Protein 4EGX (pdb70)

Organism: Homo sapiens (NCBI:txid9606)

Nearest PDB structures (foldseek):
  4ejq-assembly2_D  TM=9.400E-01  e=1.365E-22  Homo sapiens
  4egx-assembly1_B  TM=7.355E-01  e=1.578E-25  Homo sapiens
  4ejq-assembly1_B  TM=9.540E-01  e=8.676E-22  Homo sapiens
  2g1l-assembly1_A  TM=9.525E-01  e=7.953E-14  Homo sapiens
  2eh0-assembly1_A  TM=8.898E-01  e=1.811E-14  Homo sapiens

B-factor: mean 51.29, std 12.03, range [25.2, 107.54]

CATH classification: 2.60.200.20

InterPro domains:
  IPR000253 Forkhead-associated (FHA) domain [PF00498] (516-587)
  IPR000253 Forkhead-associated (FHA) domain [PS50006] (516-572)
  IPR000253 Forkhead-associated (FHA) domain [SM00240] (515-572)
  IPR001752 Kinesin motor domain [PF00225] (11-354)
  IPR001752 Kinesin motor domain [PR00380] (88-109)
  IPR001752 Kinesin motor domain [PR00380] (208-225)
  IPR001752 Kinesin motor domain [PR00380] (243-261)
  IPR001752 Kinesin motor domain [PR00380] (304-325)
  IPR001752 Kinesin motor domain [PS50067] (5-354)
  IPR001752 Kinesin motor domain [SM00129] (3-362)
  IPR001849 Pleckstrin homology domain [PF00169] (1577-1670)
  IPR001849 Pleckstrin homology domain [PS50003] (1575-1673)
  IPR001849 Pleckstrin homology domain [SM00233] (1576-1675)
  IPR008984 SMAD/FHA domain superfamily [SSF49879] (491-596)
  IPR011993 PH-like domain superfamily [G3DSA:2.30.29.30] (1573-1685)
  IPR019821 Kinesin motor domain, conserved site [PS00411] (242-253)
  IPR022140 Kinesin-like KIF1-type [PF12423] (805-852)
  IPR022164 Kinesin-like [PF12473] (1149-1296)
  IPR027417 P-loop containing nucleoside triphosphate hydrolase [SSF52540] (5-364)
  IPR032405 Kinesin-associated [PF16183] (358-515)

Structure (mmCIF, N/CA/C/O backbone):
data_4EGX
#
_entry.id   4EGX
#
_cell.length_a   83.943
_cell.length_b   87.855
_cell.length_c   101.694
_cell.angle_alpha   90.00
_cell.angle_beta   90.00
_cell.angle_gamma   90.00
#
_symmetry.space_group_name_H-M   'P 21 21 21'
#
loop_
_entity.id
_entity.type
_entity.pdbx_description
1 polymer 'Kinesin-like protein KIF1A'
2 non-polymer DI(HYDROXYETHYL)ETHER
3 non-polymer GLYCEROL
4 water water
#
loop_
_atom_site.group_PDB
_atom_site.id
_atom_site.type_symbol
_atom_site.label_atom_id
_atom_site.label_alt_id
_atom_site.label_comp_id
_atom_site.label_asym_id
_atom_site.label_entity_id
_atom_site.label_seq_id
_atom_site.pdbx_PDB_ins_code
_atom_site.Cartn_x
_atom_site.Cartn_y
_atom_site.Cartn_z
_ato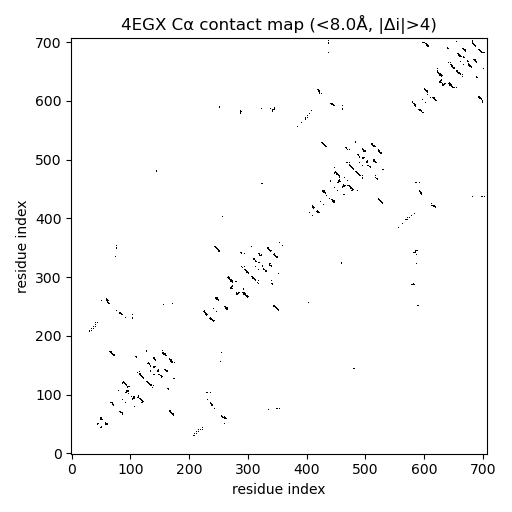m_site.occupancy
_atom_site.B_iso_or_equiv
_atom_site.auth_seq_id
_atom_site.auth_comp_id
_atom_site.auth_asym_id
_atom_site.auth_atom_id
_atom_site.pdbx_PDB_model_num
ATOM 1 N N . GLY A 1 1 ? -11.027 -24.288 -81.248 1.00 73.78 424 GLY A N 1
ATOM 2 C CA . GLY A 1 1 ? -11.430 -23.156 -82.156 1.00 73.27 424 GLY A CA 1
ATOM 3 C C . GLY A 1 1 ? -11.069 -21.823 -81.500 1.00 70.01 424 GLY A C 1
ATOM 4 O O . GLY A 1 1 ? -10.203 -21.784 -80.609 1.00 68.47 424 GLY A O 1
ATOM 5 N N . PRO A 1 2 ? -11.696 -20.716 -81.966 1.00 69.51 425 PRO A N 1
ATOM 6 C CA . PRO A 1 2 ? -11.663 -19.423 -81.276 1.00 66.65 425 PRO A CA 1
ATOM 7 C C . PRO A 1 2 ? -12.389 -19.499 -79.938 1.00 64.92 425 PRO A C 1
ATOM 8 O O . PRO A 1 2 ? -11.808 -19.143 -78.905 1.00 62.87 425 PRO A O 1
ATOM 12 N N . GLY A 1 3 ? -13.638 -19.970 -79.959 1.00 65.96 426 GLY A N 1
ATOM 13 C CA . GLY A 1 3 ? -14.433 -20.158 -78.735 1.00 64.46 426 GLY A CA 1
ATOM 14 C C . GLY A 1 3 ? -13.678 -20.884 -77.629 1.00 62.72 426 GLY A C 1
ATOM 15 O O . GLY A 1 3 ? -13.707 -20.464 -76.464 1.00 60.74 426 GLY A O 1
ATOM 16 N N . SER A 1 4 ? -12.991 -21.967 -77.998 1.00 63.60 427 SER A N 1
ATOM 17 C CA . SER A 1 4 ? -12.190 -22.732 -77.056 1.00 62.67 427 SER A CA 1
ATOM 18 C C . SER A 1 4 ? -10.917 -21.988 -76.659 1.00 60.49 427 SER A C 1
ATOM 19 O O . SER A 1 4 ? -10.444 -22.136 -75.527 1.00 59.59 427 SER A O 1
ATOM 22 N N . GLU A 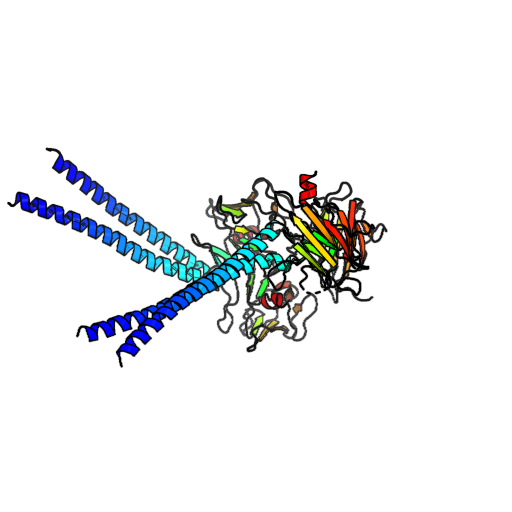1 5 ? -10.363 -21.193 -77.579 1.00 60.07 428 GLU A N 1
ATOM 23 C CA . GLU A 1 5 ? -9.196 -20.356 -77.254 1.00 58.24 428 GLU A CA 1
ATOM 24 C C . GLU A 1 5 ? -9.548 -19.259 -76.244 1.00 55.54 428 GLU A C 1
ATOM 25 O O . GLU A 1 5 ? -8.768 -18.991 -75.324 1.00 54.21 428 GLU A O 1
ATOM 27 N N . PHE A 1 6 ? -10.716 -18.632 -76.416 1.00 54.77 429 PHE A N 1
ATOM 28 C CA . PHE A 1 6 ? -11.171 -17.592 -75.493 1.00 52.51 429 PHE A CA 1
ATOM 29 C C . PHE A 1 6 ? -11.312 -18.141 -74.070 1.00 51.48 429 PHE A C 1
ATOM 30 O O . PHE A 1 6 ? -10.934 -17.480 -73.095 1.00 49.95 429 PHE A O 1
ATOM 38 N N . SER A 1 7 ? -11.842 -19.356 -73.956 1.00 52.43 430 SER A N 1
ATOM 39 C CA . SER A 1 7 ? -11.962 -20.012 -72.666 1.00 51.81 430 SER A CA 1
ATOM 40 C C . SER A 1 7 ? -10.587 -20.236 -72.038 1.00 51.18 430 SER A C 1
ATOM 41 O O . SER A 1 7 ? -10.413 -20.062 -70.834 1.00 49.95 430 SER A O 1
ATOM 44 N N . GLU A 1 8 ? -9.614 -20.615 -72.862 1.00 52.43 431 GLU A N 1
ATOM 45 C CA . GLU A 1 8 ? -8.252 -20.839 -72.385 1.00 52.61 431 GLU A CA 1
ATOM 46 C C . GLU A 1 8 ? -7.654 -19.509 -71.966 1.00 50.69 431 GLU A C 1
ATOM 47 O O . GLU A 1 8 ? -6.987 -19.402 -70.934 1.00 50.44 431 GLU A O 1
ATOM 53 N N . GLU A 1 9 ? -7.916 -18.497 -72.781 1.00 50.15 432 GLU A N 1
ATOM 54 C CA . GLU A 1 9 ? -7.365 -17.175 -72.598 1.00 48.97 432 GLU A CA 1
ATOM 55 C C . GLU A 1 9 ? -7.867 -16.609 -71.268 1.00 47.18 432 GLU A C 1
ATOM 56 O O . GLU A 1 9 ? -7.060 -16.300 -70.393 1.00 47.20 432 GLU A O 1
ATOM 62 N N . ALA A 1 10 ? -9.188 -16.540 -71.096 1.00 46.22 433 ALA A N 1
ATOM 63 C CA . ALA A 1 10 ? -9.809 -16.027 -69.863 1.00 44.53 433 ALA A CA 1
ATOM 64 C C . ALA A 1 10 ? -9.378 -16.722 -68.562 1.00 43.59 433 ALA A C 1
ATOM 65 O O . ALA A 1 10 ? -9.245 -16.073 -67.520 1.00 42.65 433 ALA A O 1
ATOM 67 N N . ILE A 1 11 ? -9.186 -18.034 -68.622 1.00 43.96 434 ILE A N 1
ATOM 68 C CA . ILE A 1 11 ? -8.815 -18.806 -67.446 1.00 43.92 434 ILE A CA 1
ATOM 69 C C . ILE A 1 11 ? -7.383 -18.509 -66.982 1.00 44.05 434 ILE A C 1
ATOM 70 O O . ILE A 1 11 ? -7.129 -18.394 -65.773 1.00 43.63 434 ILE A O 1
ATOM 75 N N . GLU A 1 12 ? -6.459 -18.374 -67.933 1.00 45.10 435 GLU A N 1
ATOM 76 C CA . GLU A 1 12 ? -5.083 -18.000 -67.607 1.00 45.76 435 GLU A CA 1
ATOM 77 C C . GLU A 1 12 ? -5.063 -16.667 -66.906 1.00 44.18 435 GLU A C 1
ATOM 78 O O . GLU A 1 12 ? -4.263 -16.449 -65.997 1.00 45.08 435 GLU A O 1
ATOM 84 N N . ARG A 1 13 ? -5.958 -15.776 -67.318 1.00 42.91 436 ARG A N 1
ATOM 85 C CA . ARG A 1 13 ? -6.027 -14.450 -66.713 1.00 41.86 436 ARG A CA 1
ATOM 86 C C . ARG A 1 13 ? -6.387 -14.461 -65.223 1.00 40.57 436 ARG A C 1
ATOM 87 O O . ARG A 1 13 ? -5.900 -13.619 -64.445 1.00 40.14 436 ARG A O 1
ATOM 95 N N . LEU A 1 14 ? -7.220 -15.430 -64.842 1.00 40.02 437 LEU A N 1
ATOM 96 C CA . LEU A 1 14 ? -7.623 -15.633 -63.450 1.00 39.04 437 LEU A CA 1
ATOM 97 C C . LEU A 1 14 ? -6.472 -16.207 -62.635 1.00 39.64 437 LEU A C 1
ATOM 98 O O . LEU A 1 14 ? -6.253 -15.792 -61.505 1.00 39.37 437 LEU A O 1
ATOM 103 N N . LYS A 1 15 ? -5.735 -17.150 -63.210 1.00 41.16 438 LYS A N 1
ATOM 104 C CA . LYS A 1 15 ? -4.563 -17.709 -62.542 1.00 43.34 438 LYS A CA 1
ATOM 105 C C . LYS A 1 15 ? -3.496 -16.635 -62.339 1.00 43.51 438 LYS A C 1
ATOM 106 O O . LYS A 1 15 ? -2.807 -16.628 -61.320 1.00 44.26 438 LYS A O 1
ATOM 112 N N . GLU A 1 16 ? -3.371 -15.732 -63.310 1.00 43.39 439 GLU A N 1
ATOM 113 C CA . GLU A 1 16 ? -2.454 -14.598 -63.198 1.00 44.38 439 GLU A CA 1
ATOM 114 C C . GLU A 1 16 ? -2.931 -13.576 -62.161 1.00 43.31 439 GLU A C 1
ATOM 115 O O . GLU A 1 16 ? -2.128 -12.846 -61.606 1.00 44.82 439 GLU A O 1
ATOM 121 N N . THR A 1 17 ? -4.233 -13.525 -61.902 1.00 41.42 440 THR A N 1
ATOM 122 C CA . THR A 1 17 ? -4.783 -12.615 -60.900 1.00 40.52 440 THR A CA 1
ATOM 123 C C . THR A 1 17 ? -4.555 -13.177 -59.478 1.00 40.80 440 THR A C 1
ATOM 124 O O . THR A 1 17 ? -4.228 -12.444 -58.541 1.00 40.77 440 THR A O 1
ATOM 128 N N . GLU A 1 18 ? -4.750 -14.489 -59.344 1.00 40.86 441 GLU A N 1
ATOM 129 C CA . GLU A 1 18 ? -4.373 -15.254 -58.163 1.00 41.18 441 GLU A CA 1
ATOM 130 C C . GLU A 1 18 ? -2.917 -14.988 -57.767 1.00 42.16 441 GLU A C 1
ATOM 131 O O . GLU A 1 18 ? -2.624 -14.774 -56.595 1.00 42.93 441 GLU A O 1
ATOM 137 N N . LYS A 1 19 ? -2.013 -15.009 -58.745 1.00 49.88 442 LYS A N 1
ATOM 138 C CA . LYS A 1 19 ? -0.604 -14.682 -58.515 1.00 50.38 442 LYS A CA 1
ATOM 139 C C . LYS A 1 19 ? -0.437 -13.233 -58.098 1.00 49.04 442 LYS A C 1
ATOM 140 O O . LYS A 1 19 ? 0.236 -12.953 -57.115 1.00 49.29 442 LYS A O 1
ATOM 146 N N . ILE A 1 20 ? -1.069 -12.328 -58.844 1.00 47.89 443 ILE A N 1
ATOM 147 C CA . ILE A 1 20 ? -1.039 -10.891 -58.560 1.00 47.05 443 ILE A CA 1
ATOM 148 C C . ILE A 1 20 ? -1.550 -10.530 -57.152 1.00 45.88 443 ILE A C 1
ATOM 149 O O . ILE A 1 20 ? -1.034 -9.596 -56.519 1.00 46.32 443 ILE A O 1
ATOM 154 N N . ILE A 1 21 ? -2.542 -11.277 -56.670 1.00 44.91 444 ILE A N 1
ATOM 155 C CA . ILE A 1 21 ? -3.033 -11.136 -55.298 1.00 44.09 444 ILE A CA 1
ATOM 156 C C . ILE A 1 21 ? -2.023 -11.687 -54.283 1.00 45.01 444 ILE A C 1
ATOM 157 O O . ILE A 1 21 ? -1.769 -11.062 -53.257 1.00 45.21 444 ILE A O 1
ATOM 162 N N . ALA A 1 22 ? -1.437 -12.845 -54.573 1.00 46.16 445 ALA A N 1
ATOM 163 C CA . ALA A 1 22 ? -0.381 -13.377 -53.729 1.00 47.52 445 ALA A CA 1
ATOM 164 C C . ALA A 1 22 ? 0.782 -12.390 -53.694 1.00 48.48 445 ALA A C 1
ATOM 165 O O . ALA A 1 22 ? 1.321 -12.094 -52.621 1.00 48.80 445 ALA A O 1
ATOM 167 N N . GLU A 1 23 ? 1.143 -11.857 -54.863 1.00 49.01 446 GLU A N 1
ATOM 168 C CA . GLU A 1 23 ? 2.148 -10.800 -54.952 1.00 49.79 446 GLU A CA 1
ATOM 169 C C . GLU A 1 23 ? 1.742 -9.555 -54.192 1.00 49.11 446 GLU A C 1
ATOM 170 O O . GLU A 1 23 ? 2.587 -8.906 -53.571 1.00 49.44 446 GLU A O 1
ATOM 176 N N . LEU A 1 24 ? 0.454 -9.219 -54.260 1.00 48.13 447 LEU A N 1
ATOM 177 C CA . LEU A 1 24 ? -0.066 -8.049 -53.564 1.00 48.02 447 LEU A CA 1
ATOM 178 C C . LEU A 1 24 ? 0.090 -8.212 -52.052 1.00 48.25 447 LEU A C 1
ATOM 179 O O . LEU A 1 24 ? 0.709 -7.372 -51.394 1.00 48.36 447 LEU A O 1
ATOM 184 N N . ASN A 1 25 ? -0.473 -9.295 -51.518 1.00 48.38 448 ASN A N 1
ATOM 185 C CA . ASN A 1 25 ? -0.264 -9.661 -50.133 1.00 49.42 448 ASN A CA 1
ATOM 186 C C . ASN A 1 25 ? 1.217 -9.533 -49.794 1.00 50.50 448 ASN A C 1
ATOM 187 O O . ASN A 1 25 ? 1.583 -8.904 -48.798 1.00 50.98 448 ASN A O 1
ATOM 192 N N . GLU A 1 26 ? 2.054 -10.114 -50.656 1.00 51.28 449 GLU A N 1
ATOM 193 C CA . GLU A 1 26 ? 3.492 -10.217 -50.435 1.00 52.46 449 GLU A CA 1
ATOM 194 C C . GLU A 1 26 ? 4.237 -8.892 -50.290 1.00 52.65 449 GLU A C 1
ATOM 195 O O . GLU A 1 26 ? 4.998 -8.723 -49.327 1.00 53.46 449 GLU A O 1
ATOM 201 N N . THR A 1 27 ? 4.031 -7.957 -51.220 1.00 52.45 450 THR A N 1
ATOM 202 C CA . THR A 1 27 ? 4.799 -6.699 -51.183 1.00 52.94 450 THR A CA 1
ATOM 203 C C . THR A 1 27 ? 4.295 -5.750 -50.108 1.00 52.81 450 THR A C 1
ATOM 204 O O . THR A 1 27 ? 5.059 -4.939 -49.569 1.00 53.07 450 THR A O 1
ATOM 208 N N . TRP A 1 28 ? 3.008 -5.852 -49.802 1.00 52.58 451 TRP A N 1
ATOM 209 C CA . TRP A 1 28 ? 2.437 -5.057 -48.733 1.00 53.50 451 TRP A CA 1
ATOM 210 C C . TRP A 1 28 ? 2.999 -5.471 -47.376 1.00 54.43 451 TRP A C 1
ATOM 211 O O . TRP A 1 28 ? 3.353 -4.615 -46.562 1.00 55.37 451 TRP A O 1
ATOM 222 N N . GLU A 1 29 ? 3.079 -6.783 -47.145 1.00 54.81 452 GLU A N 1
ATOM 223 C CA . GLU A 1 29 ? 3.604 -7.332 -45.899 1.00 56.08 452 GLU A CA 1
ATOM 224 C C . GLU A 1 29 ? 5.081 -7.014 -45.742 1.00 56.26 452 GLU A C 1
ATOM 225 O O . GLU A 1 29 ? 5.591 -6.913 -44.620 1.00 57.59 452 GLU A O 1
ATOM 231 N N . GLU A 1 30 ? 5.748 -6.858 -46.883 1.00 55.49 453 GLU A N 1
ATOM 232 C CA . GLU A 1 30 ? 7.174 -6.571 -46.952 1.00 55.46 453 GLU A CA 1
ATOM 233 C C . GLU A 1 30 ? 7.410 -5.116 -46.597 1.00 55.05 453 GLU A C 1
ATOM 234 O O . GLU A 1 30 ? 8.327 -4.793 -45.841 1.00 55.38 453 GLU A O 1
ATOM 240 N N . LYS A 1 31 ? 6.569 -4.246 -47.147 1.00 54.55 454 LYS A N 1
ATOM 241 C CA . LYS A 1 31 ? 6.590 -2.831 -46.812 1.00 54.92 454 LYS A CA 1
ATOM 242 C C . LYS A 1 31 ? 6.204 -2.621 -45.348 1.00 55.44 454 LYS A C 1
ATOM 243 O O . LYS A 1 31 ? 6.824 -1.813 -44.655 1.00 56.07 454 LYS A O 1
ATOM 245 N N . LEU A 1 32 ? 5.196 -3.362 -44.883 1.00 55.53 455 LEU A N 1
ATOM 246 C CA . LEU A 1 32 ? 4.756 -3.302 -43.485 1.00 56.71 455 LEU A CA 1
ATOM 247 C C . LEU A 1 32 ? 5.863 -3.780 -42.539 1.00 57.44 455 LEU A C 1
ATOM 248 O O . LEU A 1 32 ? 6.123 -3.131 -41.522 1.00 58.29 455 LEU A O 1
ATOM 253 N N . ARG A 1 33 ? 6.519 -4.894 -42.888 1.00 57.21 456 ARG A N 1
ATOM 254 C CA . ARG A 1 33 ? 7.688 -5.393 -42.142 1.00 58.23 456 ARG A CA 1
ATOM 255 C C . ARG A 1 33 ? 8.779 -4.330 -41.993 1.00 58.11 456 ARG A C 1
ATOM 256 O O . ARG A 1 33 ? 9.215 -4.050 -40.871 1.00 59.22 456 ARG A O 1
ATOM 260 N N . ARG A 1 34 ? 9.199 -3.743 -43.124 1.00 56.95 457 ARG A N 1
ATOM 261 C CA . ARG A 1 34 ? 10.245 -2.700 -43.169 1.00 56.60 457 ARG A CA 1
ATOM 262 C C . ARG A 1 34 ? 9.916 -1.475 -42.334 1.00 56.69 457 ARG A C 1
ATOM 263 O O . ARG A 1 34 ? 10.794 -0.922 -41.675 1.00 57.44 457 ARG A O 1
ATOM 271 N N . THR A 1 35 ? 8.656 -1.054 -42.377 1.00 56.21 458 THR A N 1
ATOM 272 C CA . THR A 1 35 ? 8.211 0.178 -41.725 1.00 56.78 458 THR A CA 1
ATOM 273 C C . THR A 1 35 ? 8.007 0.018 -40.208 1.00 57.45 458 THR A C 1
ATOM 274 O O . THR A 1 35 ? 8.459 0.861 -39.430 1.00 58.39 458 THR A O 1
ATOM 278 N N . GLU A 1 36 ? 7.341 -1.065 -39.804 1.00 57.14 459 GLU A N 1
ATOM 279 C CA . GLU A 1 36 ? 7.160 -1.401 -38.387 1.00 58.30 459 GLU A CA 1
ATOM 280 C C . GLU A 1 36 ? 8.491 -1.527 -37.636 1.00 58.48 459 GLU A C 1
ATOM 281 O O . GLU A 1 36 ? 8.553 -1.281 -36.431 1.00 60.05 459 GLU A O 1
ATOM 284 N N . ALA A 1 37 ? 9.543 -1.921 -38.356 1.00 56.68 460 ALA A N 1
ATOM 285 C CA . ALA A 1 37 ? 10.875 -2.099 -37.776 1.00 56.97 460 ALA A CA 1
ATOM 286 C C . ALA A 1 37 ? 11.573 -0.776 -37.437 1.00 56.99 460 ALA A C 1
ATOM 287 O O . ALA A 1 37 ? 12.398 -0.738 -36.526 1.00 57.61 460 ALA A O 1
ATOM 289 N N . ILE A 1 38 ? 11.246 0.291 -38.171 1.00 56.29 461 ILE A N 1
ATOM 290 C CA . ILE A 1 38 ? 11.709 1.643 -37.850 1.00 56.85 461 ILE A CA 1
ATOM 291 C C . ILE A 1 38 ? 11.130 2.056 -36.499 1.00 59.22 461 ILE A C 1
ATOM 292 O O . ILE A 1 38 ? 11.846 2.563 -35.630 1.00 60.15 461 ILE A O 1
ATOM 297 N N . ARG A 1 39 ? 9.829 1.820 -36.339 1.00 60.74 462 ARG A N 1
ATOM 298 C CA . ARG A 1 39 ? 9.102 2.097 -35.100 1.00 63.85 462 ARG A CA 1
ATOM 299 C C . ARG A 1 39 ? 9.724 1.326 -33.952 1.00 65.25 462 ARG A C 1
ATOM 300 O O . ARG A 1 39 ? 9.972 1.886 -32.888 1.00 66.95 462 ARG A O 1
ATOM 308 N N . MET A 1 40 ? 9.976 0.038 -34.190 1.00 65.25 463 MET A N 1
ATOM 309 C CA . MET A 1 40 ? 10.575 -0.843 -33.191 1.00 67.57 463 MET A CA 1
ATOM 310 C C . MET A 1 40 ? 12.023 -0.471 -32.863 1.00 67.53 463 MET A C 1
ATOM 311 O O . MET A 1 40 ? 12.486 -0.733 -31.753 1.00 69.34 463 MET A O 1
ATOM 316 N N . GLU A 1 41 ? 12.713 0.159 -33.817 1.00 49.52 464 GLU A N 1
ATOM 317 C CA . GLU A 1 41 ? 14.060 0.695 -33.602 1.00 49.90 464 GLU A CA 1
ATOM 318 C C . GLU A 1 41 ? 14.045 1.980 -32.769 1.00 49.28 464 GLU A C 1
ATOM 319 O O . GLU A 1 41 ? 14.940 2.202 -31.957 1.00 49.58 464 GLU A O 1
ATOM 325 N N . ARG A 1 42 ? 13.043 2.832 -32.989 1.00 49.32 465 ARG A N 1
ATOM 326 C CA . ARG A 1 42 ? 12.821 4.002 -32.134 1.00 49.33 465 ARG A CA 1
ATOM 327 C C . ARG A 1 42 ? 12.369 3.566 -30.736 1.00 49.31 465 ARG A C 1
ATOM 328 O O . ARG A 1 42 ? 12.773 4.157 -29.729 1.00 49.55 465 ARG A O 1
ATOM 336 N N . GLU A 1 43 ? 11.528 2.535 -30.690 1.00 49.95 466 GLU A N 1
ATOM 337 C CA . GLU A 1 43 ? 11.109 1.903 -29.438 1.00 50.83 466 GLU A CA 1
ATOM 338 C C . GLU A 1 43 ? 12.284 1.238 -28.724 1.00 51.34 466 GLU A C 1
ATOM 339 O O . GLU A 1 43 ? 12.234 1.031 -27.512 1.00 51.97 466 GLU A O 1
ATOM 345 N N . ALA A 1 44 ? 13.319 0.886 -29.494 1.00 51.83 467 ALA A N 1
ATOM 346 C CA . ALA A 1 44 ? 14.542 0.312 -28.946 1.00 53.34 467 ALA A CA 1
ATOM 347 C C . ALA A 1 44 ? 15.436 1.439 -28.449 1.00 52.90 467 ALA A C 1
ATOM 348 O O . ALA A 1 44 ? 16.126 1.289 -27.436 1.00 54.39 467 ALA A O 1
ATOM 350 N N . LEU A 1 45 ? 15.419 2.570 -29.156 1.00 51.52 468 LEU A N 1
ATOM 351 C CA . LEU A 1 45 ? 16.160 3.747 -28.708 1.00 51.66 468 LEU A CA 1
ATOM 352 C C . LEU A 1 45 ? 15.544 4.223 -27.396 1.00 51.41 468 LEU A C 1
ATOM 353 O O . LEU A 1 45 ? 16.265 4.579 -26.460 1.00 52.53 468 LEU A O 1
ATOM 358 N N . LEU A 1 46 ? 14.211 4.184 -27.320 1.00 50.33 469 LEU A N 1
ATOM 359 C CA . LEU A 1 46 ? 13.495 4.651 -26.136 1.00 50.34 469 LEU A CA 1
ATOM 360 C C . LEU A 1 46 ? 13.669 3.786 -24.890 1.00 51.54 469 LEU A C 1
ATOM 361 O O . LEU A 1 46 ? 13.697 4.307 -23.767 1.00 51.68 469 LEU A O 1
ATOM 366 N N . ALA A 1 47 ? 13.803 2.474 -25.092 1.00 52.42 470 ALA A N 1
ATOM 367 C CA . ALA A 1 47 ? 14.155 1.569 -23.997 1.00 54.62 470 ALA A CA 1
ATOM 368 C C . ALA A 1 47 ? 15.549 1.901 -23.437 1.00 56.22 470 ALA A C 1
ATOM 369 O O . ALA A 1 47 ? 15.720 2.040 -22.219 1.00 57.37 470 ALA A O 1
ATOM 371 N N . GLU A 1 48 ? 16.529 2.048 -24.331 1.00 56.76 471 GLU A N 1
ATOM 372 C CA . GLU A 1 48 ? 17.878 2.492 -23.964 1.00 59.10 471 GLU A CA 1
ATOM 373 C C . GLU A 1 48 ? 17.853 3.841 -23.228 1.00 58.91 471 GLU A C 1
ATOM 374 O O . GLU A 1 48 ? 18.678 4.097 -22.344 1.00 61.29 471 GLU A O 1
ATOM 380 N N . MET A 1 49 ? 16.890 4.690 -23.574 1.00 56.99 472 MET A N 1
ATOM 381 C CA . MET A 1 49 ? 16.731 5.974 -22.887 1.00 57.47 472 MET A CA 1
ATOM 382 C C . MET A 1 49 ? 15.913 5.850 -21.580 1.00 57.10 472 MET A C 1
ATOM 383 O O . MET A 1 49 ? 15.796 6.812 -20.809 1.00 57.65 472 MET A O 1
ATOM 388 N N . GLY A 1 50 ? 15.376 4.651 -21.335 1.00 56.56 473 GLY A N 1
ATOM 389 C CA . GLY A 1 50 ? 14.692 4.332 -20.078 1.00 56.94 473 GLY A CA 1
ATOM 390 C C . GLY A 1 50 ? 13.170 4.433 -20.076 1.00 55.60 473 GLY A C 1
ATOM 391 O O . GLY A 1 50 ? 12.550 4.573 -19.017 1.00 56.32 473 GLY A O 1
ATOM 392 N N . VAL A 1 51 ? 12.562 4.374 -21.256 1.00 53.98 474 VAL A N 1
ATOM 393 C CA . VAL A 1 51 ? 11.114 4.357 -21.353 1.00 53.36 474 VAL A CA 1
ATOM 394 C C . VAL A 1 51 ? 10.661 2.911 -21.215 1.00 54.47 474 VAL A C 1
ATOM 395 O O . VAL A 1 51 ? 11.374 1.994 -21.646 1.00 54.86 474 VAL A O 1
ATOM 399 N N . ALA A 1 52 ? 9.494 2.715 -20.594 1.00 55.39 475 ALA A N 1
ATOM 400 C CA . ALA A 1 52 ? 8.870 1.394 -20.486 1.00 57.47 475 ALA A CA 1
ATOM 401 C C . ALA A 1 52 ? 7.800 1.202 -21.553 1.00 57.83 475 ALA A C 1
ATOM 402 O O . ALA A 1 52 ? 6.936 2.053 -21.738 1.00 57.50 475 ALA A O 1
ATOM 404 N N . MET A 1 53 ? 7.866 0.074 -22.251 1.00 59.47 476 MET A N 1
ATOM 405 C CA . MET A 1 53 ? 6.902 -0.236 -23.299 1.00 61.01 476 MET A CA 1
ATOM 406 C C . MET A 1 53 ? 6.492 -1.685 -23.263 1.00 64.62 476 MET A C 1
ATOM 407 O O . MET A 1 53 ? 7.330 -2.581 -23.107 1.00 65.82 476 MET A O 1
ATOM 412 N N . ARG A 1 54 ? 5.184 -1.892 -23.385 1.00 67.35 477 ARG A N 1
ATOM 413 C CA . ARG A 1 54 ? 4.623 -3.181 -23.740 1.00 71.64 477 ARG A CA 1
ATOM 414 C C . ARG A 1 54 ? 4.783 -3.344 -25.248 1.00 71.25 477 ARG A C 1
ATOM 415 O O . ARG A 1 54 ? 4.953 -2.353 -25.977 1.00 68.16 477 ARG A O 1
ATOM 423 N N . GLU A 1 55 ? 4.732 -4.596 -25.704 1.00 78.48 478 GLU A N 1
ATOM 424 C CA . GLU A 1 55 ? 4.840 -4.928 -27.120 1.00 81.38 478 GLU A CA 1
ATOM 425 C C . GLU A 1 55 ? 3.915 -4.034 -27.954 1.00 82.55 478 GLU A C 1
ATOM 426 O O . GLU A 1 55 ? 4.379 -3.065 -28.584 1.00 82.39 478 GLU A O 1
ATOM 432 N N . ASP A 1 56 ? 2.606 -4.341 -27.910 1.00 84.06 479 ASP A N 1
ATOM 433 C CA . ASP A 1 56 ? 1.603 -3.653 -28.733 1.00 85.89 479 ASP A CA 1
ATOM 434 C C . ASP A 1 56 ? 1.050 -2.384 -28.076 1.00 84.29 479 ASP A C 1
ATOM 435 O O . ASP A 1 56 ? 0.490 -2.431 -26.967 1.00 83.23 479 ASP A O 1
ATOM 437 N N . GLY A 1 57 ? 1.207 -1.256 -28.774 1.00 84.71 480 GLY A N 1
ATOM 438 C CA . GLY A 1 57 ? 0.713 0.033 -28.295 1.00 83.95 480 GLY A CA 1
ATOM 439 C C . GLY A 1 57 ? 1.737 0.818 -27.487 1.00 81.25 480 GLY A C 1
ATOM 440 O O . GLY A 1 57 ? 1.478 1.965 -27.097 1.00 81.02 480 GLY A O 1
ATOM 441 N N . GLY A 1 58 ? 2.879 0.187 -27.204 1.00 79.64 481 GLY A N 1
ATOM 442 C CA . GLY A 1 58 ? 4.050 0.864 -26.636 1.00 77.21 481 GLY A CA 1
ATOM 443 C C . GLY A 1 58 ? 3.964 1.573 -25.286 1.00 75.00 481 GLY A C 1
ATOM 444 O O . GLY A 1 58 ? 3.715 0.952 -24.248 1.00 74.13 481 GLY A O 1
ATOM 445 N N . THR A 1 59 ? 4.180 2.888 -25.325 1.00 74.67 482 THR A N 1
ATOM 446 C CA . THR A 1 59 ? 4.481 3.737 -24.155 1.00 72.65 482 THR A CA 1
ATOM 447 C C . THR A 1 59 ? 3.733 3.436 -22.852 1.00 72.02 482 THR A C 1
ATOM 448 O O . THR A 1 59 ? 2.509 3.294 -22.839 1.00 73.85 482 THR A O 1
ATOM 452 N N . LEU A 1 60 ? 4.489 3.362 -21.758 1.00 69.88 483 LEU A N 1
ATOM 453 C CA . LEU A 1 60 ? 3.931 3.142 -20.420 1.00 69.51 483 LEU A CA 1
ATOM 454 C C . LEU A 1 60 ? 4.474 4.142 -19.402 1.00 68.00 483 LEU A C 1
ATOM 455 O O . LEU A 1 60 ? 3.754 4.563 -18.493 1.00 69.06 483 LEU A O 1
ATOM 460 N N . GLY A 1 61 ? 5.744 4.510 -19.554 1.00 65.94 484 GLY A N 1
ATOM 461 C CA . GLY A 1 61 ? 6.387 5.444 -18.630 1.00 64.44 484 GLY A CA 1
ATOM 462 C C . GLY A 1 61 ? 7.899 5.311 -18.547 1.00 61.77 484 GLY A C 1
ATOM 463 O O . GLY A 1 61 ? 8.527 4.757 -19.455 1.00 61.61 484 GLY A O 1
ATOM 464 N N . VAL A 1 62 ? 8.480 5.829 -17.460 1.00 60.06 485 VAL A N 1
ATOM 465 C CA . VAL A 1 62 ? 9.940 5.919 -17.312 1.00 57.38 485 VAL A CA 1
ATOM 466 C C . VAL A 1 62 ? 10.454 5.205 -16.067 1.00 55.63 485 VAL A C 1
ATOM 467 O O . VAL A 1 62 ? 10.007 5.471 -14.962 1.00 55.77 485 VAL A O 1
ATOM 471 N N . PHE A 1 63 ? 11.404 4.301 -16.275 1.00 54.12 486 PHE A N 1
ATOM 472 C CA . PHE A 1 63 ? 12.058 3.583 -15.196 1.00 53.04 486 PHE A CA 1
ATOM 473 C C . PHE A 1 63 ? 13.085 4.437 -14.494 1.00 51.60 486 PHE A C 1
ATOM 474 O O . PHE A 1 63 ? 13.675 5.335 -15.081 1.00 51.06 486 PHE A O 1
ATOM 482 N N . SER A 1 64 ? 13.305 4.140 -13.221 1.00 51.81 487 SER A N 1
ATOM 483 C CA . SER A 1 64 ? 14.516 4.590 -12.551 1.00 50.68 487 SER A CA 1
ATOM 484 C C . SER A 1 64 ? 15.647 3.746 -13.142 1.00 49.58 487 SER A C 1
ATOM 485 O O . SER A 1 64 ? 15.418 2.591 -13.523 1.00 50.35 487 SER A O 1
ATOM 488 N N . PRO A 1 65 ? 16.854 4.323 -13.280 1.00 48.26 488 PRO A N 1
ATOM 489 C CA . PRO A 1 65 ? 17.988 3.521 -13.749 1.00 47.62 488 PRO A CA 1
ATOM 490 C C . PRO A 1 65 ? 18.415 2.445 -12.746 1.00 47.38 488 PRO A C 1
ATOM 491 O O . PRO A 1 65 ? 18.302 2.639 -11.533 1.00 47.08 488 PRO A O 1
ATOM 495 N N . LYS A 1 66 ? 18.894 1.320 -13.268 1.00 47.93 489 LYS A N 1
ATOM 496 C CA . LYS A 1 66 ? 19.340 0.203 -12.434 1.00 48.48 489 LYS A CA 1
ATOM 497 C C . LYS A 1 66 ? 20.837 -0.076 -12.550 1.00 48.24 489 LYS A C 1
ATOM 498 O O . LYS A 1 66 ? 21.321 -1.109 -12.088 1.00 49.92 489 LYS A O 1
ATOM 504 N N . LYS A 1 67 ? 21.570 0.852 -13.155 1.00 46.86 490 LYS A N 1
ATOM 505 C CA . LYS A 1 67 ? 23.004 0.679 -13.361 1.00 46.49 490 LYS A CA 1
ATOM 506 C C . LYS A 1 67 ? 23.718 2.010 -13.302 1.00 44.54 490 LYS A C 1
ATOM 507 O O . LYS A 1 67 ? 24.936 2.048 -13.149 1.00 44.89 490 LYS A O 1
ATOM 509 N N . THR A 1 68 ? 22.952 3.092 -13.440 1.00 42.86 491 THR A N 1
ATOM 510 C CA . THR A 1 68 ? 23.503 4.446 -13.441 1.00 41.18 491 THR A CA 1
ATOM 511 C C . THR A 1 68 ? 23.130 5.195 -12.179 1.00 39.30 491 THR A C 1
ATOM 512 O O . THR A 1 68 ? 21.976 5.171 -11.761 1.00 39.52 491 THR A O 1
ATOM 516 N N . PRO A 1 69 ? 24.118 5.864 -11.567 1.00 37.89 492 PRO A N 1
ATOM 517 C CA . PRO A 1 69 ? 23.828 6.844 -10.535 1.00 36.25 492 PRO A CA 1
ATOM 518 C C . PRO A 1 69 ? 23.030 8.006 -11.126 1.00 35.10 492 PRO A C 1
ATOM 519 O O . PRO A 1 69 ? 23.184 8.340 -12.307 1.00 35.54 492 PRO A O 1
ATOM 523 N N . HIS A 1 70 ? 22.174 8.609 -10.306 1.00 38.24 493 HIS A N 1
ATOM 524 C CA . HIS A 1 70 ? 21.217 9.602 -10.790 1.00 35.65 493 HIS A CA 1
ATOM 525 C C . HIS A 1 70 ? 20.545 10.362 -9.649 1.00 34.98 493 HIS A C 1
ATOM 526 O O . HIS A 1 70 ? 20.479 9.883 -8.507 1.00 34.57 493 HIS A O 1
ATOM 533 N N . LEU A 1 71 ? 20.060 11.561 -9.954 1.00 33.80 494 LEU A N 1
ATOM 534 C CA . LEU A 1 71 ? 19.347 12.348 -8.962 1.00 32.80 494 LEU A CA 1
ATOM 535 C C . LEU A 1 71 ? 17.883 12.266 -9.251 1.00 32.78 494 LEU A C 1
ATOM 536 O O . LEU A 1 71 ? 17.482 12.432 -10.398 1.00 33.17 494 LEU A O 1
ATOM 541 N N . VAL A 1 72 ? 17.092 12.003 -8.217 1.00 32.56 495 VAL A N 1
ATOM 542 C CA . VAL A 1 72 ? 15.657 12.089 -8.320 1.00 32.70 495 VAL A CA 1
ATOM 543 C C . VAL A 1 72 ? 15.206 13.405 -7.680 1.00 33.41 495 VAL A C 1
ATOM 544 O O . VAL A 1 72 ? 15.559 13.698 -6.535 1.00 33.10 495 VAL A O 1
ATOM 548 N N . ASN A 1 73 ? 14.418 14.181 -8.428 1.00 34.18 496 ASN A N 1
ATOM 549 C CA . ASN A 1 73 ? 13.895 15.459 -7.955 1.00 35.14 496 ASN A CA 1
ATOM 550 C C . ASN A 1 73 ? 12.705 15.260 -7.043 1.00 35.93 496 ASN A C 1
ATOM 551 O O . ASN A 1 73 ? 11.721 14.621 -7.407 1.00 36.32 496 ASN A O 1
ATOM 556 N N . LEU A 1 74 ? 12.794 15.824 -5.849 1.00 36.31 497 LEU A N 1
ATOM 557 C CA . LEU A 1 74 ? 11.754 15.614 -4.863 1.00 36.90 497 LEU A CA 1
ATOM 558 C C . LEU A 1 74 ? 10.817 16.825 -4.788 1.00 38.00 497 LEU A C 1
ATOM 559 O O . LEU A 1 74 ? 9.876 16.851 -3.999 1.00 37.96 497 LEU A O 1
ATOM 564 N N . ASN A 1 75 ? 11.076 17.812 -5.643 1.00 38.57 498 ASN A N 1
ATOM 565 C CA . ASN A 1 75 ? 10.261 19.009 -5.688 1.00 40.42 498 ASN A CA 1
ATOM 566 C C . ASN A 1 75 ? 8.944 18.676 -6.393 1.00 41.76 498 ASN A C 1
ATOM 567 O O . ASN A 1 75 ? 8.934 17.960 -7.411 1.00 40.95 498 ASN A O 1
ATOM 572 N N . GLU A 1 76 ? 7.840 19.161 -5.816 1.00 43.62 499 GLU A N 1
ATOM 573 C CA . GLU A 1 76 ? 6.485 18.687 -6.164 1.00 45.28 499 GLU A CA 1
ATOM 574 C C . GLU A 1 76 ? 5.707 19.509 -7.195 1.00 46.42 499 GLU A C 1
ATOM 575 O O . GLU A 1 76 ? 4.601 19.109 -7.600 1.00 47.25 499 GLU A O 1
ATOM 581 N N . ASP A 1 77 ? 6.238 20.661 -7.591 1.00 46.76 500 ASP A N 1
ATOM 582 C CA . ASP A 1 77 ? 5.516 21.503 -8.548 1.00 48.59 500 ASP A CA 1
ATOM 583 C C . ASP A 1 77 ? 5.521 20.807 -9.915 1.00 47.88 500 ASP A C 1
ATOM 584 O O . ASP A 1 77 ? 6.569 20.349 -10.362 1.00 46.53 500 ASP A O 1
ATOM 589 N N . PRO A 1 78 ? 4.337 20.679 -10.548 1.00 48.83 501 PRO A N 1
ATOM 590 C CA . PRO A 1 78 ? 4.186 20.086 -11.888 1.00 48.49 501 PRO A CA 1
ATOM 591 C C . PRO A 1 78 ? 4.870 20.872 -13.002 1.00 48.25 501 PRO A C 1
ATOM 592 O O . PRO A 1 78 ? 5.151 20.304 -14.063 1.00 47.64 501 PRO A O 1
ATOM 596 N N . LEU A 1 79 ? 5.123 22.161 -12.764 1.00 48.59 502 LEU A N 1
ATOM 597 C CA . LEU A 1 79 ? 5.620 23.071 -13.803 1.00 48.44 502 LEU A CA 1
ATOM 598 C C . LEU A 1 79 ? 7.015 23.594 -13.527 1.00 46.81 502 LEU A C 1
ATOM 599 O O . LEU A 1 79 ? 7.366 24.699 -13.966 1.00 47.79 502 LEU A O 1
ATOM 604 N N . MET A 1 80 ? 7.810 22.823 -12.797 1.00 44.43 503 MET A N 1
ATOM 605 C CA . MET A 1 80 ? 9.136 23.289 -12.446 1.00 43.08 503 MET A CA 1
ATOM 606 C C . MET A 1 80 ? 10.070 23.209 -13.642 1.00 41.63 503 MET A C 1
ATOM 607 O O . MET A 1 80 ? 9.849 22.433 -14.552 1.00 40.60 503 MET A O 1
ATOM 612 N N . SER A 1 81 ? 11.110 24.031 -13.616 1.00 41.59 504 SER A N 1
ATOM 613 C CA . SER A 1 81 ? 12.117 24.084 -14.667 1.00 40.81 504 SER A CA 1
ATOM 614 C C . SER A 1 81 ? 13.020 22.858 -14.731 1.00 38.53 504 SER A C 1
ATOM 615 O O . SER A 1 81 ? 13.498 22.502 -15.799 1.00 37.69 504 SER A O 1
ATOM 618 N N . GLU A 1 82 ? 13.265 22.232 -13.584 1.00 37.55 505 GLU A N 1
ATOM 619 C CA . GLU A 1 82 ? 14.320 21.224 -13.480 1.00 35.96 505 GLU A CA 1
ATOM 620 C C . GLU A 1 82 ? 13.785 19.911 -13.952 1.00 35.55 505 GLU A C 1
ATOM 621 O O . GLU A 1 82 ? 12.582 19.773 -14.149 1.00 36.78 505 GLU A O 1
ATOM 627 N N . CYS A 1 83 ? 14.673 18.946 -14.127 1.00 34.83 506 CYS A N 1
ATOM 628 C CA . CYS A 1 83 ? 14.293 17.630 -14.598 1.00 34.83 506 CYS A CA 1
ATOM 629 C C . CYS A 1 83 ? 13.727 16.826 -13.460 1.00 35.08 506 CYS A C 1
ATOM 630 O O . CYS A 1 83 ? 14.010 17.102 -12.293 1.00 34.93 506 CYS A O 1
ATOM 633 N N . LEU A 1 84 ? 12.922 15.826 -13.800 1.00 35.43 507 LEU A N 1
ATOM 634 C CA . LEU A 1 84 ? 12.509 14.854 -12.820 1.00 35.60 507 LEU A CA 1
ATOM 635 C C . LEU A 1 84 ? 13.684 13.927 -12.492 1.00 34.99 507 LEU A C 1
ATOM 636 O O . LEU A 1 84 ? 13.918 13.595 -11.331 1.00 35.19 507 LEU A O 1
ATOM 641 N N . LEU A 1 85 ? 14.431 13.518 -13.510 1.00 34.40 508 LEU A N 1
ATOM 642 C CA . LEU A 1 85 ? 15.591 12.660 -13.289 1.00 33.43 508 LEU A CA 1
ATOM 643 C C . LEU A 1 85 ? 16.831 13.271 -13.922 1.00 33.09 508 LEU A C 1
ATOM 644 O O . LEU A 1 85 ? 16.787 13.682 -15.074 1.00 34.41 508 LEU A O 1
ATOM 649 N N . TYR A 1 86 ? 17.926 13.354 -13.186 1.00 32.55 509 TYR A N 1
ATOM 650 C CA . TYR A 1 86 ? 19.216 13.688 -13.793 1.00 32.28 509 TYR A CA 1
ATOM 651 C C . TYR A 1 86 ? 20.102 12.492 -13.620 1.00 32.79 509 TYR A C 1
ATOM 652 O O . TYR A 1 86 ? 20.025 11.801 -12.607 1.00 32.68 509 TYR A O 1
ATOM 661 N N . TYR A 1 87 ? 20.941 12.234 -14.612 1.00 33.39 510 TYR A N 1
ATOM 662 C CA . TYR A 1 87 ? 21.863 11.132 -14.517 1.00 34.14 510 TYR A CA 1
ATOM 663 C C . TYR A 1 87 ? 23.185 11.691 -14.062 1.00 34.39 510 TYR A C 1
ATOM 664 O O . TYR A 1 87 ? 23.452 12.887 -14.233 1.00 34.53 510 TYR A O 1
ATOM 673 N N . ILE A 1 88 ? 23.993 10.833 -13.442 1.00 34.56 511 ILE A N 1
ATOM 674 C CA . ILE A 1 88 ? 25.302 11.216 -12.984 1.00 34.92 511 ILE A CA 1
ATOM 675 C C . ILE A 1 88 ? 26.275 10.201 -13.531 1.00 35.64 511 ILE A C 1
ATOM 676 O O . ILE A 1 88 ? 26.422 9.107 -12.997 1.00 36.73 511 ILE A O 1
ATOM 681 N N . LYS A 1 89 ? 26.930 10.545 -14.623 1.00 35.91 512 LYS A N 1
ATOM 682 C CA . LYS A 1 89 ? 27.879 9.615 -15.205 1.00 36.80 512 LYS A CA 1
ATOM 683 C C . LYS A 1 89 ? 29.286 10.126 -15.217 1.00 37.20 512 LYS A C 1
ATOM 684 O O . LYS A 1 89 ? 29.570 11.268 -14.847 1.00 37.22 512 LYS A O 1
ATOM 690 N N . ASP A 1 90 ? 30.158 9.231 -15.647 1.00 38.11 513 ASP A N 1
ATOM 691 C CA . ASP A 1 90 ? 31.580 9.460 -15.793 1.00 38.79 513 ASP A CA 1
ATOM 692 C C . ASP A 1 90 ? 31.943 10.887 -16.132 1.00 37.96 513 ASP A C 1
ATOM 693 O O . ASP A 1 90 ? 31.322 11.519 -16.981 1.00 36.62 513 ASP A O 1
ATOM 698 N N . GLY A 1 91 ? 32.977 11.384 -15.471 1.00 38.81 514 GLY A N 1
ATOM 699 C CA . GLY A 1 91 ? 33.392 12.770 -15.640 1.00 38.21 514 GLY A CA 1
ATOM 700 C C . GLY A 1 91 ? 32.548 13.706 -14.796 1.00 37.32 514 GLY A C 1
ATOM 701 O O . GLY A 1 91 ? 31.915 13.301 -13.830 1.00 37.36 514 GLY A O 1
ATOM 702 N N . ILE A 1 92 ? 32.547 14.970 -15.189 1.00 37.40 515 ILE A N 1
ATOM 703 C CA . ILE A 1 92 ? 31.948 16.061 -14.432 1.00 37.06 515 ILE A CA 1
ATOM 704 C C . ILE A 1 92 ? 30.539 16.443 -14.885 1.00 35.74 515 ILE A C 1
ATOM 705 O O . ILE A 1 92 ? 30.255 16.508 -16.082 1.00 35.06 515 ILE A O 1
ATOM 710 N N . THR A 1 93 ? 29.684 16.714 -13.907 1.00 35.43 516 THR A N 1
ATOM 711 C CA . THR A 1 93 ? 28.355 17.259 -14.135 1.00 35.32 516 THR A CA 1
ATOM 712 C C . THR A 1 93 ? 28.185 18.482 -13.254 1.00 36.60 516 THR A C 1
ATOM 713 O O . THR A 1 93 ? 28.357 18.433 -12.022 1.00 36.38 516 THR A O 1
ATOM 717 N N . ARG A 1 94 ? 27.825 19.580 -13.900 1.00 33.89 517 ARG A N 1
ATOM 718 C CA . ARG A 1 94 ? 27.820 20.877 -13.262 1.00 35.77 517 ARG A CA 1
ATOM 719 C C . ARG A 1 94 ? 26.420 21.357 -12.929 1.00 35.22 517 ARG A C 1
ATOM 720 O O . ARG A 1 94 ? 25.472 21.123 -13.689 1.00 34.73 517 ARG A O 1
ATOM 728 N N . VAL A 1 95 ? 26.315 22.060 -11.798 1.00 36.65 518 VAL A N 1
ATOM 729 C CA . VAL A 1 95 ? 25.039 22.550 -11.271 1.00 36.60 518 VAL A CA 1
ATOM 730 C C . VAL A 1 95 ? 25.126 24.072 -11.036 1.00 38.27 518 VAL A C 1
ATOM 731 O O . VAL A 1 95 ? 26.072 24.549 -10.420 1.00 40.78 518 VAL A O 1
ATOM 735 N N . GLY A 1 96 ? 24.141 24.823 -11.533 1.00 38.61 519 GLY A N 1
ATOM 736 C CA . GLY A 1 96 ? 24.126 26.286 -11.365 1.00 40.95 519 GLY A CA 1
ATOM 737 C C . GLY A 1 96 ? 22.969 26.986 -12.059 1.00 42.07 519 GLY A C 1
ATOM 738 O O . GLY A 1 96 ? 21.849 26.478 -12.078 1.00 41.85 519 GLY A O 1
ATOM 739 N N . ARG A 1 97 ? 23.234 28.155 -12.639 1.00 44.37 520 ARG A N 1
ATOM 740 C CA . ARG A 1 97 ? 22.177 28.950 -13.267 1.00 46.76 520 ARG A CA 1
ATOM 741 C C . ARG A 1 97 ? 22.422 29.212 -14.743 1.00 49.04 520 ARG A C 1
ATOM 742 O O . ARG A 1 97 ? 23.565 29.268 -15.194 1.00 49.60 520 ARG A O 1
ATOM 750 N N . GLU A 1 98 ? 21.333 29.416 -15.479 1.00 51.90 521 GLU A N 1
ATOM 751 C CA . GLU A 1 98 ? 21.381 29.522 -16.936 1.00 55.84 521 GLU A CA 1
ATOM 752 C C . GLU A 1 98 ? 21.923 30.856 -17.492 1.00 59.58 521 GLU A C 1
ATOM 753 O O . GLU A 1 98 ? 22.460 30.900 -18.599 1.00 62.44 521 GLU A O 1
ATOM 759 N N . ASP A 1 99 ? 21.781 31.935 -16.731 1.00 60.49 522 ASP A N 1
ATOM 760 C CA . ASP A 1 99 ? 22.236 33.256 -17.177 1.00 65.08 522 ASP A CA 1
ATOM 761 C C . ASP A 1 99 ? 23.763 33.381 -17.233 1.00 65.42 522 ASP A C 1
ATOM 762 O O . ASP A 1 99 ? 24.318 33.889 -18.214 1.00 69.82 522 ASP A O 1
ATOM 767 N N . GLY A 1 100 ? 24.432 32.902 -16.187 1.00 62.23 523 GLY A N 1
ATOM 768 C CA . GLY A 1 100 ? 25.893 32.904 -16.127 1.00 63.41 523 GLY A CA 1
ATOM 769 C C . GLY A 1 100 ? 26.496 32.342 -17.398 1.00 65.33 523 GLY A C 1
ATOM 770 O O . GLY A 1 100 ? 26.090 31.273 -17.860 1.00 63.63 523 GLY A O 1
ATOM 771 N N . GLU A 1 101 ? 27.459 33.068 -17.965 1.00 69.97 524 GLU A N 1
ATOM 772 C CA . GLU A 1 101 ? 28.037 32.710 -19.263 1.00 73.46 524 GLU A CA 1
ATOM 773 C C . GLU A 1 101 ? 28.519 31.259 -19.338 1.00 70.27 524 GLU A C 1
ATOM 774 O O . GLU A 1 101 ? 28.135 30.539 -20.271 1.00 71.36 524 GLU A O 1
ATOM 780 N N . ARG A 1 102 ? 29.328 30.815 -18.369 1.00 51.87 525 ARG A N 1
ATOM 781 C CA . ARG A 1 102 ? 29.806 29.441 -18.395 1.00 50.20 525 ARG A CA 1
ATOM 782 C C . ARG A 1 102 ? 28.583 28.538 -18.374 1.00 48.72 525 ARG A C 1
ATOM 783 O O . ARG A 1 102 ? 27.647 28.750 -17.601 1.00 47.50 525 ARG A O 1
ATOM 791 N N . ARG A 1 103 ? 28.599 27.540 -19.243 1.00 48.36 526 ARG A N 1
ATOM 792 C CA . ARG A 1 103 ? 27.458 26.675 -19.468 1.00 46.86 526 ARG A CA 1
ATOM 793 C C . ARG A 1 103 ? 27.303 25.662 -18.336 1.00 44.79 526 ARG A C 1
ATOM 794 O O . ARG A 1 103 ? 28.250 24.930 -18.013 1.00 44.60 526 ARG A O 1
ATOM 802 N N . GLN A 1 104 ? 26.120 25.646 -17.718 1.00 42.72 527 GLN A N 1
ATOM 803 C CA . GLN A 1 104 ? 25.800 24.642 -16.707 1.00 40.80 527 GLN A CA 1
ATOM 804 C C . GLN A 1 104 ? 25.064 23.486 -17.349 1.00 40.54 527 GLN A C 1
ATOM 805 O O . GLN A 1 104 ? 24.272 23.667 -18.259 1.00 41.05 527 GLN A O 1
ATOM 811 N N . ASP A 1 105 ? 25.332 22.293 -16.847 1.00 39.98 528 ASP A N 1
ATOM 812 C CA . ASP A 1 105 ? 24.696 21.088 -17.326 1.00 39.90 528 ASP A CA 1
ATOM 813 C C . ASP A 1 105 ? 23.339 20.912 -16.671 1.00 38.73 528 ASP A C 1
ATOM 814 O O . ASP A 1 105 ? 22.342 20.653 -17.345 1.00 39.08 528 ASP A O 1
ATOM 819 N N . ILE A 1 106 ? 23.314 21.062 -15.350 1.00 37.47 529 ILE A N 1
ATOM 820 C CA . ILE A 1 106 ? 22.098 20.956 -14.574 1.00 36.37 529 ILE A CA 1
ATOM 821 C C . ILE A 1 106 ? 21.766 22.350 -14.082 1.00 36.18 529 ILE A C 1
ATOM 822 O O . ILE A 1 106 ? 22.549 22.949 -13.341 1.00 36.73 529 ILE A O 1
ATOM 827 N N . VAL A 1 107 ? 20.598 22.853 -14.467 1.00 36.02 530 VAL A N 1
ATOM 828 C CA . VAL A 1 107 ? 20.210 24.220 -14.140 1.00 35.00 530 VAL A CA 1
ATOM 829 C C . VAL A 1 107 ? 19.152 24.290 -13.048 1.00 34.53 530 VAL A C 1
ATOM 830 O O . VAL A 1 107 ? 18.094 23.662 -13.132 1.00 34.62 530 VAL A O 1
ATOM 834 N N . LEU A 1 108 ? 19.464 25.073 -12.021 1.00 34.22 531 LEU A N 1
ATOM 835 C CA . LEU A 1 108 ? 18.588 25.258 -10.876 1.00 33.49 531 LEU A CA 1
ATOM 836 C C . LEU A 1 108 ? 18.088 26.701 -10.855 1.00 33.46 531 LEU A C 1
ATOM 837 O O . LEU A 1 108 ? 18.887 27.627 -10.881 1.00 33.35 531 LEU A O 1
ATOM 842 N N . SER A 1 109 ? 16.772 26.897 -10.843 1.00 33.60 532 SER A N 1
ATOM 843 C CA . SER A 1 109 ? 16.224 28.251 -10.645 1.00 34.32 532 SER A CA 1
ATOM 844 C C . SER A 1 109 ? 16.150 28.635 -9.161 1.00 34.01 532 SER A C 1
ATOM 845 O O . SER A 1 109 ? 16.394 27.819 -8.275 1.00 34.11 532 SER A O 1
ATOM 848 N N . GLY A 1 110 ? 15.802 29.886 -8.901 1.00 34.31 533 GLY A N 1
ATOM 849 C CA . GLY A 1 110 ? 15.677 30.383 -7.543 1.00 33.50 533 GLY A CA 1
ATOM 850 C C . GLY A 1 110 ? 16.744 31.413 -7.288 1.00 33.50 533 GLY A C 1
ATOM 851 O O . GLY A 1 110 ? 17.734 31.469 -8.005 1.00 33.52 533 GLY A O 1
ATOM 852 N N . HIS A 1 111 ? 16.536 32.215 -6.254 1.00 33.38 534 HIS A N 1
ATOM 853 C CA . HIS A 1 111 ? 17.457 33.272 -5.881 1.00 34.21 534 HIS A CA 1
ATOM 854 C C . HIS A 1 111 ? 18.758 32.803 -5.203 1.00 34.42 534 HIS A C 1
ATOM 855 O O . HIS A 1 111 ? 19.714 33.574 -5.108 1.00 35.71 534 HIS A O 1
ATOM 862 N N . PHE A 1 112 ? 18.814 31.550 -4.756 1.00 33.75 535 PHE A N 1
ATOM 863 C CA . PHE A 1 112 ? 19.917 31.125 -3.880 1.00 34.13 535 PHE A CA 1
ATOM 864 C C . PHE A 1 112 ? 20.917 30.158 -4.506 1.00 33.50 535 PHE A C 1
ATOM 865 O O . PHE A 1 112 ? 21.829 29.680 -3.861 1.00 33.75 535 PHE A O 1
ATOM 873 N N . ILE A 1 113 ? 20.760 29.916 -5.790 1.00 33.27 536 ILE A N 1
ATOM 874 C CA . ILE A 1 113 ? 21.735 29.141 -6.507 1.00 33.39 536 ILE A CA 1
ATOM 875 C C . ILE A 1 113 ? 22.766 30.096 -7.102 1.00 34.52 536 ILE A C 1
ATOM 876 O O . ILE A 1 113 ? 22.425 31.128 -7.683 1.00 34.82 536 ILE A O 1
ATOM 881 N N . LYS A 1 114 ? 24.031 29.771 -6.893 1.00 35.26 537 LYS A N 1
ATOM 882 C CA . LYS A 1 114 ? 25.130 30.530 -7.464 1.00 36.78 537 LYS A CA 1
ATOM 883 C C . LYS A 1 114 ? 25.315 30.135 -8.929 1.00 37.01 537 LYS A C 1
ATOM 884 O O . LYS A 1 114 ? 24.840 29.091 -9.336 1.00 36.32 537 LYS A O 1
ATOM 887 N N . GLU A 1 115 ? 25.978 30.968 -9.729 1.00 38.76 538 GLU A N 1
ATOM 888 C CA . GLU A 1 115 ? 26.223 30.638 -11.142 1.00 39.83 538 GLU A CA 1
ATOM 889 C C . GLU A 1 115 ? 26.812 29.241 -11.270 1.00 39.77 538 GLU A C 1
ATOM 890 O O . GLU A 1 115 ? 26.307 28.378 -12.002 1.00 39.58 538 GLU A O 1
ATOM 896 N N . GLU A 1 116 ? 27.898 29.034 -10.545 1.00 40.09 539 GLU A N 1
ATOM 897 C CA . GLU A 1 116 ? 28.497 27.734 -10.431 1.00 40.09 539 GLU A CA 1
ATOM 898 C C . GLU A 1 116 ? 28.242 27.407 -8.991 1.00 39.56 539 GLU A C 1
ATOM 899 O O . GLU A 1 116 ? 28.686 28.128 -8.108 1.00 40.15 539 GLU A O 1
ATOM 905 N N . HIS A 1 117 ? 27.463 26.357 -8.752 1.00 39.13 540 HIS A N 1
ATOM 906 C CA . HIS A 1 117 ? 27.023 26.028 -7.399 1.00 38.52 540 HIS A CA 1
ATOM 907 C C . HIS A 1 117 ? 27.767 24.807 -6.845 1.00 38.82 540 HIS A C 1
ATOM 908 O O . HIS A 1 117 ? 28.353 24.851 -5.760 1.00 39.13 540 HIS A O 1
ATOM 915 N N . CYS A 1 118 ? 27.757 23.717 -7.602 1.00 38.61 541 CYS A N 1
ATOM 916 C CA . CYS A 1 118 ? 28.520 22.546 -7.233 1.00 38.70 541 CYS A CA 1
ATOM 917 C C . CYS A 1 118 ? 28.805 21.743 -8.487 1.00 38.61 541 CYS A C 1
ATOM 918 O O . CYS A 1 118 ? 28.209 22.003 -9.545 1.00 38.54 541 CYS A O 1
ATOM 921 N N . VAL A 1 119 ? 29.730 20.789 -8.356 1.00 38.37 542 VAL A N 1
ATOM 922 C CA . VAL A 1 119 ? 30.121 19.883 -9.428 1.00 38.29 542 VAL A CA 1
ATOM 923 C C . VAL A 1 119 ? 30.042 18.423 -8.953 1.00 38.36 542 VAL A C 1
ATOM 924 O O . VAL A 1 119 ? 30.423 18.103 -7.823 1.00 38.50 542 VAL A O 1
ATOM 928 N N . PHE A 1 120 ? 29.498 17.559 -9.812 1.00 38.17 543 PHE A N 1
ATOM 929 C CA . PHE A 1 120 ? 29.516 16.119 -9.592 1.00 38.20 543 PHE A CA 1
ATOM 930 C C . PHE A 1 120 ? 30.690 15.492 -10.319 1.00 39.49 543 PHE A C 1
ATOM 931 O O . PHE A 1 120 ? 30.915 15.769 -11.500 1.00 40.45 543 PHE A O 1
ATOM 939 N N . ARG A 1 121 ? 31.427 14.638 -9.617 1.00 40.01 544 ARG A N 1
ATOM 940 C CA . ARG A 1 121 ? 32.513 13.896 -10.233 1.00 41.36 544 ARG A CA 1
ATOM 941 C C . ARG A 1 121 ? 32.269 12.420 -10.035 1.00 42.22 544 ARG A C 1
ATOM 942 O O . ARG A 1 121 ? 32.101 11.956 -8.907 1.00 42.84 544 ARG A O 1
ATOM 950 N N . SER A 1 122 ? 32.219 11.683 -11.134 1.00 43.25 545 SER A N 1
ATOM 951 C CA . SER A 1 122 ? 32.164 10.233 -11.075 1.00 44.12 545 SER A CA 1
ATOM 952 C C . SER A 1 122 ? 33.437 9.725 -11.720 1.00 45.84 545 SER A C 1
ATOM 953 O O . SER A 1 122 ? 33.790 10.130 -12.840 1.00 46.15 545 SER A O 1
ATOM 956 N N . ASP A 1 123 ? 34.150 8.870 -10.999 1.00 47.43 546 ASP A N 1
ATOM 957 C CA . ASP A 1 123 ? 35.360 8.269 -11.536 1.00 49.55 546 ASP A CA 1
ATOM 958 C C . ASP A 1 123 ? 35.198 6.773 -11.449 1.00 51.11 546 ASP A C 1
ATOM 959 O O . ASP A 1 123 ? 34.738 6.241 -10.437 1.00 51.29 546 ASP A O 1
ATOM 964 N N . SER A 1 124 ? 35.553 6.109 -12.538 1.00 52.94 547 SER A N 1
ATOM 965 C CA . SER A 1 124 ? 35.539 4.665 -12.597 1.00 55.18 547 SER A CA 1
ATOM 966 C C . SER A 1 124 ? 36.793 4.225 -13.340 1.00 57.01 547 SER A C 1
ATOM 967 O O . SER A 1 124 ? 37.000 4.598 -14.511 1.00 57.45 547 SER A O 1
ATOM 970 N N . ARG A 1 125 ? 37.641 3.456 -12.652 1.00 58.34 548 ARG A N 1
ATOM 971 C CA . ARG A 1 125 ? 38.803 2.851 -13.301 1.00 60.49 548 ARG A CA 1
ATOM 972 C C . ARG A 1 125 ? 38.365 1.713 -14.239 1.00 62.34 548 ARG A C 1
ATOM 973 O O . ARG A 1 125 ? 37.225 1.681 -14.723 1.00 62.26 548 ARG A O 1
ATOM 975 N N . GLY A 1 126 ? 39.275 0.786 -14.517 1.00 64.74 549 GLY A N 1
ATOM 976 C CA . GLY A 1 126 ? 38.863 -0.510 -15.037 1.00 66.82 549 GLY A CA 1
ATOM 977 C C . GLY A 1 126 ? 37.788 -1.035 -14.097 1.00 66.71 549 GLY A C 1
ATOM 978 O O . GLY A 1 126 ? 36.843 -1.701 -14.532 1.00 67.60 549 GLY A O 1
ATOM 979 N N . GLY A 1 127 ? 37.937 -0.700 -12.808 1.00 65.74 550 GLY A N 1
ATOM 980 C CA . GLY A 1 127 ? 37.001 -1.085 -11.755 1.00 65.18 550 GLY A CA 1
ATOM 981 C C . GLY A 1 127 ? 35.702 -0.347 -11.937 1.00 63.53 550 GLY A C 1
ATOM 982 O O . GLY A 1 127 ? 35.560 0.801 -11.502 1.00 62.23 550 GLY A O 1
ATOM 983 N N . SER A 1 128 ? 34.748 -1.029 -12.561 1.00 63.88 551 SER A N 1
ATOM 984 C CA . SER A 1 128 ? 33.556 -0.398 -13.118 1.00 62.32 551 SER A CA 1
ATOM 985 C C . SER A 1 128 ? 32.424 -0.122 -12.121 1.00 60.73 551 SER A C 1
ATOM 986 O O . SER A 1 128 ? 31.221 -0.165 -12.478 1.00 60.88 551 SER A O 1
ATOM 989 N N . GLU A 1 129 ? 32.797 0.157 -10.873 1.00 59.15 552 GLU A N 1
ATOM 990 C CA . GLU A 1 129 ? 31.833 0.740 -9.956 1.00 56.64 552 GLU A CA 1
ATOM 991 C C . GLU A 1 129 ? 32.215 2.193 -9.795 1.00 53.79 552 GLU A C 1
ATOM 992 O O . GLU A 1 129 ? 33.342 2.509 -9.419 1.00 53.61 552 GLU A O 1
ATOM 998 N N . ALA A 1 130 ? 31.274 3.072 -10.117 1.00 51.41 553 ALA A N 1
ATOM 999 C CA . ALA A 1 130 ? 31.482 4.494 -9.991 1.00 48.71 553 ALA A CA 1
ATOM 1000 C C . ALA A 1 130 ? 31.642 4.895 -8.523 1.00 47.66 553 ALA A C 1
ATOM 1001 O O . ALA A 1 130 ? 30.941 4.393 -7.631 1.00 47.62 553 ALA A O 1
ATOM 1003 N N . VAL A 1 131 ? 32.615 5.764 -8.284 1.00 39.25 554 VAL A N 1
ATOM 1004 C CA . VAL A 1 131 ? 32.716 6.488 -7.037 1.00 38.09 554 VAL A CA 1
ATOM 1005 C C . VAL A 1 131 ? 32.253 7.887 -7.371 1.00 37.25 554 VAL A C 1
ATOM 1006 O O . VAL A 1 131 ? 32.750 8.498 -8.307 1.00 37.61 554 VAL A O 1
ATOM 1010 N N . VAL A 1 132 ? 31.279 8.377 -6.626 1.00 36.73 555 VAL A N 1
ATOM 1011 C CA . VAL A 1 132 ? 30.662 9.660 -6.931 1.00 36.06 555 VAL A CA 1
ATOM 1012 C C . VAL A 1 132 ? 30.944 10.590 -5.768 1.00 35.78 555 VAL A C 1
ATOM 1013 O O . VAL A 1 132 ? 30.600 10.287 -4.626 1.00 35.58 555 VAL A O 1
ATOM 1017 N N . THR A 1 133 ? 31.620 11.700 -6.052 1.00 36.16 556 THR A N 1
ATOM 1018 C CA . THR A 1 133 ? 31.885 12.696 -5.019 1.00 35.97 556 THR A CA 1
ATOM 1019 C C . THR A 1 133 ? 31.186 13.937 -5.451 1.00 35.01 556 THR A C 1
ATOM 1020 O O . THR A 1 133 ? 30.978 14.132 -6.639 1.00 34.91 556 THR A O 1
ATOM 1024 N N . LEU A 1 134 ? 30.814 14.762 -4.486 1.00 34.71 557 LEU A N 1
ATOM 1025 C CA . LEU A 1 134 ? 30.185 16.030 -4.773 1.00 35.01 557 LEU A CA 1
ATOM 1026 C C . LEU A 1 134 ? 31.122 17.150 -4.361 1.00 36.57 557 LEU A C 1
ATOM 1027 O O . LEU A 1 134 ? 31.604 17.171 -3.231 1.00 37.47 557 LEU A O 1
ATOM 1032 N N . GLU A 1 135 ? 31.366 18.089 -5.267 1.00 37.42 558 GLU A N 1
ATOM 1033 C CA . GLU A 1 135 ? 32.318 19.154 -4.998 1.00 39.36 558 GLU A CA 1
ATOM 1034 C C . GLU A 1 135 ? 31.629 20.505 -4.901 1.00 39.65 558 GLU A C 1
ATOM 1035 O O . GLU A 1 135 ? 31.143 21.023 -5.904 1.00 39.69 558 GLU A O 1
ATOM 1041 N N . PRO A 1 136 ? 31.597 21.088 -3.692 1.00 40.36 559 PRO A N 1
ATOM 1042 C CA . PRO A 1 136 ? 30.967 22.391 -3.531 1.00 40.70 559 PRO A CA 1
ATOM 1043 C C . PRO A 1 136 ? 31.798 23.498 -4.170 1.00 42.01 559 PRO A C 1
ATOM 1044 O O . PRO A 1 136 ? 33.027 23.396 -4.215 1.00 42.79 559 PRO A O 1
ATOM 1048 N N . CYS A 1 137 ? 31.112 24.517 -4.694 1.00 42.28 560 CYS A N 1
ATOM 1049 C CA . CYS A 1 137 ? 31.755 25.753 -5.119 1.00 44.32 560 CYS A CA 1
ATOM 1050 C C . CYS A 1 137 ? 31.704 26.690 -3.918 1.00 45.21 560 CYS A C 1
ATOM 1051 O O . CYS A 1 137 ? 30.850 26.535 -3.032 1.00 44.08 560 CYS A O 1
ATOM 1054 N N . GLU A 1 138 ? 32.611 27.661 -3.885 1.00 47.05 561 GLU A N 1
ATOM 1055 C CA . GLU A 1 138 ? 32.677 28.557 -2.738 1.00 48.67 561 GLU A CA 1
ATOM 1056 C C . GLU A 1 138 ? 31.515 29.553 -2.706 1.00 48.17 561 GLU A C 1
ATOM 1057 O O . GLU A 1 138 ? 31.164 30.167 -3.727 1.00 48.23 561 GLU A O 1
ATOM 1063 N N . GLY A 1 139 ? 30.924 29.688 -1.522 1.00 47.96 562 GLY A N 1
ATOM 1064 C CA . GLY A 1 139 ? 29.769 30.556 -1.323 1.00 47.45 562 GLY A CA 1
ATOM 1065 C C . GLY A 1 139 ? 28.442 29.876 -1.615 1.00 45.55 562 GLY A C 1
ATOM 1066 O O . GLY A 1 139 ? 27.383 30.507 -1.510 1.00 44.76 562 GLY A O 1
ATOM 1067 N N . ALA A 1 140 ? 28.493 28.591 -1.967 1.00 44.41 563 ALA A N 1
ATOM 1068 C CA . ALA A 1 140 ? 27.299 27.878 -2.416 1.00 43.21 563 ALA A CA 1
ATOM 1069 C C . ALA A 1 140 ? 26.803 26.872 -1.377 1.00 42.96 563 ALA A C 1
ATOM 1070 O O . ALA A 1 140 ? 27.539 25.962 -0.959 1.00 43.45 563 ALA A O 1
ATOM 1072 N N . ASP A 1 141 ? 25.556 27.043 -0.945 1.00 42.66 564 ASP A N 1
ATOM 1073 C CA . ASP A 1 141 ? 25.003 26.110 0.033 1.00 42.59 564 ASP A CA 1
ATOM 1074 C C . ASP A 1 141 ? 24.542 24.816 -0.606 1.00 40.73 564 ASP A C 1
ATOM 1075 O O . ASP A 1 141 ? 23.680 24.797 -1.476 1.00 39.55 564 ASP A O 1
ATOM 1080 N N . THR A 1 142 ? 25.179 23.741 -0.164 1.00 40.60 565 THR A N 1
ATOM 1081 C CA . THR A 1 142 ? 24.786 22.389 -0.471 1.00 39.74 565 THR A CA 1
ATOM 1082 C C . THR A 1 142 ? 24.921 21.626 0.822 1.00 39.90 565 THR A C 1
ATOM 1083 O O . THR A 1 142 ? 25.986 21.646 1.455 1.00 41.26 565 THR A O 1
ATOM 1087 N N . TYR A 1 143 ? 23.839 20.969 1.214 1.00 39.02 566 TYR A N 1
ATOM 1088 C CA . TYR A 1 143 ? 23.825 20.102 2.389 1.00 39.20 566 TYR A CA 1
ATOM 1089 C C . TYR A 1 143 ? 23.450 18.698 1.961 1.00 38.35 566 TYR A C 1
ATOM 1090 O O . TYR A 1 143 ? 22.517 18.499 1.172 1.00 37.04 566 TYR A O 1
ATOM 1099 N N . VAL A 1 144 ? 24.208 17.733 2.468 1.00 38.64 567 VAL A N 1
ATOM 1100 C CA . VAL A 1 144 ? 23.962 16.338 2.180 1.00 38.31 567 VAL A CA 1
ATOM 1101 C C . VAL A 1 144 ? 23.579 15.718 3.484 1.00 38.86 567 VAL A C 1
ATOM 1102 O O . VAL A 1 144 ? 24.318 15.804 4.459 1.00 39.46 567 VAL A O 1
ATOM 1106 N N . ASN A 1 145 ? 22.391 15.125 3.493 1.00 39.21 568 ASN A N 1
ATOM 1107 C CA . ASN A 1 145 ? 21.801 14.524 4.689 1.00 40.07 568 ASN A CA 1
ATOM 1108 C C . ASN A 1 145 ? 21.826 15.451 5.897 1.00 40.63 568 ASN A C 1
ATOM 1109 O O . ASN A 1 145 ? 22.019 15.008 7.023 1.00 41.63 568 ASN A O 1
ATOM 1114 N N . GLY A 1 146 ? 21.636 16.742 5.642 1.00 40.24 569 GLY A N 1
ATOM 1115 C CA . GLY A 1 146 ? 21.611 17.754 6.690 1.00 41.22 569 GLY A CA 1
ATOM 1116 C C . GLY A 1 146 ? 22.977 18.289 7.080 1.00 41.99 569 GLY A C 1
ATOM 1117 O O . GLY A 1 146 ? 23.071 19.161 7.940 1.00 43.04 569 GLY A O 1
ATOM 1118 N N . LYS A 1 147 ? 24.032 17.772 6.451 1.00 41.36 570 LYS A N 1
ATOM 1119 C CA . LYS A 1 147 ? 25.400 18.173 6.757 1.00 42.04 570 LYS A CA 1
ATOM 1120 C C . LYS A 1 147 ? 25.926 19.077 5.641 1.00 41.56 570 LYS A C 1
ATOM 1121 O O . LYS A 1 147 ? 25.971 18.673 4.469 1.00 41.11 570 LYS A O 1
ATOM 1127 N N . LYS A 1 148 ? 26.327 20.295 5.978 1.00 42.06 571 LYS A N 1
ATOM 1128 C CA . LYS A 1 148 ? 26.872 21.177 4.944 1.00 41.49 571 LYS A CA 1
ATOM 1129 C C . LYS A 1 148 ? 28.081 20.508 4.302 1.00 41.54 571 LYS A C 1
ATOM 1130 O O . LYS A 1 148 ? 28.930 19.954 4.997 1.00 42.72 571 LYS A O 1
ATOM 1136 N N . VAL A 1 149 ? 28.145 20.519 2.978 1.00 40.82 572 VAL A N 1
ATOM 1137 C CA . VAL A 1 149 ? 29.338 20.004 2.311 1.00 41.32 572 VAL A CA 1
ATOM 1138 C C . VAL A 1 149 ? 30.224 21.166 1.874 1.00 42.10 572 VAL A C 1
ATOM 1139 O O . VAL A 1 149 ? 29.805 22.053 1.115 1.00 42.11 572 VAL A O 1
ATOM 1143 N N . THR A 1 150 ? 31.437 21.192 2.407 1.00 43.28 573 THR A N 1
ATOM 1144 C CA . THR A 1 150 ? 32.298 22.362 2.258 1.00 43.96 573 THR A CA 1
ATOM 1145 C C . THR A 1 150 ? 33.571 21.977 1.535 1.00 44.29 573 THR A C 1
ATOM 1146 O O . THR A 1 150 ? 34.405 22.822 1.226 1.00 45.39 573 THR A O 1
ATOM 1150 N N . GLU A 1 151 ? 33.681 20.684 1.252 1.00 43.95 574 GLU A N 1
ATOM 1151 C CA . GLU A 1 151 ? 34.822 20.072 0.576 1.00 44.60 574 GLU A CA 1
ATOM 1152 C C . GLU A 1 151 ? 34.321 18.737 -0.017 1.00 43.12 574 GLU A C 1
ATOM 1153 O O . GLU A 1 151 ? 33.319 18.196 0.463 1.00 42.07 574 GLU A O 1
ATOM 1159 N N . PRO A 1 152 ? 34.995 18.219 -1.076 1.00 42.97 575 PRO A N 1
ATOM 1160 C CA . PRO A 1 152 ? 34.584 16.973 -1.753 1.00 41.81 575 PRO A CA 1
ATOM 1161 C C . PRO A 1 152 ? 34.226 15.806 -0.808 1.00 41.34 575 PRO A C 1
ATOM 1162 O O . PRO A 1 152 ? 35.037 15.416 0.041 1.00 42.37 575 PRO A O 1
ATOM 1166 N N . SER A 1 153 ? 33.025 15.259 -0.970 1.00 39.59 576 SER A N 1
ATOM 1167 C CA . SER A 1 153 ? 32.554 14.171 -0.115 1.00 39.46 576 SER A CA 1
ATOM 1168 C C . SER A 1 153 ? 31.827 13.095 -0.906 1.00 38.66 576 SER A C 1
ATOM 1169 O O . SER A 1 153 ? 31.037 13.387 -1.788 1.00 38.14 576 SER A O 1
ATOM 1172 N N . ILE A 1 154 ? 32.110 11.842 -0.581 1.00 38.95 577 ILE A N 1
ATOM 1173 C CA . ILE A 1 154 ? 31.498 10.700 -1.255 1.00 38.51 577 ILE A CA 1
ATOM 1174 C C . ILE A 1 154 ? 30.000 10.657 -1.001 1.00 37.47 577 ILE A C 1
ATOM 1175 O O . ILE A 1 154 ? 29.544 10.926 0.097 1.00 37.40 577 ILE A O 1
ATOM 1180 N N . LEU A 1 155 ? 29.247 10.348 -2.044 1.00 36.89 578 LEU A N 1
ATOM 1181 C CA . LEU A 1 155 ? 27.806 10.209 -1.930 1.00 36.51 578 LEU A CA 1
ATOM 1182 C C . LEU A 1 155 ? 27.471 8.733 -1.928 1.00 36.64 578 LEU A C 1
ATOM 1183 O O . LEU A 1 155 ? 28.147 7.925 -2.558 1.00 36.57 578 LEU A O 1
ATOM 1188 N N . ARG A 1 156 ? 26.455 8.376 -1.163 1.00 36.75 579 ARG A N 1
ATOM 1189 C CA . ARG A 1 156 ? 26.006 7.003 -1.123 1.00 37.11 579 ARG A CA 1
ATOM 1190 C C . ARG A 1 156 ? 24.551 7.006 -1.486 1.00 36.69 579 ARG A C 1
ATOM 1191 O O . ARG A 1 156 ? 23.880 8.028 -1.363 1.00 36.05 579 ARG A O 1
ATOM 1199 N N . SER A 1 157 ? 24.067 5.857 -1.925 1.00 37.01 580 SER A N 1
ATOM 1200 C CA . SER A 1 157 ? 22.675 5.683 -2.246 1.00 37.09 580 SER A CA 1
ATOM 1201 C C . SER A 1 157 ? 21.772 6.026 -1.063 1.00 37.01 580 SER A C 1
ATOM 1202 O O . SER A 1 157 ? 21.913 5.496 0.033 1.00 37.71 580 SER A O 1
ATOM 1205 N N . GLY A 1 158 ? 20.835 6.928 -1.296 1.00 36.36 581 GLY A N 1
ATOM 1206 C CA . GLY A 1 158 ? 19.855 7.238 -0.283 1.00 36.60 581 GLY A CA 1
ATOM 1207 C C . GLY A 1 158 ? 20.044 8.636 0.215 1.00 35.69 581 GLY A C 1
ATOM 1208 O O . GLY A 1 158 ? 19.124 9.208 0.802 1.00 35.96 581 GLY A O 1
ATOM 1209 N N . ASN A 1 159 ? 21.238 9.180 -0.041 1.00 38.42 582 ASN A N 1
ATOM 1210 C CA . ASN A 1 159 ? 21.618 10.521 0.381 1.00 37.87 582 ASN A CA 1
ATOM 1211 C C . ASN A 1 159 ? 20.633 11.578 -0.081 1.00 37.69 582 ASN A C 1
ATOM 1212 O O . ASN A 1 159 ? 20.108 11.507 -1.200 1.00 36.60 582 ASN A O 1
ATOM 1217 N N . ARG A 1 160 ? 20.379 12.543 0.806 1.00 38.67 583 ARG A N 1
ATOM 1218 C CA . ARG A 1 160 ? 19.468 13.638 0.534 1.00 38.65 583 ARG A CA 1
ATOM 1219 C C . ARG A 1 160 ? 20.324 14.885 0.296 1.00 37.75 583 ARG A C 1
ATOM 1220 O O . ARG A 1 160 ? 21.041 15.330 1.208 1.00 38.61 583 ARG A O 1
ATOM 1228 N N . ILE A 1 161 ? 20.261 15.424 -0.926 1.00 36.03 584 ILE A N 1
ATOM 1229 C CA . ILE A 1 161 ? 21.060 16.584 -1.315 1.00 35.48 584 ILE A CA 1
ATOM 1230 C C . ILE A 1 161 ? 20.185 17.813 -1.561 1.00 35.98 584 ILE A C 1
ATOM 1231 O O . ILE A 1 161 ? 19.295 17.810 -2.431 1.00 35.86 584 ILE A O 1
ATOM 1236 N N . ILE A 1 162 ? 20.448 18.865 -0.790 1.00 36.53 585 ILE A N 1
ATOM 1237 C CA . ILE A 1 162 ? 19.648 20.074 -0.849 1.00 36.40 585 ILE A CA 1
ATOM 1238 C C . ILE A 1 162 ? 20.495 21.219 -1.355 1.00 36.67 585 ILE A C 1
ATOM 1239 O O . ILE A 1 162 ? 21.640 21.399 -0.934 1.00 37.67 585 ILE A O 1
ATOM 1244 N N . MET A 1 163 ? 19.943 21.993 -2.274 1.00 36.56 586 MET A N 1
ATOM 1245 C CA . MET A 1 163 ? 20.725 23.059 -2.870 1.00 38.49 586 MET A CA 1
ATOM 1246 C C . MET A 1 163 ? 20.038 24.389 -2.692 1.00 38.90 586 MET A C 1
ATOM 1247 O O . MET A 1 163 ? 18.853 24.509 -2.972 1.00 38.76 586 MET A O 1
ATOM 1252 N N . GLY A 1 164 ? 20.772 25.375 -2.183 1.00 39.99 587 GLY A N 1
ATOM 1253 C CA . GLY A 1 164 ? 20.232 26.715 -1.995 1.00 40.38 587 GLY A CA 1
ATOM 1254 C C . GLY A 1 164 ? 19.100 26.736 -0.989 1.00 39.82 587 GLY A C 1
ATOM 1255 O O . GLY A 1 164 ? 18.238 27.632 -1.013 1.00 39.77 587 GLY A O 1
ATOM 1256 N N . LYS A 1 165 ? 19.119 25.747 -0.096 1.00 39.45 588 LYS A N 1
ATOM 1257 C CA . LYS A 1 165 ? 18.049 25.517 0.871 1.00 39.46 588 LYS A CA 1
ATOM 1258 C C . LYS A 1 165 ? 16.682 25.633 0.216 1.00 38.96 588 LYS A C 1
ATOM 1259 O O . LYS A 1 165 ? 15.769 26.271 0.760 1.00 39.42 588 LYS A O 1
ATOM 1265 N N . SER A 1 166 ? 16.560 25.014 -0.964 1.00 38.42 589 SER A N 1
ATOM 1266 C CA . SER A 1 166 ? 15.306 24.984 -1.719 1.00 38.57 589 SER A CA 1
ATOM 1267 C C . SER A 1 166 ? 15.124 23.695 -2.529 1.00 38.53 589 SER A C 1
ATOM 1268 O O . SER A 1 166 ? 14.069 23.056 -2.464 1.00 39.33 589 SER A O 1
ATOM 1271 N N . HIS A 1 167 ? 16.151 23.301 -3.273 1.00 37.84 590 HIS A N 1
ATOM 1272 C CA . HIS A 1 167 ? 16.027 22.156 -4.151 1.00 37.58 590 HIS A CA 1
ATOM 1273 C C . HIS A 1 167 ? 16.455 20.882 -3.484 1.00 36.71 590 HIS A C 1
ATOM 1274 O O . HIS A 1 167 ? 17.575 20.751 -3.025 1.00 35.65 590 HIS A O 1
ATOM 1281 N N . VAL A 1 168 ? 15.531 19.931 -3.465 1.00 37.69 591 VAL A N 1
ATOM 1282 C CA . VAL A 1 168 ? 15.762 18.627 -2.874 1.00 37.80 591 VAL A CA 1
ATOM 1283 C C . VAL A 1 168 ? 15.851 17.518 -3.907 1.00 37.95 591 VAL A C 1
ATOM 1284 O O . VAL A 1 168 ? 14.932 17.307 -4.679 1.00 39.98 591 VAL A O 1
ATOM 1288 N N . PHE A 1 169 ? 16.957 16.792 -3.874 1.00 37.12 592 PHE A N 1
ATOM 1289 C CA . PHE A 1 169 ? 17.156 15.606 -4.688 1.00 37.24 592 PHE A CA 1
ATOM 1290 C C . PHE A 1 169 ? 17.593 14.422 -3.827 1.00 37.45 592 PHE A C 1
ATOM 1291 O O . PHE A 1 169 ? 18.375 14.586 -2.875 1.00 37.03 592 PHE A O 1
ATOM 1299 N N . ARG A 1 170 ? 17.092 13.239 -4.173 1.00 38.58 593 ARG A N 1
ATOM 1300 C CA . ARG A 1 170 ? 17.593 11.994 -3.613 1.00 39.11 593 ARG A CA 1
ATOM 1301 C C . ARG A 1 170 ? 18.602 11.339 -4.572 1.00 38.17 593 ARG A C 1
ATOM 1302 O O . ARG A 1 170 ? 18.341 11.170 -5.764 1.00 38.38 593 ARG A O 1
ATOM 1310 N N . PHE A 1 171 ? 19.763 10.988 -4.036 1.00 37.34 594 PHE A N 1
ATOM 1311 C CA . PHE A 1 171 ? 20.844 10.474 -4.846 1.00 36.52 594 PHE A CA 1
ATOM 1312 C C . PHE A 1 171 ? 20.780 8.979 -4.748 1.00 37.51 594 PHE A C 1
ATOM 1313 O O . PHE A 1 171 ? 20.811 8.434 -3.655 1.00 38.52 594 PHE A O 1
ATOM 1321 N N . ASN A 1 172 ? 20.665 8.314 -5.885 1.00 38.41 595 ASN A N 1
ATOM 1322 C CA . ASN A 1 172 ? 20.677 6.861 -5.899 1.00 39.94 595 ASN A CA 1
ATOM 1323 C C . ASN A 1 172 ? 21.905 6.341 -6.636 1.00 39.15 595 ASN A C 1
ATOM 1324 O O . ASN A 1 172 ? 22.395 6.970 -7.584 1.00 38.97 595 ASN A O 1
ATOM 1329 N N . HIS A 1 173 ? 22.421 5.210 -6.172 1.00 39.17 596 HIS A N 1
ATOM 1330 C CA . HIS A 1 173 ? 23.552 4.554 -6.812 1.00 38.30 596 HIS A CA 1
ATOM 1331 C C . HIS A 1 173 ? 23.203 3.073 -6.804 1.00 40.03 596 HIS A C 1
ATOM 1332 O O . HIS A 1 173 ? 23.647 2.316 -5.940 1.00 39.43 596 HIS A O 1
ATOM 1339 N N . PRO A 1 174 ? 22.367 2.655 -7.756 1.00 42.71 597 PRO A N 1
ATOM 1340 C CA . PRO A 1 174 ? 21.806 1.301 -7.702 1.00 45.36 597 PRO A CA 1
ATOM 1341 C C . PRO A 1 174 ? 22.871 0.218 -7.707 1.00 45.30 597 PRO A C 1
ATOM 1342 O O . PRO A 1 174 ? 22.581 -0.896 -7.305 1.00 46.37 597 PRO A O 1
ATOM 1346 N N . GLU A 1 175 ? 24.088 0.548 -8.145 1.00 42.76 598 GLU A N 1
ATOM 1347 C CA . GLU A 1 175 ? 25.179 -0.437 -8.243 1.00 43.74 598 GLU A CA 1
ATOM 1348 C C . GLU A 1 175 ? 26.041 -0.486 -6.984 1.00 42.35 598 GLU A C 1
ATOM 1349 O O . GLU A 1 175 ? 26.637 -1.502 -6.671 1.00 43.12 598 GLU A O 1
ATOM 1355 N N . GLN A 1 176 ? 26.085 0.626 -6.265 1.00 42.52 599 GLN A N 1
ATOM 1356 C CA . GLN A 1 176 ? 26.665 0.690 -4.924 1.00 44.35 599 GLN A CA 1
ATOM 1357 C C . GLN A 1 176 ? 25.767 -0.027 -3.910 1.00 47.46 599 GLN A C 1
ATOM 1358 O O . GLN A 1 176 ? 26.263 -0.669 -2.979 1.00 49.93 599 GLN A O 1
ATOM 1364 N N . ALA A 1 177 ? 24.453 0.089 -4.099 1.00 49.44 600 ALA A N 1
ATOM 1365 C CA . ALA A 1 177 ? 23.459 -0.541 -3.223 1.00 54.54 600 ALA A CA 1
ATOM 1366 C C . ALA A 1 177 ? 23.514 -2.070 -3.262 1.00 55.73 600 ALA A C 1
ATOM 1367 O O . ALA A 1 177 ? 23.351 -2.729 -2.227 1.00 58.87 600 ALA A O 1
ATOM 1369 N N . ARG A 1 178 ? 23.741 -2.625 -4.455 1.00 54.48 601 ARG A N 1
ATOM 1370 C CA . ARG A 1 178 ? 23.857 -4.075 -4.614 1.00 55.76 601 ARG A CA 1
ATOM 1371 C C . ARG A 1 178 ? 25.093 -4.590 -3.893 1.00 55.07 601 ARG A C 1
ATOM 1372 O O . ARG A 1 178 ? 25.021 -5.583 -3.175 1.00 56.70 601 ARG A O 1
ATOM 1380 N N . GLN A 1 179 ? 26.222 -3.904 -4.087 1.00 53.92 602 GLN A N 1
ATOM 1381 C CA . GLN A 1 179 ? 27.458 -4.208 -3.361 1.00 55.67 602 GLN A CA 1
ATOM 1382 C C . GLN A 1 179 ? 27.172 -4.529 -1.885 1.00 58.92 602 GLN A C 1
ATOM 1383 O O . GLN A 1 179 ? 27.881 -5.324 -1.269 1.00 61.70 602 GLN A O 1
ATOM 1385 N N . GLU A 1 180 ? 26.110 -3.927 -1.349 1.00 60.36 603 GLU A N 1
ATOM 1386 C CA . GLU A 1 180 ? 25.618 -4.214 0.003 1.00 66.12 603 GLU A CA 1
ATOM 1387 C C . GLU A 1 180 ? 24.118 -4.526 0.011 1.00 68.29 603 GLU A C 1
ATOM 1388 O O . GLU A 1 180 ? 23.703 -5.689 0.104 1.00 69.72 603 GLU A O 1
ATOM 1394 N N . GLY B 1 3 ? -26.334 -25.599 -68.545 1.00 53.75 426 GLY B N 1
ATOM 1395 C CA . GLY B 1 3 ? -26.180 -24.513 -67.535 1.00 50.90 426 GLY B CA 1
ATOM 1396 C C . GLY B 1 3 ? -26.210 -23.142 -68.184 1.00 49.01 426 GLY B C 1
ATOM 1397 O O . GLY B 1 3 ? -25.170 -22.579 -68.534 1.00 48.82 426 GLY B O 1
ATOM 1398 N N . SER B 1 4 ? -27.413 -22.606 -68.349 1.00 48.61 427 SER B N 1
ATOM 1399 C CA . SER B 1 4 ? -27.612 -21.306 -69.000 1.00 47.82 427 SER B CA 1
ATOM 1400 C C . SER B 1 4 ? -27.173 -20.131 -68.109 1.00 45.50 427 SER B C 1
ATOM 1401 O O . SER B 1 4 ? -27.179 -18.973 -68.539 1.00 44.94 427 SER B O 1
ATOM 1404 N N . GLU B 1 5 ? -26.778 -20.446 -66.876 1.00 44.60 428 GLU B N 1
ATOM 1405 C CA . GLU B 1 5 ? -26.511 -19.426 -65.879 1.00 43.00 428 GLU B CA 1
ATOM 1406 C C . GLU B 1 5 ? -25.027 -19.116 -65.719 1.00 42.48 428 GLU B C 1
ATOM 1407 O O . GLU B 1 5 ? -24.679 -18.031 -65.235 1.00 41.32 428 GLU B O 1
ATOM 1413 N N . PHE B 1 6 ? -24.181 -20.052 -66.172 1.00 43.77 429 PHE B N 1
ATOM 1414 C CA . PHE B 1 6 ? -22.718 -20.004 -66.073 1.00 44.11 429 PHE B CA 1
ATOM 1415 C C . PHE B 1 6 ? -22.094 -18.643 -66.293 1.00 43.52 429 PHE B C 1
ATOM 1416 O O . PHE B 1 6 ? -21.225 -18.219 -65.517 1.00 42.60 429 PHE B O 1
ATOM 1424 N N . SER B 1 7 ? -22.533 -17.975 -67.365 1.00 44.27 430 SER B N 1
ATOM 1425 C CA . SER B 1 7 ? -21.983 -16.693 -67.773 1.00 44.69 430 SER B CA 1
ATOM 1426 C C . SER B 1 7 ? -22.247 -15.597 -66.732 1.00 43.10 430 SER B C 1
ATOM 1427 O O . SER B 1 7 ? -21.358 -14.800 -66.403 1.00 42.88 430 SER B O 1
ATOM 1430 N N . GLU B 1 8 ? -23.470 -15.551 -66.221 1.00 42.62 431 GLU B N 1
ATOM 1431 C CA . GLU B 1 8 ? -23.778 -14.638 -65.150 1.00 41.85 431 GLU B CA 1
ATOM 1432 C C . GLU B 1 8 ? -23.064 -15.094 -63.889 1.00 40.96 431 GLU B C 1
ATOM 1433 O O . GLU B 1 8 ? -22.537 -14.270 -63.140 1.00 40.59 431 GLU B O 1
ATOM 1439 N N . GLU B 1 9 ? -23.033 -16.406 -63.671 1.00 41.19 432 GLU B N 1
ATOM 1440 C CA . GLU B 1 9 ? -22.425 -16.979 -62.467 1.00 41.56 432 GLU B CA 1
ATOM 1441 C C . GLU B 1 9 ? -20.960 -16.547 -62.344 1.00 40.89 432 GLU B C 1
ATOM 1442 O O . GLU B 1 9 ? -20.524 -16.110 -61.284 1.00 40.79 432 GLU B O 1
ATOM 1448 N N . ALA B 1 10 ? -20.230 -16.635 -63.453 1.00 41.28 433 ALA B N 1
ATOM 1449 C CA . ALA B 1 10 ? -18.837 -16.232 -63.549 1.00 41.15 433 ALA B CA 1
ATOM 1450 C C . ALA B 1 10 ? -18.639 -14.733 -63.347 1.00 40.23 433 ALA B C 1
ATOM 1451 O O . ALA B 1 10 ? -17.782 -14.296 -62.549 1.00 40.07 433 ALA B O 1
ATOM 1453 N N . ILE B 1 11 ? -19.433 -13.951 -64.075 1.00 39.54 434 ILE B N 1
ATOM 1454 C CA . ILE B 1 11 ? -19.289 -12.499 -64.109 1.00 39.41 434 ILE B CA 1
ATOM 1455 C C . ILE B 1 11 ? -19.521 -11.835 -62.746 1.00 38.40 434 ILE B C 1
ATOM 1456 O O . ILE B 1 11 ? -18.822 -10.878 -62.380 1.00 38.69 434 ILE B O 1
ATOM 1461 N N . GLU B 1 12 ? -20.483 -12.369 -61.997 1.00 37.77 435 GLU B N 1
ATOM 1462 C CA . GLU B 1 12 ? -20.793 -11.901 -60.646 1.00 37.56 435 GLU B CA 1
ATOM 1463 C C . GLU B 1 12 ? -19.605 -12.082 -59.699 1.00 37.02 435 GLU B C 1
ATOM 1464 O O . GLU B 1 12 ? -19.198 -11.136 -59.011 1.00 37.12 435 GLU B O 1
ATOM 1470 N N . ARG B 1 13 ? -19.021 -13.278 -59.714 1.00 36.80 436 ARG B N 1
ATOM 1471 C CA . ARG B 1 13 ? -17.852 -13.588 -58.886 1.00 37.54 436 ARG B CA 1
ATOM 1472 C C . ARG B 1 13 ? -16.683 -12.662 -59.152 1.00 37.82 436 ARG B C 1
ATOM 1473 O O . ARG B 1 13 ? -16.025 -12.242 -58.222 1.00 38.31 436 ARG B O 1
ATOM 1481 N N . LEU B 1 14 ? -16.434 -12.354 -60.426 1.00 38.26 437 LEU B N 1
ATOM 1482 C CA . LEU B 1 14 ? -15.392 -11.413 -60.819 1.00 38.88 437 LEU B CA 1
ATOM 1483 C C . LEU B 1 14 ? -15.687 -10.016 -60.311 1.00 38.90 437 LEU B C 1
ATOM 1484 O O . LEU B 1 14 ? -14.785 -9.343 -59.824 1.00 39.63 437 LEU B O 1
ATOM 1489 N N . LYS B 1 15 ? -16.939 -9.570 -60.454 1.00 38.61 438 LYS B N 1
ATOM 1490 C CA . LYS B 1 15 ? -17.346 -8.254 -59.954 1.00 39.79 438 LYS B CA 1
ATOM 1491 C C . LYS B 1 15 ? -17.104 -8.175 -58.452 1.00 39.94 438 LYS B C 1
ATOM 1492 O O . LYS B 1 15 ? -16.448 -7.247 -57.971 1.00 41.15 438 LYS B O 1
ATOM 1498 N N . GLU B 1 16 ? -17.629 -9.164 -57.723 1.00 39.58 439 GLU B N 1
ATOM 1499 C CA . GLU B 1 16 ? -17.361 -9.296 -56.293 1.00 40.35 439 GLU B CA 1
ATOM 1500 C C . GLU B 1 16 ? -15.876 -9.195 -56.034 1.00 40.79 439 GLU B C 1
ATOM 1501 O O . GLU B 1 16 ? -15.457 -8.472 -55.144 1.00 42.22 439 GLU B O 1
ATOM 1507 N N . THR B 1 17 ? -15.102 -9.944 -56.820 1.00 40.51 440 THR B N 1
ATOM 1508 C CA . THR B 1 17 ? -13.655 -10.068 -56.671 1.00 41.76 440 THR B CA 1
ATOM 1509 C C . THR B 1 17 ? -12.929 -8.755 -56.957 1.00 42.92 440 THR B C 1
ATOM 1510 O O . THR B 1 17 ? -11.877 -8.485 -56.366 1.00 44.92 440 THR B O 1
ATOM 1514 N N . GLU B 1 18 ? -13.485 -7.942 -57.851 1.00 42.31 441 GLU B N 1
ATOM 1515 C CA . GLU B 1 18 ? -12.914 -6.626 -58.114 1.00 43.77 441 GLU B CA 1
ATOM 1516 C C . GLU B 1 18 ? -13.069 -5.711 -56.894 1.00 44.05 441 GLU B C 1
ATOM 1517 O O . GLU B 1 18 ? -12.141 -4.968 -56.534 1.00 45.29 441 GLU B O 1
ATOM 1523 N N . LYS B 1 19 ? -14.249 -5.785 -56.273 1.00 42.72 442 LYS B N 1
ATOM 1524 C CA . LYS B 1 19 ? -14.543 -5.097 -55.014 1.00 43.67 442 LYS B CA 1
ATOM 1525 C C . LYS B 1 19 ? -13.645 -5.555 -53.872 1.00 43.88 442 LYS B C 1
ATOM 1526 O O . LYS B 1 19 ? -13.060 -4.736 -53.156 1.00 44.76 442 LYS B O 1
ATOM 1532 N N . ILE B 1 20 ? -13.536 -6.870 -53.719 1.00 33.01 443 ILE B N 1
ATOM 1533 C CA . ILE B 1 20 ? -12.701 -7.444 -52.674 1.00 32.00 443 ILE B CA 1
ATOM 1534 C C . ILE B 1 20 ? -11.253 -6.938 -52.712 1.00 31.73 443 ILE B C 1
ATOM 1535 O O . ILE B 1 20 ? -10.679 -6.628 -51.680 1.00 32.60 443 ILE B O 1
ATOM 1540 N N . ILE B 1 21 ? -10.677 -6.839 -53.897 1.00 31.28 444 ILE B N 1
ATOM 1541 C CA . ILE B 1 21 ? -9.273 -6.497 -54.012 1.00 31.80 444 ILE B CA 1
ATOM 1542 C C . ILE B 1 21 ? -9.017 -5.051 -53.563 1.00 34.26 444 ILE B C 1
ATOM 1543 O O . ILE B 1 21 ? -8.013 -4.773 -52.903 1.00 34.08 444 ILE B O 1
ATOM 1548 N N . ALA B 1 22 ? -9.943 -4.152 -53.913 1.00 36.95 445 ALA B N 1
ATOM 1549 C CA . ALA B 1 22 ? -9.891 -2.734 -53.512 1.00 40.00 445 ALA B CA 1
ATOM 1550 C C . ALA B 1 22 ? -10.086 -2.571 -52.011 1.00 40.35 445 ALA B C 1
ATOM 1551 O O . ALA B 1 22 ? -9.626 -1.593 -51.425 1.00 42.29 445 ALA B O 1
ATOM 1553 N N . GLU B 1 23 ? -10.771 -3.540 -51.406 1.00 39.39 446 GLU B N 1
ATOM 1554 C CA . GLU B 1 23 ? -10.988 -3.582 -49.965 1.00 40.90 446 GLU B CA 1
ATOM 1555 C C . GLU B 1 23 ? -9.807 -4.208 -49.264 1.00 38.89 446 GLU B C 1
ATOM 1556 O O . GLU B 1 23 ? -9.467 -3.827 -48.141 1.00 40.43 446 GLU B O 1
ATOM 1562 N N . LEU B 1 24 ? -9.198 -5.188 -49.925 1.00 36.35 447 LEU B N 1
ATOM 1563 C CA . LEU B 1 24 ? -7.962 -5.780 -49.443 1.00 35.86 447 LEU B CA 1
ATOM 1564 C C . LEU B 1 24 ? -6.824 -4.753 -49.533 1.00 37.03 447 LEU B C 1
ATOM 1565 O O . LEU B 1 24 ? -5.923 -4.738 -48.682 1.00 37.75 447 LEU B O 1
ATOM 1570 N N . ASN B 1 25 ? -6.869 -3.893 -50.548 1.00 37.64 448 ASN B N 1
ATOM 1571 C CA . ASN B 1 25 ? -5.843 -2.877 -50.674 1.00 39.53 448 ASN B CA 1
ATOM 1572 C C . ASN B 1 25 ? -5.989 -1.747 -49.658 1.00 42.00 448 ASN B C 1
ATOM 1573 O O . ASN B 1 25 ? -4.996 -1.181 -49.193 1.00 42.55 448 ASN B O 1
ATOM 1578 N N . GLU B 1 26 ? -7.225 -1.431 -49.305 1.00 43.78 449 GLU B N 1
ATOM 1579 C CA . GLU B 1 26 ? -7.447 -0.484 -48.234 1.00 47.23 449 GLU B CA 1
ATOM 1580 C C . GLU B 1 26 ? -6.955 -1.009 -46.878 1.00 47.21 449 GLU B C 1
ATOM 1581 O O . GLU B 1 26 ? -6.256 -0.285 -46.154 1.00 48.64 449 GLU B O 1
ATOM 1587 N N . THR B 1 27 ? -7.278 -2.265 -46.555 1.00 45.80 450 THR B N 1
ATOM 1588 C CA . THR B 1 27 ? -6.862 -2.838 -45.265 1.00 47.14 450 THR B CA 1
ATOM 1589 C C . THR B 1 27 ? -5.373 -2.640 -45.016 1.00 46.70 450 THR B C 1
ATOM 1590 O O . THR B 1 27 ? -4.962 -2.338 -43.900 1.00 49.21 450 THR B O 1
ATOM 1594 N N . TRP B 1 28 ? -4.563 -2.794 -46.053 1.00 44.77 451 TRP B N 1
ATOM 1595 C CA . TRP B 1 28 ? -3.137 -2.551 -45.909 1.00 45.07 451 TRP B CA 1
ATOM 1596 C C . TRP B 1 28 ? -2.795 -1.070 -45.793 1.00 47.32 451 TRP B C 1
ATOM 1597 O O . TRP B 1 28 ? -1.961 -0.690 -44.965 1.00 48.80 451 TRP B O 1
ATOM 1608 N N . GLU B 1 29 ? -3.439 -0.238 -46.611 1.00 48.24 452 GLU B N 1
ATOM 1609 C CA . GLU B 1 29 ? -3.199 1.206 -46.574 1.00 51.25 452 GLU B CA 1
ATOM 1610 C C . GLU B 1 29 ? -3.568 1.787 -45.218 1.00 53.68 452 GLU B C 1
ATOM 1611 O O . GLU B 1 29 ? -2.963 2.763 -44.755 1.00 55.91 452 GLU B O 1
ATOM 1617 N N . GLU B 1 30 ? -4.572 1.172 -44.598 1.00 53.95 453 GLU B N 1
ATOM 1618 C CA . GLU B 1 30 ? -4.993 1.480 -43.238 1.00 57.09 453 GLU B CA 1
ATOM 1619 C C . GLU B 1 30 ? -3.909 1.091 -42.223 1.00 56.86 453 GLU B C 1
ATOM 1620 O O . GLU B 1 30 ? -3.550 1.886 -41.351 1.00 59.02 453 GLU B O 1
ATOM 1626 N N . LYS B 1 31 ? -3.398 -0.135 -42.351 1.00 54.51 454 LYS B N 1
ATOM 1627 C CA . LYS B 1 31 ? -2.362 -0.654 -41.460 1.00 55.21 454 LYS B CA 1
ATOM 1628 C C . LYS B 1 31 ? -1.154 0.267 -41.459 1.00 55.77 454 LYS B C 1
ATOM 1629 O O . LYS B 1 31 ? -0.784 0.799 -40.420 1.00 58.42 454 LYS B O 1
ATOM 1635 N N . LEU B 1 32 ? -0.562 0.451 -42.635 1.00 54.32 455 LEU B N 1
ATOM 1636 C CA . LEU B 1 32 ? 0.625 1.281 -42.820 1.00 55.79 455 LEU B CA 1
ATOM 1637 C C . LEU B 1 32 ? 0.451 2.695 -42.262 1.00 58.81 455 LEU B C 1
ATOM 1638 O O . LEU B 1 32 ? 1.417 3.302 -41.789 1.00 60.56 455 LEU B O 1
ATOM 1643 N N . ARG B 1 33 ? -0.786 3.193 -42.300 1.00 60.14 456 ARG B N 1
ATOM 1644 C CA . ARG B 1 33 ? -1.123 4.561 -41.898 1.00 63.91 456 ARG B CA 1
ATOM 1645 C C . ARG B 1 33 ? -1.039 4.795 -40.375 1.00 66.85 456 ARG B C 1
ATOM 1646 O O . ARG B 1 33 ? -0.391 5.747 -39.924 1.00 69.04 456 ARG B O 1
ATOM 1654 N N . ARG B 1 34 ? -1.697 3.936 -39.593 1.00 67.53 457 ARG B N 1
ATOM 1655 C CA . ARG B 1 34 ? -1.551 3.952 -38.136 1.00 71.22 457 ARG B CA 1
ATOM 1656 C C . ARG B 1 34 ? -0.088 3.726 -37.790 1.00 70.83 457 ARG B C 1
ATOM 1657 O O . ARG B 1 34 ? 0.520 4.510 -37.083 1.00 72.93 457 ARG B O 1
ATOM 1665 N N . THR B 1 35 ? 0.450 2.630 -38.319 1.00 68.74 458 THR B N 1
ATOM 1666 C CA . THR B 1 35 ? 1.843 2.214 -38.153 1.00 69.16 458 THR B CA 1
ATOM 1667 C C . THR B 1 35 ? 2.857 3.348 -38.282 1.00 70.71 458 THR B C 1
ATOM 1668 O O . THR B 1 35 ? 3.813 3.430 -37.487 1.00 72.89 458 THR B O 1
ATOM 1672 N N . GLU B 1 36 ? 2.656 4.206 -39.282 1.00 70.66 459 GLU B N 1
ATOM 1673 C CA . GLU B 1 36 ? 3.444 5.429 -39.418 1.00 73.31 459 GLU B CA 1
ATOM 1674 C C . GLU B 1 36 ? 3.105 6.444 -38.317 1.00 77.27 459 GLU B C 1
ATOM 1675 O O . GLU B 1 36 ? 3.993 7.131 -37.810 1.00 79.43 459 GLU B O 1
ATOM 1677 N N . ALA B 1 37 ? 1.824 6.527 -37.951 1.00 79.21 460 ALA B N 1
ATOM 1678 C CA . ALA B 1 37 ? 1.349 7.486 -36.934 1.00 84.24 460 ALA B CA 1
ATOM 1679 C C . ALA B 1 37 ? 1.804 7.133 -35.511 1.00 86.82 460 ALA B C 1
ATOM 1680 O O . ALA B 1 37 ? 1.902 8.009 -34.643 1.00 90.63 460 ALA B O 1
ATOM 1682 N N . ILE B 1 38 ? 2.071 5.849 -35.277 1.00 72.94 461 ILE B N 1
ATOM 1683 C CA . ILE B 1 38 ? 2.702 5.416 -34.038 1.00 71.77 461 ILE B CA 1
ATOM 1684 C C . ILE B 1 38 ? 4.150 5.909 -34.037 1.00 71.01 461 ILE B C 1
ATOM 1685 O O . ILE B 1 38 ? 4.674 6.309 -33.004 1.00 69.99 461 ILE B O 1
ATOM 1690 N N . ARG B 1 39 ? 4.782 5.875 -35.209 1.00 72.13 462 ARG B N 1
ATOM 1691 C CA . ARG B 1 39 ? 6.135 6.399 -35.399 1.00 72.14 462 ARG B CA 1
ATOM 1692 C C . ARG B 1 39 ? 6.131 7.943 -35.430 1.00 73.99 462 ARG B C 1
ATOM 1693 O O . ARG B 1 39 ? 7.172 8.587 -35.222 1.00 73.47 462 ARG B O 1
ATOM 1701 N N . MET B 1 40 ? 4.958 8.530 -35.680 1.00 76.55 463 MET B N 1
ATOM 1702 C CA . MET B 1 40 ? 4.753 9.955 -35.427 1.00 78.34 463 MET B CA 1
ATOM 1703 C C . MET B 1 40 ? 4.784 10.207 -33.912 1.00 77.63 463 MET B C 1
ATOM 1704 O O . MET B 1 40 ? 5.425 11.151 -33.451 1.00 77.71 463 MET B O 1
ATOM 1709 N N . GLU B 1 41 ? 4.114 9.349 -33.144 1.00 77.33 464 GLU B N 1
ATOM 1710 C CA . GLU B 1 41 ? 4.143 9.439 -31.678 1.00 76.73 464 GLU B CA 1
ATOM 1711 C C . GLU B 1 41 ? 5.468 9.002 -31.043 1.00 74.72 464 GLU B C 1
ATOM 1712 O O . GLU B 1 41 ? 5.898 9.586 -30.043 1.00 74.41 464 GLU B O 1
ATOM 1718 N N . ARG B 1 42 ? 6.106 7.982 -31.615 1.00 73.58 465 ARG B N 1
ATOM 1719 C CA . ARG B 1 42 ? 7.396 7.500 -31.114 1.00 71.77 465 ARG B CA 1
ATOM 1720 C C . ARG B 1 42 ? 8.563 8.413 -31.466 1.00 71.68 465 ARG B C 1
ATOM 1721 O O . ARG B 1 42 ? 9.596 8.376 -30.801 1.00 70.60 465 ARG B O 1
ATOM 1729 N N . GLU B 1 43 ? 8.400 9.223 -32.512 1.00 73.24 466 GLU B N 1
ATOM 1730 C CA . GLU B 1 43 ? 9.343 10.310 -32.797 1.00 73.59 466 GLU B CA 1
ATOM 1731 C C . GLU B 1 43 ? 9.247 11.396 -31.713 1.00 74.07 466 GLU B C 1
ATOM 1732 O O . GLU B 1 43 ? 10.270 11.955 -31.282 1.00 73.61 466 GLU B O 1
ATOM 1738 N N . ALA B 1 44 ? 8.011 11.664 -31.275 1.00 74.86 467 ALA B N 1
ATOM 1739 C CA . ALA B 1 44 ? 7.710 12.705 -30.295 1.00 75.29 467 ALA B CA 1
ATOM 1740 C C . ALA B 1 44 ? 8.326 12.428 -28.920 1.00 73.95 467 ALA B C 1
ATOM 1741 O O . ALA B 1 44 ? 9.047 13.273 -28.384 1.00 73.94 467 ALA B O 1
ATOM 1743 N N . LEU B 1 45 ? 8.057 11.245 -28.364 1.00 72.61 468 LEU B N 1
ATOM 1744 C CA . LEU B 1 45 ? 8.561 10.877 -27.038 1.00 71.32 468 LEU B CA 1
ATOM 1745 C C . LEU B 1 45 ? 10.083 11.002 -26.934 1.00 70.02 468 LEU B C 1
ATOM 1746 O O . LEU B 1 45 ? 10.604 11.423 -25.899 1.00 69.80 468 LEU B O 1
ATOM 1751 N N . LEU B 1 46 ? 10.782 10.639 -28.010 1.00 69.05 469 LEU B N 1
ATOM 1752 C CA . LEU B 1 46 ? 12.242 10.728 -28.080 1.00 67.87 469 LEU B CA 1
ATOM 1753 C C . LEU B 1 46 ? 12.780 12.105 -27.678 1.00 68.78 469 LEU B C 1
ATOM 1754 O O . LEU B 1 46 ? 13.924 12.230 -27.220 1.00 68.09 469 LEU B O 1
ATOM 1759 N N . ALA B 1 47 ? 11.938 13.123 -27.853 1.00 70.17 470 ALA B N 1
ATOM 1760 C CA . ALA B 1 47 ? 12.240 14.487 -27.443 1.00 71.11 470 ALA B CA 1
ATOM 1761 C C . ALA B 1 47 ? 10.936 15.269 -27.259 1.00 72.48 470 ALA B C 1
ATOM 1762 O O . ALA B 1 47 ? 10.675 16.238 -27.986 1.00 73.85 470 ALA B O 1
ATOM 1764 N N . GLU B 1 48 ? 10.105 14.834 -26.305 1.00 72.02 471 GLU B N 1
ATOM 1765 C CA . GLU B 1 48 ? 8.816 15.494 -26.068 1.00 73.07 471 GLU B CA 1
ATOM 1766 C C . GLU B 1 48 ? 8.773 16.197 -24.719 1.00 73.16 471 GLU B C 1
ATOM 1767 O O . GLU B 1 48 ? 8.770 17.432 -24.662 1.00 74.50 471 GLU B O 1
ATOM 1773 N N . MET B 1 49 ? 8.719 15.422 -23.635 1.00 71.60 472 MET B N 1
ATOM 1774 C CA . MET B 1 49 ? 8.971 15.995 -22.320 1.00 71.21 472 MET B CA 1
ATOM 1775 C C . MET B 1 49 ? 10.392 16.565 -22.362 1.00 70.18 472 MET B C 1
ATOM 1776 O O . MET B 1 49 ? 10.635 17.706 -21.924 1.00 71.37 472 MET B O 1
ATOM 1781 N N . GLY B 1 50 ? 11.312 15.791 -22.940 1.00 67.71 473 GLY B N 1
ATOM 1782 C CA . GLY B 1 50 ? 12.606 16.333 -23.308 1.00 66.13 473 GLY B CA 1
ATOM 1783 C C . GLY B 1 50 ? 13.794 15.687 -22.634 1.00 63.92 473 GLY B C 1
ATOM 1784 O O . GLY B 1 50 ? 13.657 14.981 -21.624 1.00 63.61 473 GLY B O 1
ATOM 1785 N N . VAL B 1 51 ? 14.970 15.934 -23.211 1.00 62.19 474 VAL B N 1
ATOM 1786 C CA . VAL B 1 51 ? 16.195 15.362 -22.697 1.00 59.42 474 VAL B CA 1
ATOM 1787 C C . VAL B 1 51 ? 17.193 16.488 -22.447 1.00 59.02 474 VAL B C 1
ATOM 1788 O O . VAL B 1 51 ? 17.470 17.319 -23.321 1.00 59.61 474 VAL B O 1
ATOM 1792 N N . ALA B 1 52 ? 17.709 16.524 -21.222 1.00 57.25 475 ALA B N 1
ATOM 1793 C CA . ALA B 1 52 ? 18.829 17.379 -20.928 1.00 56.09 475 ALA B CA 1
ATOM 1794 C C . ALA B 1 52 ? 20.040 16.752 -21.599 1.00 53.53 475 ALA B C 1
ATOM 1795 O O . ALA B 1 52 ? 20.053 15.554 -21.896 1.00 51.01 475 ALA B O 1
ATOM 1797 N N . MET B 1 53 ? 21.050 17.575 -21.848 1.00 41.88 476 MET B N 1
ATOM 1798 C CA . MET B 1 53 ? 22.279 17.088 -22.425 1.00 40.26 476 MET B CA 1
ATOM 1799 C C . MET B 1 53 ? 23.446 17.700 -21.696 1.00 38.09 476 MET B C 1
ATOM 1800 O O . MET B 1 53 ? 23.423 18.877 -21.386 1.00 38.25 476 MET B O 1
ATOM 1805 N N . ARG B 1 54 ? 24.464 16.885 -21.428 1.00 36.18 477 ARG B N 1
ATOM 1806 C CA . ARG B 1 54 ? 25.702 17.348 -20.822 1.00 34.35 477 ARG B CA 1
ATOM 1807 C C . ARG B 1 54 ? 26.572 18.021 -21.887 1.00 35.32 477 ARG B C 1
ATOM 1808 O O . ARG B 1 54 ? 26.437 17.749 -23.072 1.00 35.97 477 ARG B O 1
ATOM 1816 N N . GLU B 1 55 ? 27.446 18.917 -21.456 1.00 35.26 478 GLU B N 1
ATOM 1817 C CA . GLU B 1 55 ? 28.323 19.642 -22.361 1.00 37.11 478 GLU B CA 1
ATOM 1818 C C . GLU B 1 55 ? 29.095 18.754 -23.339 1.00 37.51 478 GLU B C 1
ATOM 1819 O O . GLU B 1 55 ? 29.325 19.162 -24.477 1.00 39.10 478 GLU B O 1
ATOM 1825 N N . ASP B 1 56 ? 29.510 17.565 -22.895 1.00 36.59 479 ASP B N 1
ATOM 1826 C CA . ASP B 1 56 ? 30.191 16.608 -23.780 1.00 37.81 479 ASP B CA 1
ATOM 1827 C C . ASP B 1 56 ? 29.183 15.772 -24.620 1.00 38.42 479 ASP B C 1
ATOM 1828 O O . ASP B 1 56 ? 29.532 14.733 -25.204 1.00 39.05 479 ASP B O 1
ATOM 1833 N N . GLY B 1 57 ? 27.932 16.228 -24.652 1.00 37.97 480 GLY B N 1
ATOM 1834 C CA . GLY B 1 57 ? 26.899 15.569 -25.425 1.00 39.36 480 GLY B CA 1
ATOM 1835 C C . GLY B 1 57 ? 26.240 14.375 -24.766 1.00 38.80 480 GLY B C 1
ATOM 1836 O O . GLY B 1 57 ? 25.543 13.617 -25.432 1.00 40.33 480 GLY B O 1
ATOM 1837 N N . GLY B 1 58 ? 26.443 14.208 -23.460 1.00 37.26 481 GLY B N 1
ATOM 1838 C CA . GLY B 1 58 ? 25.842 13.101 -22.733 1.00 36.61 481 GLY B CA 1
ATOM 1839 C C . GLY B 1 58 ? 24.342 13.241 -22.560 1.00 36.28 481 GLY B C 1
ATOM 1840 O O . GLY B 1 58 ? 23.830 14.346 -22.479 1.00 36.17 481 GLY B O 1
ATOM 1841 N N . THR B 1 59 ? 23.634 12.118 -22.529 1.00 36.79 482 THR B N 1
ATOM 1842 C CA . THR B 1 59 ? 22.243 12.118 -22.108 1.00 36.59 482 THR B CA 1
ATOM 1843 C C . THR B 1 59 ? 22.293 12.514 -20.650 1.00 34.64 482 THR B C 1
ATOM 1844 O O . THR B 1 59 ? 23.059 11.948 -19.883 1.00 33.81 482 THR B O 1
ATOM 1848 N N . LEU B 1 60 ? 21.483 13.477 -20.258 1.00 34.22 483 LEU B N 1
ATOM 1849 C CA . LEU B 1 60 ? 21.594 13.984 -18.914 1.00 33.40 483 LEU B CA 1
ATOM 1850 C C . LEU B 1 60 ? 20.337 13.821 -18.063 1.00 33.38 483 LEU B C 1
ATOM 1851 O O . LEU B 1 60 ? 20.427 13.641 -16.859 1.00 32.83 483 LEU B O 1
ATOM 1856 N N . GLY B 1 61 ? 19.161 13.871 -18.662 1.00 34.86 484 GLY B N 1
ATOM 1857 C CA . GLY B 1 61 ? 17.971 13.907 -17.825 1.00 34.92 484 GLY B CA 1
ATOM 1858 C C . GLY B 1 61 ? 16.641 13.604 -18.473 1.00 36.17 484 GLY B C 1
ATOM 1859 O O . GLY B 1 61 ? 16.577 13.203 -19.625 1.00 37.95 484 GLY B O 1
ATOM 1860 N N . VAL B 1 62 ? 15.574 13.753 -17.698 1.00 35.65 485 VAL B N 1
ATOM 1861 C CA . VAL B 1 62 ? 14.238 13.618 -18.235 1.00 36.95 485 VAL B CA 1
ATOM 1862 C C . VAL B 1 62 ? 13.336 14.629 -17.559 1.00 37.35 485 VAL B C 1
ATOM 1863 O O . VAL B 1 62 ? 13.202 14.640 -16.336 1.00 36.08 485 VAL B O 1
ATOM 1867 N N . PHE B 1 63 ? 12.732 15.496 -18.350 1.00 39.60 486 PHE B N 1
ATOM 1868 C CA . PHE B 1 63 ? 11.696 16.350 -17.823 1.00 40.89 486 PHE B CA 1
ATOM 1869 C C . PHE B 1 63 ? 10.434 15.521 -17.770 1.00 41.55 486 PHE B C 1
ATOM 1870 O O . PHE B 1 63 ? 10.295 14.576 -18.533 1.00 41.96 486 PHE B O 1
ATOM 1878 N N . SER B 1 64 ? 9.557 15.829 -16.821 1.00 41.89 487 SER B N 1
ATOM 1879 C CA . SER B 1 64 ? 8.235 15.214 -16.778 1.00 43.05 487 SER B CA 1
ATOM 1880 C C . SER B 1 64 ? 7.386 15.905 -17.829 1.00 46.87 487 SER B C 1
ATOM 1881 O O . SER B 1 64 ? 7.640 17.074 -18.153 1.00 49.01 487 SER B O 1
ATOM 1884 N N . PRO B 1 65 ? 6.387 15.188 -18.382 1.00 48.47 488 PRO B N 1
ATOM 1885 C CA . PRO B 1 65 ? 5.547 15.741 -19.438 1.00 52.72 488 PRO B CA 1
ATOM 1886 C C . PRO B 1 65 ? 5.005 17.101 -19.050 1.00 55.42 488 PRO B C 1
ATOM 1887 O O . PRO B 1 65 ? 4.746 17.353 -17.873 1.00 54.14 488 PRO B O 1
ATOM 1891 N N . LYS B 1 66 ? 4.831 17.972 -20.035 1.00 54.99 489 LYS B N 1
ATOM 1892 C CA . LYS B 1 66 ? 4.471 19.357 -19.749 1.00 56.61 489 LYS B CA 1
ATOM 1893 C C . LYS B 1 66 ? 2.977 19.634 -19.885 1.00 56.21 489 LYS B C 1
ATOM 1894 O O . LYS B 1 66 ? 2.497 20.671 -19.418 1.00 57.56 489 LYS B O 1
ATOM 1900 N N . LYS B 1 67 ? 2.251 18.710 -20.514 1.00 55.16 490 LYS B N 1
ATOM 1901 C CA . LYS B 1 67 ? 0.819 18.888 -20.778 1.00 55.77 490 LYS B CA 1
ATOM 1902 C C . LYS B 1 67 ? -0.029 17.695 -20.338 1.00 52.89 490 LYS B C 1
ATOM 1903 O O . LYS B 1 67 ? -1.111 17.877 -19.768 1.00 52.89 490 LYS B O 1
ATOM 1905 N N . THR B 1 68 ? 0.463 16.481 -20.584 1.00 51.02 491 THR B N 1
ATOM 1906 C CA . THR B 1 68 ? -0.298 15.287 -20.246 1.00 48.94 491 THR B CA 1
ATOM 1907 C C . THR B 1 68 ? -0.140 14.858 -18.775 1.00 45.08 491 THR B C 1
ATOM 1908 O O . THR B 1 68 ? 0.962 14.883 -18.227 1.00 43.62 491 THR B O 1
ATOM 1912 N N . PRO B 1 69 ? -1.262 14.483 -18.128 1.00 44.10 492 PRO B N 1
ATOM 1913 C CA . PRO B 1 69 ? -1.264 14.112 -16.711 1.00 41.03 492 PRO B CA 1
ATOM 1914 C C . PRO B 1 69 ? -0.437 12.867 -16.464 1.00 39.13 492 PRO B C 1
ATOM 1915 O O . PRO B 1 69 ? -0.341 12.011 -17.349 1.00 40.43 492 PRO B O 1
ATOM 1919 N N . HIS B 1 70 ? 0.157 12.762 -15.276 1.00 36.61 493 HIS B N 1
ATOM 1920 C CA . HIS B 1 70 ? 1.004 11.604 -14.953 1.00 35.45 493 HIS B CA 1
ATOM 1921 C C . HIS B 1 70 ? 1.113 11.213 -13.482 1.00 33.74 493 HIS B C 1
ATOM 1922 O O . HIS B 1 70 ? 0.571 11.860 -12.586 1.00 33.08 493 HIS B O 1
ATOM 1929 N N . LEU B 1 71 ? 1.841 10.133 -13.258 1.00 33.52 494 LEU B N 1
ATOM 1930 C CA . LEU B 1 71 ? 2.134 9.683 -11.922 1.00 32.40 494 LEU B CA 1
ATOM 1931 C C . LEU B 1 71 ? 3.643 9.551 -11.729 1.00 32.31 494 LEU B C 1
ATOM 1932 O O . LEU B 1 71 ? 4.326 8.890 -12.515 1.00 33.74 494 LEU B O 1
ATOM 1937 N N . VAL B 1 72 ? 4.155 10.208 -10.696 1.00 31.76 495 VAL B N 1
ATOM 1938 C CA . VAL B 1 72 ? 5.534 9.990 -10.236 1.00 32.84 495 VAL B CA 1
ATOM 1939 C C . VAL B 1 72 ? 5.496 8.961 -9.104 1.00 33.11 495 VAL B C 1
ATOM 1940 O O . VAL B 1 72 ? 4.622 9.002 -8.235 1.00 32.30 495 VAL B O 1
ATOM 1944 N N . ASN B 1 73 ? 6.427 8.025 -9.137 1.00 35.24 496 ASN B N 1
ATOM 1945 C CA . ASN B 1 73 ? 6.586 7.062 -8.058 1.00 36.58 496 ASN B CA 1
ATOM 1946 C C . ASN B 1 73 ? 7.306 7.686 -6.863 1.00 36.85 496 ASN B C 1
ATOM 1947 O O . ASN B 1 73 ? 8.327 8.379 -7.019 1.00 36.76 496 ASN B O 1
ATOM 1952 N N . LEU B 1 74 ? 6.783 7.428 -5.670 1.00 36.85 497 LEU B N 1
ATOM 1953 C CA . LEU B 1 74 ? 7.350 8.047 -4.480 1.00 37.39 497 LEU B CA 1
ATOM 1954 C C . LEU B 1 74 ? 8.252 7.122 -3.694 1.00 40.52 497 LEU B C 1
ATOM 1955 O O . LEU B 1 74 ? 8.996 7.582 -2.846 1.00 41.43 497 LEU B O 1
ATOM 1960 N N . ASN B 1 75 ? 8.203 5.826 -3.996 1.00 43.54 498 ASN B N 1
ATOM 1961 C CA . ASN B 1 75 ? 9.041 4.836 -3.303 1.00 48.24 498 ASN B CA 1
ATOM 1962 C C . ASN B 1 75 ? 10.524 5.225 -3.342 1.00 50.99 498 ASN B C 1
ATOM 1963 O O . ASN B 1 75 ? 11.001 5.758 -4.337 1.00 50.55 498 ASN B O 1
ATOM 1968 N N . GLU B 1 76 ? 11.234 4.965 -2.250 1.00 55.14 499 GLU B N 1
ATOM 1969 C CA . GLU B 1 76 ? 12.569 5.536 -2.039 1.00 59.53 499 GLU B CA 1
ATOM 1970 C C . GLU B 1 76 ? 13.708 4.916 -2.845 1.00 64.99 499 GLU B C 1
ATOM 1971 O O . GLU B 1 76 ? 14.549 5.651 -3.361 1.00 66.88 499 GLU B O 1
ATOM 1977 N N . ASP B 1 77 ? 13.768 3.589 -2.936 1.00 77.63 500 ASP B N 1
ATOM 1978 C CA . ASP B 1 77 ? 14.918 2.941 -3.594 1.00 77.66 500 ASP B CA 1
ATOM 1979 C C . ASP B 1 77 ? 14.770 2.836 -5.114 1.00 74.21 500 ASP B C 1
ATOM 1980 O O . ASP B 1 77 ? 13.647 2.780 -5.620 1.00 73.04 500 ASP B O 1
ATOM 1985 N N . PRO B 1 78 ? 15.908 2.817 -5.844 1.00 73.24 501 PRO B N 1
ATOM 1986 C CA . PRO B 1 78 ? 15.900 2.672 -7.303 1.00 70.49 501 PRO B CA 1
ATOM 1987 C C . PRO B 1 78 ? 15.408 1.297 -7.772 1.00 72.08 501 PRO B C 1
ATOM 1988 O O . PRO B 1 78 ? 14.974 1.161 -8.927 1.00 69.77 501 PRO B O 1
ATOM 1992 N N . LEU B 1 79 ? 15.460 0.312 -6.865 1.00 76.52 502 LEU B N 1
ATOM 1993 C CA . LEU B 1 79 ? 15.177 -1.104 -7.152 1.00 78.69 502 LEU B CA 1
ATOM 1994 C C . LEU B 1 79 ? 13.862 -1.406 -7.871 1.00 77.69 502 LEU B C 1
ATOM 1995 O O . LEU B 1 79 ? 13.577 -2.567 -8.199 1.00 78.87 502 LEU B O 1
ATOM 2000 N N . MET B 1 80 ? 13.082 -0.354 -8.120 1.00 75.97 503 MET B N 1
ATOM 2001 C CA . MET B 1 80 ? 11.782 -0.445 -8.788 1.00 75.19 503 MET B CA 1
ATOM 2002 C C . MET B 1 80 ? 11.752 -1.188 -10.136 1.00 73.54 503 MET B C 1
ATOM 2003 O O . MET B 1 80 ? 12.198 -0.663 -11.159 1.00 70.86 503 MET B O 1
ATOM 2008 N N . SER B 1 81 ? 11.216 -2.409 -10.125 1.00 75.72 504 SER B N 1
ATOM 2009 C CA . SER B 1 81 ? 10.825 -3.086 -11.361 1.00 74.47 504 SER B CA 1
ATOM 2010 C C . SER B 1 81 ? 9.714 -2.249 -11.983 1.00 71.91 504 SER B C 1
ATOM 2011 O O . SER B 1 81 ? 9.365 -2.403 -13.153 1.00 70.39 504 SER B O 1
ATOM 2014 N N . GLU B 1 82 ? 9.169 -1.357 -11.162 1.00 71.84 505 GLU B N 1
ATOM 2015 C CA . GLU B 1 82 ? 8.172 -0.390 -11.572 1.00 69.72 505 GLU B CA 1
ATOM 2016 C C . GLU B 1 82 ? 8.848 0.796 -12.248 1.00 66.30 505 GLU B C 1
ATOM 2017 O O . GLU B 1 82 ? 10.060 1.006 -12.110 1.00 65.94 505 GLU B O 1
ATOM 2023 N N . CYS B 1 83 ? 8.052 1.575 -12.969 1.00 63.67 506 CYS B N 1
ATOM 2024 C CA . CYS B 1 83 ? 8.533 2.802 -13.556 1.00 60.40 506 CYS B CA 1
ATOM 2025 C C . CYS B 1 83 ? 8.561 3.899 -12.528 1.00 60.20 506 CYS B C 1
ATOM 2026 O O . CYS B 1 83 ? 7.741 3.922 -11.609 1.00 62.29 506 CYS B O 1
ATOM 2029 N N . LEU B 1 84 ? 9.521 4.803 -12.700 1.00 57.68 507 LEU B N 1
ATOM 2030 C CA . LEU B 1 84 ? 9.603 6.038 -11.937 1.00 56.57 507 LEU B CA 1
ATOM 2031 C C . LEU B 1 84 ? 8.428 6.947 -12.314 1.00 55.00 507 LEU B C 1
ATOM 2032 O O . LEU B 1 84 ? 7.866 7.644 -11.466 1.00 56.43 507 LEU B O 1
ATOM 2037 N N . LEU B 1 85 ? 8.061 6.928 -13.590 1.00 46.17 508 LEU B N 1
ATOM 2038 C CA . LEU B 1 85 ? 6.975 7.757 -14.082 1.00 44.65 508 LEU B CA 1
ATOM 2039 C C . LEU B 1 85 ? 6.008 6.909 -14.915 1.00 43.22 508 LEU B C 1
ATOM 2040 O O . LEU B 1 85 ? 6.437 6.135 -15.753 1.00 43.64 508 LEU B O 1
ATOM 2045 N N . TYR B 1 86 ? 4.711 7.039 -14.653 1.00 41.59 509 TYR B N 1
ATOM 2046 C CA . TYR B 1 86 ? 3.695 6.429 -15.513 1.00 40.97 509 TYR B CA 1
ATOM 2047 C C . TYR B 1 86 ? 2.834 7.471 -16.194 1.00 41.52 509 TYR B C 1
ATOM 2048 O O . TYR B 1 86 ? 2.623 8.567 -15.674 1.00 41.94 509 TYR B O 1
ATOM 2057 N N . TYR B 1 87 ? 2.313 7.109 -17.354 1.00 42.50 510 TYR B N 1
ATOM 2058 C CA . TYR B 1 87 ? 1.435 7.995 -18.097 1.00 43.36 510 TYR B CA 1
ATOM 2059 C C . TYR B 1 87 ? -0.017 7.670 -17.859 1.00 42.33 510 TYR B C 1
ATOM 2060 O O . TYR B 1 87 ? -0.403 6.508 -17.930 1.00 41.75 510 TYR B O 1
ATOM 2069 N N . ILE B 1 88 ? -0.795 8.703 -17.539 1.00 42.87 511 ILE B N 1
ATOM 2070 C CA . ILE B 1 88 ? -2.247 8.675 -17.647 1.00 42.99 511 ILE B CA 1
ATOM 2071 C C . ILE B 1 88 ? -2.525 9.243 -19.018 1.00 44.68 511 ILE B C 1
ATOM 2072 O O . ILE B 1 88 ? -2.616 10.466 -19.199 1.00 45.80 511 ILE B O 1
ATOM 2077 N N . LYS B 1 89 ? -2.639 8.366 -20.002 1.00 45.44 512 LYS B N 1
ATOM 2078 C CA . LYS B 1 89 ? -2.976 8.831 -21.333 1.00 47.36 512 LYS B CA 1
ATOM 2079 C C . LYS B 1 89 ? -4.489 9.004 -21.389 1.00 47.55 512 LYS B C 1
ATOM 2080 O O . LYS B 1 89 ? -5.226 8.325 -20.650 1.00 47.40 512 LYS B O 1
ATOM 2086 N N . ASP B 1 90 ? -4.959 9.930 -22.221 1.00 48.34 513 ASP B N 1
ATOM 2087 C CA . ASP B 1 90 ? -6.390 10.096 -22.382 1.00 48.70 513 ASP B CA 1
ATOM 2088 C C . ASP B 1 90 ? -7.014 8.756 -22.746 1.00 48.81 513 ASP B C 1
ATOM 2089 O O . ASP B 1 90 ? -6.365 7.893 -23.341 1.00 48.85 513 ASP B O 1
ATOM 2094 N N . GLY B 1 91 ? -8.270 8.583 -22.362 1.00 49.11 514 GLY B N 1
ATOM 2095 C CA . GLY B 1 91 ? -8.923 7.287 -22.456 1.00 49.78 514 GLY B CA 1
ATOM 2096 C C . GLY B 1 91 ? -8.817 6.590 -21.114 1.00 48.01 514 GLY B C 1
ATOM 2097 O O . GLY B 1 91 ? -8.721 7.248 -20.074 1.00 47.32 514 GLY B O 1
ATOM 2098 N N . ILE B 1 92 ? -8.821 5.263 -21.130 1.00 47.89 515 ILE B N 1
ATOM 2099 C CA . ILE B 1 92 ? -8.786 4.496 -19.891 1.00 46.66 515 ILE B CA 1
ATOM 2100 C C . ILE B 1 92 ? -7.396 3.909 -19.642 1.00 45.46 515 ILE B C 1
ATOM 2101 O O . ILE B 1 92 ? -6.759 3.397 -20.564 1.00 46.13 515 ILE B O 1
ATOM 2106 N N . THR B 1 93 ? -6.945 4.011 -18.394 1.00 43.93 516 THR B N 1
ATOM 2107 C CA . THR B 1 93 ? -5.720 3.377 -17.926 1.00 43.36 516 THR B CA 1
ATOM 2108 C C . THR B 1 93 ? -6.062 2.363 -16.835 1.00 43.46 516 THR B C 1
ATOM 2109 O O . THR B 1 93 ? -6.659 2.730 -15.814 1.00 42.62 516 THR B O 1
ATOM 2113 N N . ARG B 1 94 ? -5.669 1.103 -17.046 1.00 44.43 517 ARG B N 1
ATOM 2114 C CA . ARG B 1 94 ? -6.015 0.012 -16.119 1.00 45.47 517 ARG B CA 1
ATOM 2115 C C . ARG B 1 94 ? -4.830 -0.492 -15.269 1.00 44.65 517 ARG B C 1
ATOM 2116 O O . ARG B 1 94 ? -3.749 -0.798 -15.784 1.00 44.63 517 ARG B O 1
ATOM 2124 N N . VAL B 1 95 ? -5.061 -0.576 -13.961 1.00 44.08 518 V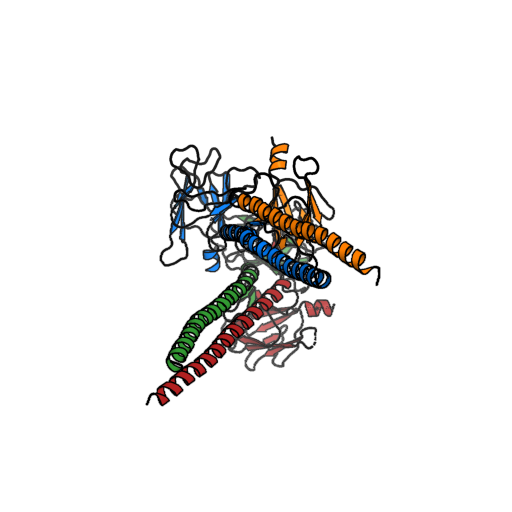AL B N 1
ATOM 2125 C CA . VAL B 1 95 ? -3.999 -0.834 -12.999 1.00 43.76 518 VAL B CA 1
ATOM 2126 C C . VAL B 1 95 ? -4.253 -2.132 -12.239 1.00 45.26 518 VAL B C 1
ATOM 2127 O O . VAL B 1 95 ? -5.352 -2.360 -11.732 1.00 45.82 518 VAL B O 1
ATOM 2131 N N . GLY B 1 96 ? -3.236 -2.983 -12.155 1.00 46.13 519 GLY B N 1
ATOM 2132 C CA . GLY B 1 96 ? -3.407 -4.237 -11.448 1.00 48.56 519 GLY B CA 1
ATOM 2133 C C . GLY B 1 96 ? -2.320 -5.250 -11.695 1.00 50.18 519 GLY B C 1
ATOM 2134 O O . GLY B 1 96 ? -1.185 -4.897 -11.986 1.00 49.63 519 GLY B O 1
ATOM 2135 N N . ARG B 1 97 ? -2.692 -6.518 -11.603 1.00 52.91 520 ARG B N 1
ATOM 2136 C CA . ARG B 1 97 ? -1.726 -7.594 -11.606 1.00 55.34 520 ARG B CA 1
ATOM 2137 C C . ARG B 1 97 ? -1.408 -8.178 -12.989 1.00 57.34 520 ARG B C 1
ATOM 2138 O O . ARG B 1 97 ? -2.070 -7.869 -13.987 1.00 57.00 520 ARG B O 1
ATOM 2146 N N . GLU B 1 98 ? -0.372 -9.026 -13.002 1.00 59.63 521 GLU B N 1
ATOM 2147 C CA . GLU B 1 98 ? 0.255 -9.568 -14.206 1.00 61.76 521 GLU B CA 1
ATOM 2148 C C . GLU B 1 98 ? -0.608 -10.558 -14.972 1.00 64.76 521 GLU B C 1
ATOM 2149 O O . GLU B 1 98 ? -0.564 -10.584 -16.209 1.00 66.19 521 GLU B O 1
ATOM 2151 N N . ASP B 1 99 ? -1.375 -11.370 -14.234 1.00 66.29 522 ASP B N 1
ATOM 2152 C CA . ASP B 1 99 ? -2.085 -12.530 -14.801 1.00 69.86 522 ASP B CA 1
ATOM 2153 C C . ASP B 1 99 ? -2.520 -12.356 -16.272 1.00 70.80 522 ASP B C 1
ATOM 2154 O O . ASP B 1 99 ? -2.015 -13.045 -17.160 1.00 73.66 522 ASP B O 1
ATOM 2156 N N . GLY B 1 100 ? -3.432 -11.423 -16.529 1.00 68.96 523 GLY B N 1
ATOM 2157 C CA . GLY B 1 100 ? -3.871 -11.153 -17.895 1.00 69.78 523 GLY B CA 1
ATOM 2158 C C . GLY B 1 100 ? -5.211 -11.773 -18.246 1.00 72.37 523 GLY B C 1
ATOM 2159 O O . GLY B 1 100 ? -5.454 -12.134 -19.402 1.00 75.13 523 GLY B O 1
ATOM 2160 N N . GLU B 1 101 ? -6.075 -11.910 -17.241 1.00 71.89 524 GLU B N 1
ATOM 2161 C CA . GLU B 1 101 ? -7.472 -12.281 -17.459 1.00 73.84 524 GLU B CA 1
ATOM 2162 C C . GLU B 1 101 ? -8.187 -11.099 -18.118 1.00 71.58 524 GLU B C 1
ATOM 2163 O O . GLU B 1 101 ? -9.106 -11.270 -18.917 1.00 73.99 524 GLU B O 1
ATOM 2165 N N . ARG B 1 102 ? -7.756 -9.900 -17.746 1.00 67.14 525 ARG B N 1
ATOM 2166 C CA . ARG B 1 102 ? -8.016 -8.697 -18.508 1.00 64.88 525 ARG B CA 1
ATOM 2167 C C . ARG B 1 102 ? -6.751 -7.873 -18.363 1.00 61.53 525 ARG B C 1
ATOM 2168 O O . ARG B 1 102 ? -6.271 -7.683 -17.255 1.00 59.66 525 ARG B O 1
ATOM 2176 N N . ARG B 1 103 ? -6.209 -7.404 -19.482 1.00 61.40 526 ARG B N 1
ATOM 2177 C CA . ARG B 1 103 ? -4.855 -6.851 -19.516 1.00 59.46 526 ARG B CA 1
ATOM 2178 C C . ARG B 1 103 ? -4.728 -5.479 -18.839 1.00 56.06 526 ARG B C 1
ATOM 2179 O O . ARG B 1 103 ? -5.563 -4.579 -19.019 1.00 55.32 526 ARG B O 1
ATOM 2181 N N . GLN B 1 104 ? -3.683 -5.338 -18.037 1.00 54.01 527 GLN B N 1
ATOM 2182 C CA . GLN B 1 104 ? -3.487 -4.113 -17.299 1.00 51.21 527 GLN B CA 1
ATOM 2183 C C . GLN B 1 104 ? -2.507 -3.241 -18.062 1.00 50.21 527 GLN B C 1
ATOM 2184 O O . GLN B 1 104 ? -1.746 -3.731 -18.882 1.00 51.93 527 GLN B O 1
ATOM 2190 N N . ASP B 1 105 ? -2.563 -1.941 -17.804 1.00 48.28 528 ASP B N 1
ATOM 2191 C CA . ASP B 1 105 ? -1.683 -0.965 -18.434 1.00 47.47 528 ASP B CA 1
ATOM 2192 C C . ASP B 1 105 ? -0.542 -0.680 -17.490 1.00 46.29 528 ASP B C 1
ATOM 2193 O O . ASP B 1 105 ? 0.566 -0.376 -17.920 1.00 46.74 528 ASP B O 1
ATOM 2198 N N . ILE B 1 106 ? -0.839 -0.764 -16.196 1.00 45.12 529 ILE B N 1
ATOM 2199 C CA . ILE B 1 106 ? 0.149 -0.550 -15.158 1.00 44.14 529 ILE B CA 1
ATOM 2200 C C . ILE B 1 106 ? 0.096 -1.722 -14.203 1.00 45.01 529 ILE B C 1
ATOM 2201 O O . ILE B 1 106 ? -0.783 -1.787 -13.331 1.00 44.63 529 ILE B O 1
ATOM 2206 N N . VAL B 1 107 ? 1.024 -2.665 -14.383 1.00 46.42 530 VAL B N 1
ATOM 2207 C CA . VAL B 1 107 ? 1.019 -3.877 -13.558 1.00 47.30 530 VAL B CA 1
ATOM 2208 C C . VAL B 1 107 ? 1.954 -3.682 -12.387 1.00 46.87 530 VAL B C 1
ATOM 2209 O O . VAL B 1 107 ? 3.124 -3.322 -12.566 1.00 47.35 530 VAL B O 1
ATOM 2213 N N . LEU B 1 108 ? 1.437 -3.908 -11.187 1.00 46.44 531 LEU B N 1
ATOM 2214 C CA . LEU B 1 108 ? 2.239 -3.715 -9.985 1.00 46.04 531 LEU B CA 1
ATOM 2215 C C . LEU B 1 108 ? 2.447 -5.012 -9.242 1.00 47.51 531 LEU B C 1
ATOM 2216 O O . LEU B 1 108 ? 1.683 -5.967 -9.422 1.00 48.48 531 LEU B O 1
ATOM 2221 N N . SER B 1 109 ? 3.490 -5.030 -8.414 1.00 47.93 532 SER B N 1
ATOM 2222 C CA . SER B 1 109 ? 3.728 -6.102 -7.452 1.00 49.92 532 SER B CA 1
ATOM 2223 C C . SER B 1 109 ? 2.928 -5.869 -6.167 1.00 50.08 532 SER B C 1
ATOM 2224 O O . SER B 1 109 ? 2.364 -4.795 -5.942 1.00 48.47 532 SER B O 1
ATOM 2227 N N . GLY B 1 110 ? 2.854 -6.876 -5.316 1.00 51.27 533 GLY B N 1
ATOM 2228 C CA . GLY B 1 110 ? 2.238 -6.660 -4.023 1.00 51.71 533 GLY B CA 1
ATOM 2229 C C . GLY B 1 110 ? 1.236 -7.703 -3.606 1.00 53.37 533 GLY B C 1
ATOM 2230 O O . GLY B 1 110 ? 0.506 -8.253 -4.432 1.00 54.30 533 GLY B O 1
ATOM 2231 N N . HIS B 1 111 ? 1.206 -7.963 -2.303 1.00 54.32 534 HIS B N 1
ATOM 2232 C CA . HIS B 1 111 ? 0.224 -8.847 -1.706 1.00 55.98 534 HIS B CA 1
ATOM 2233 C C . HIS B 1 111 ? -1.188 -8.247 -1.773 1.00 54.99 534 HIS B C 1
ATOM 2234 O O . HIS B 1 111 ? -2.179 -8.986 -1.778 1.00 56.65 534 HIS B O 1
ATOM 2241 N N . PHE B 1 112 ? -1.261 -6.918 -1.865 1.00 52.57 535 PHE B N 1
ATOM 2242 C CA . PHE B 1 112 ? -2.518 -6.173 -1.731 1.00 51.62 535 PHE B CA 1
ATOM 2243 C C . PHE B 1 112 ? -2.968 -5.471 -3.008 1.00 50.07 535 PHE B C 1
ATOM 2244 O O . PHE B 1 112 ? -3.919 -4.684 -3.002 1.00 50.10 535 PHE B O 1
ATOM 2252 N N . ILE B 1 113 ? -2.294 -5.750 -4.112 1.00 49.06 536 ILE B N 1
ATOM 2253 C CA . ILE B 1 113 ? -2.784 -5.256 -5.382 1.00 47.63 536 ILE B CA 1
ATOM 2254 C C . ILE B 1 113 ? -3.681 -6.335 -5.973 1.00 48.59 536 ILE B C 1
ATOM 2255 O O . ILE B 1 113 ? -3.270 -7.469 -6.100 1.00 49.97 536 ILE B O 1
ATOM 2260 N N . LYS B 1 114 ? -4.918 -5.985 -6.295 1.00 48.62 537 LYS B N 1
ATOM 2261 C CA . LYS B 1 114 ? -5.858 -6.947 -6.871 1.00 50.23 537 LYS B CA 1
ATOM 2262 C C . LYS B 1 114 ? -5.653 -7.115 -8.363 1.00 50.32 537 LYS B C 1
ATOM 2263 O O . LYS B 1 114 ? -5.095 -6.226 -9.027 1.00 48.75 537 LYS B O 1
ATOM 2269 N N . GLU B 1 115 ? -6.107 -8.264 -8.872 1.00 52.39 538 GLU B N 1
ATOM 2270 C CA . GLU B 1 115 ? -6.054 -8.608 -10.290 1.00 53.12 538 GLU B CA 1
ATOM 2271 C C . GLU B 1 115 ? -6.361 -7.377 -11.119 1.00 51.72 538 GLU B C 1
ATOM 2272 O O . GLU B 1 115 ? -5.532 -6.938 -11.914 1.00 50.77 538 GLU B O 1
ATOM 2278 N N . GLU B 1 116 ? -7.554 -6.823 -10.912 1.00 51.85 539 GLU B N 1
ATOM 2279 C CA . GLU B 1 116 ? -7.884 -5.463 -11.344 1.00 50.58 539 GLU B CA 1
ATOM 2280 C C . GLU B 1 116 ? -7.945 -4.570 -10.107 1.00 48.93 539 GLU B C 1
ATOM 2281 O O . GLU B 1 116 ? -8.682 -4.863 -9.164 1.00 50.12 539 GLU B O 1
ATOM 2287 N N . HIS B 1 117 ? -7.160 -3.498 -10.084 1.00 46.82 540 HIS B N 1
ATOM 2288 C CA . HIS B 1 117 ? -7.064 -2.695 -8.864 1.00 45.71 540 HIS B CA 1
ATOM 2289 C C . HIS B 1 117 ? -7.838 -1.379 -8.925 1.00 45.00 540 HIS B C 1
ATOM 2290 O O . HIS B 1 117 ? -8.702 -1.127 -8.096 1.00 46.05 540 HIS B O 1
ATOM 2297 N N . CYS B 1 118 ? -7.520 -0.538 -9.897 1.00 43.87 541 CYS B N 1
ATOM 2298 C CA . CYS B 1 118 ? -8.298 0.664 -10.159 1.00 43.30 541 CYS B CA 1
ATOM 2299 C C . CYS B 1 118 ? -8.034 1.111 -11.582 1.00 42.61 541 CYS B C 1
ATOM 2300 O O . CYS B 1 118 ? -7.060 0.674 -12.212 1.00 41.98 541 CYS B O 1
ATOM 2303 N N . VAL B 1 119 ? -8.924 1.954 -12.097 1.00 42.53 542 VAL B N 1
ATOM 2304 C CA . VAL B 1 119 ? -8.765 2.504 -13.435 1.00 41.95 542 VAL B CA 1
ATOM 2305 C C . VAL B 1 119 ? -8.734 4.023 -13.382 1.00 41.39 542 VAL B C 1
ATOM 2306 O O . VAL B 1 119 ? -9.442 4.654 -12.587 1.00 41.73 542 VAL B O 1
ATOM 2310 N N . PHE B 1 120 ? -7.887 4.602 -14.217 1.00 40.94 543 PHE B N 1
ATOM 2311 C CA . PHE B 1 120 ? -7.942 6.025 -14.478 1.00 41.06 543 PHE B CA 1
ATOM 2312 C C . PHE B 1 120 ? -8.733 6.196 -15.748 1.00 42.68 543 PHE B C 1
ATOM 2313 O O . PHE B 1 120 ? -8.557 5.443 -16.726 1.00 43.26 543 PHE B O 1
ATOM 2321 N N . ARG B 1 121 ? -9.628 7.169 -15.721 1.00 43.46 544 ARG B N 1
ATOM 2322 C CA . ARG B 1 121 ? -10.324 7.572 -16.920 1.00 45.27 544 ARG B CA 1
ATOM 2323 C C . ARG B 1 121 ? -9.823 8.982 -17.219 1.00 45.51 544 ARG B C 1
ATOM 2324 O O . ARG B 1 121 ? -9.618 9.772 -16.302 1.00 45.01 544 ARG B O 1
ATOM 2326 N N . SER B 1 122 ? -9.599 9.294 -18.489 1.00 46.73 545 SER B N 1
ATOM 2327 C CA . SER B 1 122 ? -9.116 10.614 -18.848 1.00 47.16 545 SER B CA 1
ATOM 2328 C C . SER B 1 122 ? -9.915 11.128 -20.023 1.00 49.63 545 SER B C 1
ATOM 2329 O O . SER B 1 122 ? -9.976 10.480 -21.073 1.00 50.64 545 SER B O 1
ATOM 2332 N N . ASP B 1 123 ? -10.528 12.296 -19.851 1.00 51.01 546 ASP B N 1
ATOM 23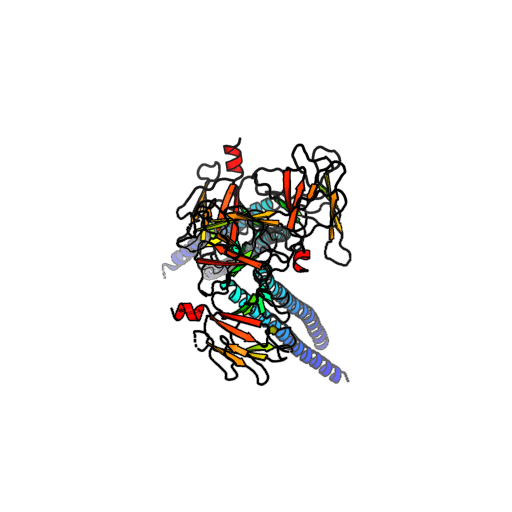33 C CA . ASP B 1 123 ? -11.385 12.841 -20.899 1.00 53.68 546 ASP B CA 1
ATOM 2334 C C . ASP B 1 123 ? -11.195 14.330 -21.169 1.00 54.85 546 ASP B C 1
ATOM 2335 O O . ASP B 1 123 ? -11.339 15.160 -20.267 1.00 54.50 546 ASP B O 1
ATOM 2340 N N . SER B 1 124 ? -10.875 14.647 -22.424 1.00 56.62 547 SER B N 1
ATOM 2341 C CA . SER B 1 124 ? -10.889 16.020 -22.920 1.00 58.96 547 SER B CA 1
ATOM 2342 C C . SER B 1 124 ? -12.031 16.210 -23.913 1.00 61.71 547 SER B C 1
ATOM 234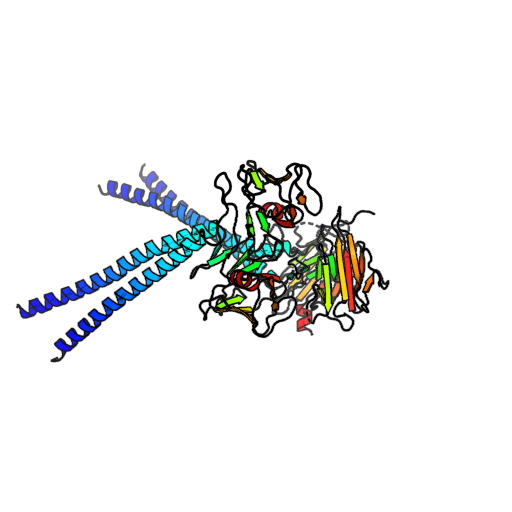3 O O . SER B 1 124 ? -11.796 16.583 -25.068 1.00 63.96 547 SER B O 1
ATOM 2346 N N . ARG B 1 125 ? -13.263 15.959 -23.480 1.00 62.43 548 ARG B N 1
ATOM 2347 C CA . ARG B 1 125 ? -14.418 16.150 -24.366 1.00 65.50 548 ARG B CA 1
ATOM 2348 C C . ARG B 1 125 ? -14.497 17.599 -24.857 1.00 67.67 548 ARG B C 1
ATOM 2349 O O . ARG B 1 125 ? -14.744 17.847 -26.038 1.00 69.73 548 ARG B O 1
ATOM 2357 N N . GLY B 1 126 ? -14.232 18.538 -23.948 1.00 67.28 549 GLY B N 1
ATOM 2358 C CA . GLY B 1 126 ? -14.280 19.972 -24.243 1.00 69.51 549 GLY B CA 1
ATOM 2359 C C . GLY B 1 126 ? -13.286 20.465 -25.284 1.00 70.75 549 GLY B C 1
ATOM 2360 O O . GLY B 1 126 ? -13.553 21.441 -25.998 1.00 73.27 549 GLY B O 1
ATOM 2361 N N . GLY B 1 127 ? -12.149 19.778 -25.383 1.00 69.01 550 GLY B N 1
ATOM 2362 C CA . GLY B 1 127 ? -11.037 20.243 -26.206 1.00 69.96 550 GLY B CA 1
ATOM 2363 C C . GLY B 1 127 ? -10.058 20.987 -25.319 1.00 68.88 550 GLY B C 1
ATOM 2364 O O . GLY B 1 127 ? -8.942 21.313 -25.731 1.00 69.50 550 GLY B O 1
ATOM 2365 N N . SER B 1 128 ? -10.492 21.259 -24.092 1.00 67.58 551 SER B N 1
ATOM 2366 C CA . SER B 1 128 ? -9.663 21.942 -23.109 1.00 66.73 551 SER B CA 1
ATOM 2367 C C . SER B 1 128 ? -8.906 20.927 -22.267 1.00 63.48 551 SER B C 1
ATOM 2368 O O . SER B 1 128 ? -8.610 19.818 -22.721 1.00 62.78 551 SER B O 1
ATOM 2371 N N . GLU B 1 129 ? -8.605 21.311 -21.036 1.00 61.81 552 GLU B N 1
ATOM 2372 C CA . GLU B 1 129 ? -7.825 20.480 -20.140 1.00 58.97 552 GLU B CA 1
ATOM 2373 C C . GLU B 1 129 ? -8.460 19.107 -19.875 1.00 56.36 552 GLU B C 1
ATOM 2374 O O . GLU B 1 129 ? -9.672 18.996 -19.660 1.00 56.47 552 GLU B O 1
ATOM 2380 N N . ALA B 1 130 ? -7.625 18.072 -19.898 1.00 53.83 553 ALA B N 1
ATOM 2381 C CA . ALA B 1 130 ? -8.063 16.717 -19.603 1.00 51.57 553 ALA B CA 1
ATOM 2382 C C . ALA B 1 130 ? -8.641 16.623 -18.198 1.00 50.01 553 ALA B C 1
ATOM 2383 O O . ALA B 1 130 ? -8.112 17.234 -17.269 1.00 49.28 553 ALA B O 1
ATOM 2385 N N . VAL B 1 131 ? -9.737 15.871 -18.068 1.00 49.44 554 VAL B N 1
ATOM 2386 C CA . VAL B 1 131 ? -10.342 15.563 -16.774 1.00 48.29 554 VAL B CA 1
ATOM 2387 C C . VAL B 1 131 ? -10.118 14.090 -16.404 1.00 46.87 554 VAL B C 1
ATOM 2388 O O . VAL B 1 131 ? -10.604 13.174 -17.084 1.00 47.13 554 VAL B O 1
ATOM 2392 N N . VAL B 1 132 ? -9.391 13.895 -15.304 1.00 45.71 555 VAL B N 1
ATOM 2393 C CA . VAL B 1 132 ? -8.941 12.588 -14.826 1.00 44.40 555 VAL B CA 1
ATOM 2394 C C . VAL B 1 132 ? -9.670 12.135 -13.552 1.00 44.07 555 VAL B C 1
ATOM 2395 O O . VAL B 1 132 ? -9.516 12.735 -12.469 1.00 43.67 555 VAL B O 1
ATOM 2399 N N . THR B 1 133 ? -10.460 11.066 -13.690 1.00 44.28 556 THR B N 1
ATOM 2400 C CA . THR B 1 133 ? -11.068 10.422 -12.521 1.00 44.48 556 THR B CA 1
ATOM 2401 C C . THR B 1 133 ? -10.304 9.180 -12.058 1.00 43.28 556 THR B C 1
ATOM 2402 O O . THR B 1 133 ? -9.745 8.442 -12.870 1.00 42.55 556 THR B O 1
ATOM 2406 N N . LEU B 1 134 ? -10.276 8.971 -10.745 1.00 43.29 557 LEU B N 1
ATOM 2407 C CA . LEU B 1 134 ? -9.834 7.706 -10.195 1.00 43.39 557 LEU B CA 1
ATOM 2408 C C . LEU B 1 134 ? -11.063 6.859 -9.848 1.00 44.88 557 LEU B C 1
ATOM 2409 O O . LEU B 1 134 ? -11.819 7.200 -8.943 1.00 45.80 557 LEU B O 1
ATOM 2414 N N . GLU B 1 135 ? -11.279 5.785 -10.606 1.00 45.90 558 GLU B N 1
ATOM 2415 C CA . GLU B 1 135 ? -12.369 4.848 -10.319 1.00 48.13 558 GLU B CA 1
ATOM 2416 C C . GLU B 1 135 ? -11.756 3.631 -9.656 1.00 47.75 558 GLU B C 1
ATOM 2417 O O . GLU B 1 135 ? -11.088 2.843 -10.326 1.00 47.00 558 GLU B O 1
ATOM 2423 N N . PRO B 1 136 ? -11.962 3.480 -8.337 1.00 48.62 559 PRO B N 1
ATOM 2424 C CA . PRO B 1 136 ? -11.442 2.310 -7.641 1.00 48.78 559 PRO B CA 1
ATOM 2425 C C . PRO B 1 136 ? -12.331 1.103 -7.874 1.00 50.76 559 PRO B C 1
ATOM 2426 O O . PRO B 1 136 ? -13.549 1.243 -8.045 1.00 52.41 559 PRO B O 1
ATOM 2430 N N . CYS B 1 137 ? -11.715 -0.072 -7.878 1.00 50.69 560 CYS B N 1
ATOM 2431 C CA . CYS B 1 137 ? -12.438 -1.321 -8.021 1.00 52.77 560 CYS B CA 1
ATOM 2432 C C . CYS B 1 137 ? -12.852 -1.934 -6.680 1.00 54.39 560 CYS B C 1
ATOM 2433 O O . CYS B 1 137 ? -12.279 -1.627 -5.623 1.00 53.46 560 CYS B O 1
ATOM 2436 N N . GLU B 1 138 ? -13.855 -2.808 -6.747 1.00 56.68 561 GLU B N 1
ATOM 2437 C CA . GLU B 1 138 ? -14.383 -3.461 -5.566 1.00 58.82 561 GLU B CA 1
ATOM 2438 C C . GLU B 1 138 ? -13.347 -4.387 -4.934 1.00 58.08 561 GLU B C 1
ATOM 2439 O O . GLU B 1 138 ? -12.764 -5.247 -5.602 1.00 57.92 561 GLU B O 1
ATOM 2445 N N . GLY B 1 139 ? -13.120 -4.191 -3.640 1.00 57.74 562 GLY B N 1
ATOM 2446 C CA . GLY B 1 139 ? -12.198 -5.017 -2.874 1.00 57.02 562 GLY B CA 1
ATOM 2447 C C . GLY B 1 139 ? -10.797 -4.453 -2.851 1.00 53.72 562 GLY B C 1
ATOM 2448 O O . GLY B 1 139 ? -9.952 -4.907 -2.079 1.00 53.92 562 GLY B O 1
ATOM 2449 N N . ALA B 1 140 ? -10.551 -3.462 -3.701 1.00 51.15 563 ALA B N 1
ATOM 2450 C CA . ALA B 1 140 ? -9.217 -2.907 -3.864 1.00 48.28 563 ALA B CA 1
ATOM 2451 C C . ALA B 1 140 ? -9.050 -1.652 -3.025 1.00 47.19 563 ALA B C 1
ATOM 2452 O O . ALA B 1 140 ? -9.873 -0.735 -3.095 1.00 47.02 563 ALA B O 1
ATOM 2454 N N . ASP B 1 141 ? -7.986 -1.615 -2.229 1.00 46.31 564 ASP B N 1
ATOM 2455 C CA . ASP B 1 141 ? -7.717 -0.450 -1.401 1.00 45.82 564 ASP B CA 1
ATOM 2456 C C . ASP B 1 141 ? -6.881 0.560 -2.129 1.00 43.57 564 ASP B C 1
ATOM 2457 O O . ASP B 1 141 ? -5.782 0.269 -2.582 1.00 42.74 564 ASP B O 1
ATOM 2462 N N . THR B 1 142 ? -7.432 1.755 -2.255 1.00 43.33 565 THR B N 1
ATOM 2463 C CA . THR B 1 142 ? -6.727 2.867 -2.854 1.00 41.68 565 THR B CA 1
ATOM 2464 C C . THR B 1 142 ? -7.026 4.095 -2.040 1.00 41.84 565 THR B C 1
ATOM 2465 O O . THR B 1 142 ? -8.176 4.340 -1.658 1.00 42.87 565 THR B O 1
ATOM 2469 N N . TYR B 1 143 ? -5.980 4.864 -1.781 1.00 40.85 566 TYR B N 1
ATOM 2470 C CA . TYR B 1 143 ? -6.085 6.018 -0.917 1.00 41.22 566 TYR B CA 1
ATOM 2471 C C . TYR B 1 143 ? -5.595 7.256 -1.627 1.00 40.18 566 TYR B C 1
ATOM 2472 O O . TYR B 1 143 ? -4.472 7.306 -2.122 1.00 39.17 566 TYR B O 1
ATOM 2481 N N . VAL B 1 144 ? -6.463 8.251 -1.688 1.00 40.61 567 VAL B N 1
ATOM 2482 C CA . VAL B 1 144 ? -6.064 9.545 -2.174 1.00 40.23 567 VAL B CA 1
ATOM 2483 C C . VAL B 1 144 ? -5.940 10.455 -0.969 1.00 41.46 567 VAL B C 1
ATOM 2484 O O . VAL B 1 144 ? -6.905 10.655 -0.238 1.00 43.16 567 VAL B O 1
ATOM 2488 N N . ASN B 1 145 ? -4.735 10.980 -0.761 1.00 41.21 568 ASN B N 1
ATOM 2489 C CA . ASN B 1 145 ? -4.454 11.900 0.331 1.00 42.55 568 ASN B CA 1
ATOM 2490 C C . ASN B 1 145 ? -4.797 11.346 1.714 1.00 43.95 568 ASN B C 1
ATOM 2491 O O . ASN B 1 145 ? -5.229 12.078 2.612 1.00 45.55 568 ASN B O 1
ATOM 2496 N N . GLY B 1 146 ? -4.587 10.044 1.869 1.00 43.00 569 GLY B N 1
ATOM 2497 C CA . GLY B 1 146 ? -4.823 9.366 3.131 1.00 45.81 569 GLY B CA 1
ATOM 2498 C C . GLY B 1 146 ? -6.251 8.895 3.310 1.00 46.23 569 GLY B C 1
ATOM 2499 O O . GLY B 1 146 ? -6.560 8.217 4.294 1.00 48.48 569 GLY B O 1
ATOM 2500 N N . LYS B 1 147 ? -7.125 9.267 2.374 1.00 44.26 570 LYS B N 1
ATOM 2501 C CA . LYS B 1 147 ? -8.526 8.892 2.442 1.00 45.10 570 LYS B CA 1
ATOM 2502 C C . LYS B 1 147 ? -8.801 7.707 1.533 1.00 44.84 570 LYS B C 1
ATOM 2503 O O . LYS B 1 147 ? -8.449 7.728 0.356 1.00 43.59 570 LYS B O 1
ATOM 2509 N N . LYS B 1 148 ? -9.435 6.682 2.089 1.00 46.84 571 LYS B N 1
ATOM 2510 C CA . LYS B 1 148 ? -9.939 5.568 1.301 1.00 47.44 571 LYS B CA 1
ATOM 2511 C C . LYS B 1 148 ? -10.994 6.052 0.315 1.00 46.10 571 LYS B C 1
ATOM 2512 O O . LYS B 1 148 ? -11.959 6.724 0.689 1.00 46.37 571 LYS B O 1
ATOM 2518 N N . VAL B 1 149 ? -10.797 5.714 -0.952 1.00 45.45 572 VAL B N 1
ATOM 2519 C CA . VAL B 1 149 ? -11.789 6.009 -1.969 1.00 44.54 572 VAL B CA 1
ATOM 2520 C C . VAL B 1 149 ? -12.435 4.709 -2.428 1.00 46.18 572 VAL B C 1
ATOM 2521 O O . VAL B 1 149 ? -11.769 3.678 -2.493 1.00 47.20 572 VAL B O 1
ATOM 2525 N N . THR B 1 150 ? -13.743 4.769 -2.687 1.00 46.71 573 THR B N 1
ATOM 2526 C CA . THR B 1 150 ? -14.545 3.613 -3.096 1.00 48.81 573 THR B CA 1
ATOM 2527 C C . THR B 1 150 ? -15.426 3.979 -4.288 1.00 48.73 573 THR B C 1
ATOM 2528 O O . THR B 1 150 ? -16.076 3.116 -4.890 1.00 50.47 573 THR B O 1
ATOM 2532 N N . GLU B 1 151 ? -15.460 5.269 -4.608 1.00 46.84 574 GLU B N 1
ATOM 2533 C CA . GLU B 1 151 ? -16.282 5.786 -5.695 1.00 46.93 574 GLU B CA 1
ATOM 2534 C C . GLU B 1 151 ? -15.453 6.769 -6.506 1.00 44.58 574 GLU B C 1
ATOM 2535 O O . GLU B 1 151 ? -14.647 7.487 -5.935 1.00 43.03 574 GLU B O 1
ATOM 2541 N N . PRO B 1 152 ? -15.652 6.800 -7.837 1.00 44.94 575 PRO B N 1
ATOM 2542 C CA . PRO B 1 152 ? -14.954 7.692 -8.761 1.00 43.87 575 PRO B CA 1
ATOM 2543 C C . PRO B 1 152 ? -14.836 9.158 -8.302 1.00 42.26 575 PRO B C 1
ATOM 2544 O O . PRO B 1 152 ? -15.808 9.762 -7.843 1.00 42.99 575 PRO B O 1
ATOM 2548 N N . SER B 1 153 ? -13.633 9.706 -8.420 1.00 40.19 576 SER B N 1
ATOM 2549 C CA . SER B 1 153 ? -13.365 11.072 -7.985 1.00 38.85 576 SER B CA 1
ATOM 2550 C C . SER B 1 153 ? -12.401 11.765 -8.928 1.00 37.45 576 SER B C 1
ATOM 2551 O O . SER B 1 153 ? -11.553 11.130 -9.532 1.00 36.65 576 SER B O 1
ATOM 2554 N N . ILE B 1 154 ? -12.555 13.078 -9.043 1.00 37.53 577 ILE B N 1
ATOM 2555 C CA . ILE B 1 154 ? -11.688 13.908 -9.877 1.00 37.34 577 ILE B CA 1
ATOM 2556 C C . ILE B 1 154 ? -10.347 14.115 -9.182 1.00 35.55 577 ILE B C 1
ATOM 2557 O O . ILE B 1 154 ? -10.299 14.587 -8.068 1.00 34.91 577 ILE B O 1
ATOM 2562 N N . LEU B 1 155 ? -9.264 13.730 -9.844 1.00 35.43 578 LEU B N 1
ATOM 2563 C CA . LEU B 1 155 ? -7.925 13.901 -9.296 1.00 34.53 578 LEU B CA 1
ATOM 2564 C C . LEU B 1 155 ? -7.362 15.270 -9.618 1.00 35.14 578 LEU B C 1
ATOM 2565 O O . LEU B 1 155 ? -7.552 15.762 -10.715 1.00 36.89 578 LEU B O 1
ATOM 2570 N N . ARG B 1 156 ? -6.656 15.872 -8.671 1.00 34.84 579 ARG B N 1
ATOM 2571 C CA . ARG B 1 156 ? -6.058 17.196 -8.862 1.00 36.07 579 ARG B CA 1
ATOM 2572 C C . ARG B 1 156 ? -4.558 17.086 -8.789 1.00 36.17 579 ARG B C 1
ATOM 2573 O O . ARG B 1 156 ? -4.033 16.174 -8.144 1.00 35.70 579 ARG B O 1
ATOM 2581 N N . SER B 1 157 ? -3.867 18.036 -9.405 1.00 37.22 580 SER B N 1
ATOM 2582 C CA . SER B 1 157 ? -2.413 18.096 -9.301 1.00 37.89 580 SER B CA 1
ATOM 2583 C C . SER B 1 157 ? -1.969 18.096 -7.844 1.00 37.16 580 SER B C 1
ATOM 2584 O O . SER B 1 157 ? -2.488 18.863 -7.041 1.00 37.86 580 SER B O 1
ATOM 2587 N N . GLY B 1 158 ? -1.026 17.218 -7.509 1.00 37.39 581 GLY B N 1
ATOM 2588 C CA . GLY B 1 158 ? -0.515 17.079 -6.146 1.00 37.20 581 GLY B CA 1
ATOM 2589 C C . GLY B 1 158 ? -1.097 15.949 -5.297 1.00 36.66 581 GLY B C 1
ATOM 2590 O O . GLY B 1 158 ? -0.505 15.599 -4.266 1.00 36.79 581 GLY B O 1
ATOM 2591 N N . ASN B 1 159 ? -2.247 15.394 -5.702 1.00 35.92 582 ASN B N 1
ATOM 2592 C CA . ASN B 1 159 ? -2.904 14.295 -4.974 1.00 36.16 582 ASN B CA 1
ATOM 2593 C C . ASN B 1 159 ? -1.961 13.117 -4.728 1.00 37.53 582 ASN B C 1
ATOM 2594 O O . ASN B 1 159 ? -1.117 12.776 -5.577 1.00 38.24 582 ASN B O 1
ATOM 2599 N N . ARG B 1 160 ? -2.108 12.486 -3.567 1.00 38.27 583 ARG B N 1
ATOM 2600 C CA . ARG B 1 160 ? -1.221 11.399 -3.188 1.00 39.77 583 ARG B CA 1
ATOM 2601 C C . ARG B 1 160 ? -2.034 10.119 -3.163 1.00 39.63 583 ARG B C 1
ATOM 2602 O O . ARG B 1 160 ? -3.032 10.025 -2.455 1.00 39.49 583 ARG B O 1
ATOM 2610 N N . ILE B 1 161 ? -1.598 9.140 -3.951 1.00 40.11 584 ILE B N 1
ATOM 2611 C CA . ILE B 1 161 ? -2.392 7.953 -4.212 1.00 40.08 584 ILE B CA 1
ATOM 2612 C C . ILE B 1 161 ? -1.646 6.745 -3.736 1.00 42.22 584 ILE B C 1
ATOM 2613 O O . ILE B 1 161 ? -0.522 6.490 -4.184 1.00 43.57 584 ILE B O 1
ATOM 2618 N N . ILE B 1 162 ? -2.265 5.995 -2.830 1.00 40.21 585 ILE B N 1
ATOM 2619 C CA . ILE B 1 162 ? -1.636 4.798 -2.305 1.00 39.81 585 ILE B CA 1
ATOM 2620 C C . ILE B 1 162 ? -2.445 3.616 -2.757 1.00 40.32 585 ILE B C 1
ATOM 2621 O O . ILE B 1 162 ? -3.653 3.589 -2.566 1.00 41.31 585 ILE B O 1
ATOM 2626 N N . MET B 1 163 ? -1.775 2.646 -3.369 1.00 40.09 586 MET B N 1
ATOM 2627 C CA . MET B 1 163 ? -2.445 1.429 -3.834 1.00 41.41 586 MET B CA 1
ATOM 2628 C C . MET B 1 163 ? -1.950 0.218 -3.081 1.00 41.97 586 MET B C 1
ATOM 2629 O O . MET B 1 163 ? -0.755 0.016 -2.935 1.00 41.30 586 MET B O 1
ATOM 2634 N N . GLY B 1 164 ? -2.888 -0.592 -2.613 1.00 43.92 587 GLY B N 1
ATOM 2635 C CA . GLY B 1 164 ? -2.564 -1.703 -1.739 1.00 45.25 587 GLY B CA 1
ATOM 2636 C C . GLY B 1 164 ? -1.825 -1.167 -0.532 1.00 44.70 587 GLY B C 1
ATOM 2637 O O . GLY B 1 164 ? -2.230 -0.157 0.054 1.00 44.54 587 GLY B O 1
ATOM 2638 N N . LYS B 1 165 ? -0.731 -1.829 -0.164 1.00 44.92 588 LYS B N 1
ATOM 2639 C CA . LYS B 1 165 ? 0.092 -1.349 0.939 1.00 44.69 588 LYS B CA 1
ATOM 2640 C C . LYS B 1 165 ? 1.469 -0.882 0.463 1.00 43.42 588 LYS B C 1
ATOM 2641 O O . LYS B 1 165 ? 2.248 -0.335 1.246 1.00 43.97 588 LYS B O 1
ATOM 2647 N N . SER B 1 166 ? 1.745 -1.050 -0.828 1.00 42.30 589 SER B N 1
ATOM 2648 C CA . SER B 1 166 ? 3.127 -1.007 -1.322 1.00 41.91 589 SER B CA 1
ATOM 2649 C C . SER B 1 166 ? 3.429 0.022 -2.420 1.00 40.29 589 SER B C 1
ATOM 2650 O O . SER B 1 166 ? 4.528 0.044 -2.963 1.00 41.03 589 SER B O 1
ATOM 2653 N N . HIS B 1 167 ? 2.469 0.863 -2.764 1.00 38.88 590 HIS B N 1
ATOM 2654 C CA . HIS B 1 167 ? 2.707 1.824 -3.832 1.00 37.74 590 HIS B CA 1
ATOM 2655 C C . HIS B 1 167 ? 2.118 3.163 -3.491 1.00 36.41 590 HIS B C 1
ATOM 2656 O O . HIS B 1 167 ? 0.954 3.252 -3.121 1.00 36.81 590 HIS B O 1
ATOM 2663 N N . VAL B 1 168 ? 2.943 4.193 -3.622 1.00 35.65 591 VAL B N 1
ATOM 2664 C CA . VAL B 1 168 ? 2.582 5.546 -3.266 1.00 34.93 591 VAL B CA 1
ATOM 2665 C C . VAL B 1 168 ? 2.995 6.454 -4.415 1.00 34.12 591 VAL B C 1
ATOM 2666 O O . VAL B 1 168 ? 4.109 6.335 -4.941 1.00 34.20 591 VAL B O 1
ATOM 2670 N N . PHE B 1 169 ? 2.103 7.373 -4.777 1.00 33.01 592 PHE B N 1
ATOM 2671 C CA . PHE B 1 169 ? 2.246 8.154 -5.987 1.00 32.84 592 PHE B CA 1
ATOM 2672 C C . PHE B 1 169 ? 1.839 9.595 -5.804 1.00 33.51 592 PHE B C 1
ATOM 2673 O O . PHE B 1 169 ? 0.910 9.915 -5.053 1.00 33.74 592 PHE B O 1
ATOM 2681 N N . ARG B 1 170 ? 2.514 10.463 -6.539 1.00 33.96 593 ARG B N 1
ATOM 2682 C CA . ARG B 1 170 ? 2.060 11.823 -6.699 1.00 34.53 593 ARG B CA 1
ATOM 2683 C C . ARG B 1 170 ? 1.379 11.941 -8.079 1.00 34.33 593 ARG B C 1
ATOM 2684 O O . ARG B 1 170 ? 1.984 11.633 -9.118 1.00 34.27 593 ARG B O 1
ATOM 2692 N N . PHE B 1 171 ? 0.111 12.350 -8.073 1.00 34.72 594 PHE B N 1
ATOM 2693 C CA . PHE B 1 171 ? -0.599 12.669 -9.311 1.00 35.49 594 PHE B CA 1
ATOM 2694 C C . PHE B 1 171 ? -0.341 14.111 -9.715 1.00 36.25 594 PHE B C 1
ATOM 2695 O O . PHE B 1 171 ? -0.587 15.026 -8.942 1.00 36.68 594 PHE B O 1
ATOM 2703 N N . ASN B 1 172 ? 0.144 14.300 -10.936 1.00 36.94 595 ASN B N 1
ATOM 2704 C CA . ASN B 1 172 ? 0.449 15.635 -11.442 1.00 38.51 595 ASN B CA 1
ATOM 2705 C C . ASN B 1 172 ? -0.297 15.902 -12.730 1.00 38.99 595 ASN B C 1
ATOM 2706 O O . ASN B 1 172 ? -0.354 15.040 -13.601 1.00 39.25 595 ASN B O 1
ATOM 2711 N N . HIS B 1 173 ? -0.884 17.090 -12.830 1.00 39.45 596 HIS B N 1
ATOM 2712 C CA . HIS B 1 173 ? -1.729 17.430 -13.964 1.00 40.26 596 HIS B CA 1
ATOM 2713 C C . HIS B 1 173 ? -1.279 18.786 -14.456 1.00 41.58 596 HIS B C 1
ATOM 2714 O O . HIS B 1 173 ? -1.917 19.777 -14.152 1.00 42.57 596 HIS B O 1
ATOM 2721 N N . PRO B 1 174 ? -0.169 18.837 -15.210 1.00 42.48 597 PRO B N 1
ATOM 2722 C CA . PRO B 1 174 ? 0.486 20.110 -15.505 1.00 44.43 597 PRO B CA 1
ATOM 2723 C C . PRO B 1 174 ? -0.436 21.171 -16.122 1.00 46.11 597 PRO B C 1
ATOM 2724 O O . PRO B 1 174 ? -0.402 22.330 -15.694 1.00 47.04 597 PRO B O 1
ATOM 2728 N N . GLU B 1 175 ? -1.261 20.781 -17.096 1.00 46.92 598 GLU B N 1
ATOM 2729 C CA . GLU B 1 175 ? -2.133 21.754 -17.771 1.00 49.41 598 GLU B CA 1
ATOM 2730 C C . GLU B 1 175 ? -3.262 22.242 -16.863 1.00 49.36 598 GLU B C 1
ATOM 2731 O O . GLU B 1 175 ? -3.657 23.408 -16.939 1.00 51.37 598 GLU B O 1
ATOM 2737 N N . GLN B 1 176 ? -3.761 21.357 -16.001 1.00 48.17 599 GLN B N 1
ATOM 2738 C CA . GLN B 1 176 ? -4.756 21.738 -14.990 1.00 49.04 599 GLN B CA 1
ATOM 2739 C C . GLN B 1 176 ? -4.183 22.765 -14.027 1.00 49.89 599 GLN B C 1
ATOM 2740 O O . GLN B 1 176 ? -4.859 23.738 -13.695 1.00 52.26 599 GLN B O 1
ATOM 2746 N N . ALA B 1 177 ? -2.942 22.543 -13.587 1.00 48.95 600 ALA B N 1
ATOM 2747 C CA . ALA B 1 177 ? -2.253 23.467 -12.690 1.00 50.57 600 ALA B CA 1
ATOM 2748 C C . ALA B 1 177 ? -1.838 24.741 -13.412 1.00 53.16 600 ALA B C 1
ATOM 2749 O O . ALA B 1 177 ? -1.760 25.807 -12.797 1.00 55.36 600 ALA B O 1
ATOM 2751 N N . ARG B 1 178 ? -1.576 24.642 -14.711 1.00 53.44 601 ARG B N 1
ATOM 2752 C CA . ARG B 1 178 ? -1.271 25.837 -15.482 1.00 56.43 601 ARG B CA 1
ATOM 2753 C C . ARG B 1 178 ? -2.469 26.790 -15.473 1.00 58.48 601 ARG B C 1
ATOM 2754 O O . ARG B 1 178 ? -2.293 28.004 -15.369 1.00 61.10 601 ARG B O 1
ATOM 2762 N N . GLN B 1 179 ? -3.676 26.229 -15.541 1.00 57.94 602 GLN B N 1
ATOM 2763 C CA . GLN B 1 179 ? -4.899 27.026 -15.574 1.00 60.65 602 GLN B CA 1
ATOM 2764 C C . GLN B 1 179 ? -5.309 27.583 -14.207 1.00 62.34 602 GLN B C 1
ATOM 2765 O O . GLN B 1 179 ? -5.591 28.772 -14.084 1.00 65.41 602 GLN B O 1
ATOM 2767 N N . GLU B 1 180 ? -5.341 26.730 -13.187 1.00 61.21 603 GLU B N 1
ATOM 2768 C CA . GLU B 1 180 ? -5.827 27.131 -11.858 1.00 63.48 603 GLU B CA 1
ATOM 2769 C C . GLU B 1 180 ? -4.873 28.053 -11.095 1.00 65.56 603 GLU B C 1
ATOM 2770 O O . GLU B 1 180 ? -5.289 28.732 -10.149 1.00 68.56 603 GLU B O 1
ATOM 2772 N N . ARG B 1 181 ? -3.604 28.073 -11.505 1.00 64.73 604 ARG B N 1
ATOM 2773 C CA . ARG B 1 181 ? -2.579 28.877 -10.830 1.00 67.16 604 ARG B CA 1
ATOM 2774 C C . ARG B 1 181 ? -2.218 30.136 -11.612 1.00 69.99 604 ARG B C 1
ATOM 2775 O O . ARG B 1 181 ? -1.699 31.100 -11.037 1.00 73.56 604 ARG B O 1
ATOM 2777 N N . GLU B 1 182 ? -2.492 30.132 -12.917 1.00 68.94 605 GLU B N 1
ATOM 2778 C CA . GLU B 1 182 ? -2.237 31.303 -13.752 1.00 71.57 605 GLU B CA 1
ATOM 2779 C C . GLU B 1 182 ? -3.503 31.760 -14.467 1.00 72.50 605 GLU B C 1
ATOM 2780 O O . GLU B 1 182 ? -4.465 32.206 -13.813 1.00 74.27 605 GLU B O 1
ATOM 2782 N N . GLY C 1 1 ? 35.534 -33.515 -61.022 1.00 61.31 424 GLY C N 1
ATOM 2783 C CA . GLY C 1 1 ? 34.112 -33.479 -61.525 1.00 60.83 424 GLY C CA 1
ATOM 2784 C C . GLY C 1 1 ? 33.113 -33.763 -60.412 1.00 57.72 424 GLY C C 1
ATOM 2785 O O . GLY C 1 1 ? 32.777 -32.864 -59.635 1.00 55.49 424 GLY C O 1
ATOM 2786 N N . PRO C 1 2 ? 32.644 -35.027 -60.311 1.00 57.64 425 PRO C N 1
ATOM 2787 C CA . PRO C 1 2 ? 31.767 -35.407 -59.200 1.00 54.91 425 PRO C CA 1
ATOM 2788 C C . PRO C 1 2 ? 32.458 -35.141 -57.861 1.00 52.43 425 PRO C C 1
ATOM 2789 O O . PRO C 1 2 ? 31.825 -34.639 -56.928 1.00 50.37 425 PRO C O 1
ATOM 2793 N N . GLY C 1 3 ? 33.754 -35.460 -57.798 1.00 52.68 426 GLY C N 1
ATOM 2794 C CA . GLY C 1 3 ? 34.575 -35.229 -56.612 1.00 50.64 426 GLY C CA 1
ATOM 2795 C C . GLY C 1 3 ? 34.814 -33.764 -56.286 1.00 49.40 426 GLY C C 1
ATOM 2796 O O . GLY C 1 3 ? 34.872 -33.395 -55.111 1.00 47.64 426 GLY C O 1
ATOM 2797 N N . SER C 1 4 ? 34.965 -32.940 -57.328 1.00 50.41 427 SER C N 1
ATOM 2798 C CA . SER C 1 4 ? 35.163 -31.494 -57.180 1.00 49.95 427 SER C CA 1
ATOM 2799 C C . SER C 1 4 ? 33.895 -30.834 -56.686 1.00 47.82 427 SER C C 1
ATOM 2800 O O . SER C 1 4 ? 33.936 -29.829 -55.978 1.00 46.89 427 SER C O 1
ATOM 2803 N N . GLU C 1 5 ? 32.770 -31.412 -57.082 1.00 47.40 428 GLU C N 1
ATOM 2804 C CA . GLU C 1 5 ? 31.472 -30.993 -56.604 1.00 46.22 428 GLU C CA 1
ATOM 2805 C C . GLU C 1 5 ? 31.301 -31.369 -55.137 1.00 44.07 428 GLU C C 1
ATOM 2806 O O . GLU C 1 5 ? 30.888 -30.543 -54.317 1.00 42.68 428 GLU C O 1
ATOM 2812 N N . PHE C 1 6 ? 31.650 -32.613 -54.809 1.00 43.95 429 PHE C N 1
ATOM 2813 C CA . PHE C 1 6 ? 31.525 -33.134 -53.448 1.00 42.27 429 PHE C CA 1
ATOM 2814 C C . PHE C 1 6 ? 32.338 -32.353 -52.437 1.00 41.83 429 PHE C C 1
ATOM 2815 O O . PHE C 1 6 ? 31.899 -32.172 -51.289 1.00 40.92 429 PHE C O 1
ATOM 2823 N N . SER C 1 7 ? 33.511 -31.882 -52.858 1.00 42.50 430 SER C N 1
ATOM 2824 C CA . SER C 1 7 ? 34.337 -31.065 -51.984 1.00 42.39 430 SER C CA 1
ATOM 2825 C C . SER C 1 7 ? 33.647 -29.734 -51.705 1.00 41.74 430 SER C C 1
ATOM 2826 O O . SER C 1 7 ? 33.462 -29.359 -50.545 1.00 40.56 430 SER C O 1
ATOM 2829 N N . GLU C 1 8 ? 33.253 -29.039 -52.771 1.00 42.31 431 GLU C N 1
ATOM 2830 C CA . GLU C 1 8 ? 32.562 -27.763 -52.645 1.00 42.52 431 GLU C CA 1
ATOM 2831 C C . GLU C 1 8 ? 31.298 -27.875 -51.787 1.00 40.47 431 GLU C C 1
ATOM 2832 O O . GLU C 1 8 ? 31.062 -27.046 -50.915 1.00 40.11 431 GLU C O 1
ATOM 2838 N N . GLU C 1 9 ? 30.518 -28.921 -52.037 1.00 39.52 432 GLU C N 1
ATOM 2839 C CA . GLU C 1 9 ? 29.301 -29.217 -51.298 1.00 38.10 432 GLU C CA 1
ATOM 2840 C C . GLU C 1 9 ? 29.563 -29.532 -49.828 1.00 37.52 432 GLU C C 1
ATOM 2841 O O . GLU C 1 9 ? 28.840 -29.042 -48.959 1.00 37.26 432 GLU C O 1
ATOM 2847 N N . ALA C 1 10 ? 30.586 -30.343 -49.550 1.00 37.76 433 ALA C N 1
ATOM 2848 C CA . ALA C 1 10 ? 30.988 -30.643 -48.174 1.00 37.51 433 ALA C CA 1
ATOM 2849 C C . ALA C 1 10 ? 31.446 -29.373 -47.458 1.00 38.60 433 ALA C C 1
ATOM 2850 O O . ALA C 1 10 ? 31.081 -29.129 -46.305 1.00 39.14 433 ALA C O 1
ATOM 2852 N N . ILE C 1 11 ? 32.213 -28.546 -48.154 1.00 40.01 434 ILE C N 1
ATOM 2853 C CA . ILE C 1 11 ? 32.799 -27.350 -47.547 1.00 41.38 434 ILE C CA 1
ATOM 2854 C C . ILE C 1 11 ? 31.852 -26.133 -47.390 1.00 41.95 434 ILE C C 1
ATOM 2855 O O . ILE C 1 11 ? 31.993 -25.371 -46.423 1.00 43.11 434 ILE C O 1
ATOM 2860 N N . GLU C 1 12 ? 30.894 -25.944 -48.302 1.00 41.50 435 GLU C N 1
ATOM 2861 C CA . GLU C 1 12 ? 29.881 -24.899 -48.092 1.00 41.88 435 GLU C CA 1
ATOM 2862 C C . GLU C 1 12 ? 29.027 -25.226 -46.854 1.00 40.88 435 GLU C C 1
ATOM 2863 O O . GLU C 1 12 ? 28.746 -24.341 -46.038 1.00 42.13 435 GLU C O 1
ATOM 2869 N N . ARG C 1 13 ? 28.661 -26.502 -46.707 1.00 39.17 436 ARG C N 1
ATOM 2870 C CA . ARG C 1 13 ? 27.864 -26.982 -45.577 1.00 38.07 436 ARG C CA 1
ATOM 2871 C C . ARG C 1 13 ? 28.569 -26.863 -44.222 1.00 38.24 436 ARG C C 1
ATOM 2872 O O . ARG C 1 13 ? 27.948 -26.503 -43.234 1.00 38.50 436 ARG C O 1
ATOM 2880 N N . LEU C 1 14 ? 29.864 -27.159 -44.179 1.00 38.63 437 LEU C N 1
ATOM 2881 C CA . LEU C 1 14 ? 30.642 -27.014 -42.947 1.00 39.28 437 LEU C CA 1
ATOM 2882 C C . LEU C 1 14 ? 30.738 -25.549 -42.461 1.00 40.73 437 LEU C C 1
ATOM 2883 O O . LEU C 1 14 ? 30.584 -25.259 -41.276 1.00 40.84 437 LEU C O 1
ATOM 2888 N N . LYS C 1 15 ? 30.993 -24.637 -43.392 1.00 41.85 438 LYS C N 1
ATOM 2889 C CA . LYS C 1 15 ? 31.077 -23.217 -43.085 1.00 43.92 438 LYS C CA 1
ATOM 2890 C C . LYS C 1 15 ? 29.742 -22.703 -42.577 1.00 44.01 438 LYS C C 1
ATOM 2891 O O . LYS C 1 15 ? 29.701 -21.888 -41.664 1.00 46.04 438 LYS C O 1
ATOM 2897 N N . GLU C 1 16 ? 28.663 -23.188 -43.181 1.00 42.95 439 GLU C N 1
ATOM 2898 C CA . GLU C 1 16 ? 27.299 -22.869 -42.776 1.00 43.35 439 GLU C CA 1
ATOM 2899 C C . GLU C 1 16 ? 26.963 -23.360 -41.379 1.00 43.21 439 GLU C C 1
ATOM 2900 O O . GLU C 1 16 ? 26.222 -22.696 -40.664 1.00 43.81 439 GLU C O 1
ATOM 2906 N N . THR C 1 17 ? 27.470 -24.545 -41.020 1.00 42.33 440 THR C N 1
ATOM 2907 C CA . THR C 1 17 ? 27.165 -25.149 -39.729 1.00 42.80 440 THR C CA 1
ATOM 2908 C C . THR C 1 17 ? 27.945 -24.416 -38.649 1.00 44.88 440 THR C C 1
ATOM 2909 O O . THR C 1 17 ? 27.510 -24.332 -37.509 1.00 45.68 440 THR C O 1
ATOM 2913 N N . GLU C 1 18 ? 29.093 -23.868 -39.029 1.00 46.29 441 GLU C N 1
ATOM 2914 C CA . GLU C 1 18 ? 29.909 -23.088 -38.118 1.00 49.35 441 GLU C CA 1
ATOM 2915 C C . GLU C 1 18 ? 29.156 -21.859 -37.642 1.00 51.64 441 GLU C C 1
ATOM 2916 O O . GLU C 1 18 ? 29.060 -21.610 -36.436 1.00 52.98 441 GLU C O 1
ATOM 2922 N N . LYS C 1 19 ? 28.606 -21.108 -38.595 1.00 39.07 442 LYS C N 1
ATOM 2923 C CA . LYS C 1 19 ? 27.799 -19.945 -38.277 1.00 41.09 442 LYS C CA 1
ATOM 2924 C C . LYS C 1 19 ? 26.488 -20.296 -37.569 1.00 39.67 442 LYS C C 1
ATOM 2925 O O . LYS C 1 19 ? 26.084 -19.567 -36.674 1.00 41.42 442 LYS C O 1
ATOM 2931 N N . ILE C 1 20 ? 25.828 -21.391 -37.960 1.00 37.29 443 ILE C N 1
ATOM 2932 C CA . ILE C 1 20 ? 24.580 -21.813 -37.304 1.00 35.77 443 ILE C CA 1
ATOM 2933 C C . ILE C 1 20 ? 24.819 -22.193 -35.838 1.00 35.66 443 ILE C C 1
ATOM 2934 O O . ILE C 1 20 ? 23.989 -21.889 -34.973 1.00 35.51 443 ILE C O 1
ATOM 2939 N N . ILE C 1 21 ? 25.947 -22.869 -35.578 1.00 35.36 444 ILE C N 1
ATOM 2940 C CA . ILE C 1 21 ? 26.315 -23.317 -34.229 1.00 35.61 444 ILE C CA 1
ATOM 2941 C C . ILE C 1 21 ? 26.541 -22.130 -33.310 1.00 37.25 444 ILE C C 1
ATOM 2942 O O . ILE C 1 21 ? 26.173 -22.188 -32.133 1.00 37.31 444 ILE C O 1
ATOM 2947 N N . ALA C 1 22 ? 27.176 -21.086 -33.856 1.00 38.36 445 ALA C N 1
ATOM 2948 C CA . ALA C 1 22 ? 27.416 -19.822 -33.159 1.00 40.61 445 ALA C CA 1
ATOM 2949 C C . ALA C 1 22 ? 26.125 -19.037 -32.895 1.00 40.86 445 ALA C C 1
ATOM 2950 O O . ALA C 1 22 ? 26.029 -18.273 -31.930 1.00 42.24 445 ALA C O 1
ATOM 2952 N N . GLU C 1 23 ? 25.132 -19.232 -33.745 1.00 40.33 446 GLU C N 1
ATOM 2953 C CA . GLU C 1 23 ? 23.849 -18.572 -33.551 1.00 41.80 446 GLU C CA 1
ATOM 2954 C C . GLU C 1 23 ? 22.961 -19.351 -32.592 1.00 40.73 446 GLU C C 1
ATOM 2955 O O . GLU C 1 23 ? 22.138 -18.751 -31.896 1.00 41.99 446 GLU C O 1
ATOM 2961 N N . LEU C 1 24 ? 23.130 -20.675 -32.557 1.00 39.11 447 LEU C N 1
ATOM 2962 C CA . LEU C 1 24 ? 22.446 -21.523 -31.570 1.00 38.83 447 LEU C CA 1
ATOM 2963 C C . LEU C 1 24 ? 22.920 -21.206 -30.153 1.00 40.14 447 LEU C C 1
ATOM 2964 O O . LEU C 1 24 ? 22.118 -21.173 -29.207 1.00 41.27 447 LEU C O 1
ATOM 2969 N N . ASN C 1 25 ? 24.220 -20.970 -30.013 1.00 40.59 448 ASN C N 1
ATOM 2970 C CA . ASN C 1 25 ? 24.771 -20.535 -28.744 1.00 42.03 448 ASN C CA 1
ATOM 2971 C C . ASN C 1 25 ? 24.284 -19.158 -28.321 1.00 43.70 448 ASN C C 1
ATOM 2972 O O . ASN C 1 25 ? 23.950 -18.956 -27.155 1.00 44.76 448 ASN C O 1
ATOM 2977 N N . GLU C 1 26 ? 24.250 -18.223 -29.273 1.00 44.47 449 GLU C N 1
ATOM 2978 C CA . GLU C 1 26 ? 23.798 -16.850 -29.029 1.00 46.69 449 GLU C CA 1
ATOM 2979 C C . GLU C 1 26 ? 22.336 -16.792 -28.593 1.00 46.70 449 GLU C C 1
ATOM 2980 O O . GLU C 1 26 ? 21.997 -16.133 -27.606 1.00 47.96 449 GLU C O 1
ATOM 2982 N N . THR C 1 27 ? 21.492 -17.489 -29.350 1.00 45.69 450 THR C N 1
ATOM 2983 C CA . THR C 1 27 ? 20.079 -17.686 -29.056 1.00 46.14 450 THR C CA 1
ATOM 2984 C C . THR C 1 27 ? 19.868 -18.115 -27.614 1.00 46.57 450 THR C C 1
ATOM 2985 O O . THR C 1 27 ? 19.049 -17.532 -26.895 1.00 48.18 450 THR C O 1
ATOM 2989 N N . TRP C 1 28 ? 20.608 -19.147 -27.214 1.00 45.38 451 TRP C N 1
ATOM 2990 C CA . TRP C 1 28 ? 20.524 -19.714 -25.884 1.00 46.15 451 TRP C CA 1
ATOM 2991 C C . TRP C 1 28 ? 20.976 -18.706 -24.831 1.00 47.94 451 TRP C C 1
ATOM 2992 O O . TRP C 1 28 ? 20.335 -18.558 -23.796 1.00 48.66 451 TRP C O 1
ATOM 3003 N N . GLU C 1 29 ? 22.062 -17.999 -25.118 1.00 49.17 452 GLU C N 1
ATOM 3004 C CA . GLU C 1 29 ? 22.552 -16.940 -24.235 1.00 52.18 452 GLU C CA 1
ATOM 3005 C C . GLU C 1 29 ? 21.504 -15.840 -23.964 1.00 54.37 452 GLU C C 1
ATOM 3006 O O . GLU C 1 29 ? 21.172 -15.579 -22.798 1.00 55.63 452 GLU C O 1
ATOM 3012 N N . GLU C 1 30 ? 20.986 -15.228 -25.038 1.00 55.19 453 GLU C N 1
ATOM 3013 C CA . GLU C 1 30 ? 19.861 -14.286 -24.987 1.00 57.80 453 GLU C CA 1
ATOM 3014 C C . GLU C 1 30 ? 18.606 -14.834 -24.281 1.00 58.29 453 GLU C C 1
ATOM 3015 O O . GLU C 1 30 ? 17.779 -14.064 -23.780 1.00 60.50 453 GLU C O 1
ATOM 3017 N N . LYS C 1 31 ? 18.470 -16.158 -24.243 1.00 56.66 454 LYS C N 1
ATOM 3018 C CA . LYS C 1 31 ? 17.420 -16.806 -23.455 1.00 57.60 454 LYS C CA 1
ATOM 3019 C C . LYS C 1 31 ? 17.716 -16.732 -21.947 1.00 58.68 454 LYS C C 1
ATOM 3020 O O . LYS C 1 31 ? 16.852 -16.317 -21.164 1.00 60.50 454 LYS C O 1
ATOM 3026 N N . LEU C 1 32 ? 18.932 -17.126 -21.556 1.00 57.91 455 LEU C N 1
ATOM 3027 C CA . LEU C 1 32 ? 19.387 -17.026 -20.165 1.00 59.20 455 LEU C CA 1
ATOM 3028 C C . LEU C 1 32 ? 19.358 -15.583 -19.660 1.00 61.63 455 LEU C C 1
ATOM 3029 O O . LEU C 1 32 ? 18.941 -15.334 -18.534 1.00 63.18 455 LEU C O 1
ATOM 3034 N N . ARG C 1 33 ? 19.793 -14.644 -20.503 1.00 62.41 456 ARG C N 1
ATOM 3035 C CA . ARG C 1 33 ? 19.843 -13.214 -20.163 1.00 65.20 456 ARG C CA 1
ATOM 3036 C C . ARG C 1 33 ? 18.463 -12.647 -19.816 1.00 67.02 456 ARG C C 1
ATOM 3037 O O . ARG C 1 33 ? 18.334 -11.794 -18.934 1.00 69.06 456 ARG C O 1
ATOM 3045 N N . ARG C 1 34 ? 17.442 -13.132 -20.521 1.00 66.38 457 ARG C N 1
ATOM 3046 C CA . ARG C 1 34 ? 16.067 -12.700 -20.294 1.00 68.79 457 ARG C CA 1
ATOM 3047 C C . ARG C 1 34 ? 15.532 -13.370 -19.027 1.00 68.73 457 ARG C C 1
ATOM 3048 O O . ARG C 1 34 ? 14.808 -12.755 -18.238 1.00 71.16 457 ARG C O 1
ATOM 3056 N N . THR C 1 35 ? 15.911 -14.631 -18.837 1.00 66.19 458 THR C N 1
ATOM 3057 C CA . THR C 1 35 ? 15.423 -15.423 -17.719 1.00 66.33 458 THR C CA 1
ATOM 3058 C C . THR C 1 35 ? 16.069 -15.029 -16.406 1.00 67.42 458 THR C C 1
ATOM 3059 O O . THR C 1 35 ? 15.386 -14.967 -15.381 1.00 68.92 458 THR C O 1
ATOM 3063 N N . GLU C 1 36 ? 17.380 -14.772 -16.442 1.00 66.83 459 GLU C N 1
ATOM 3064 C CA . GLU C 1 36 ? 18.117 -14.305 -15.264 1.00 68.54 459 GLU C CA 1
ATOM 3065 C C . GLU C 1 36 ? 17.810 -12.841 -14.925 1.00 71.44 459 GLU C C 1
ATOM 3066 O O . GLU C 1 36 ? 18.259 -12.330 -13.895 1.00 73.39 459 GLU C O 1
ATOM 3068 N N . ALA C 1 37 ? 17.040 -12.180 -15.790 1.00 72.40 460 ALA C N 1
ATOM 3069 C CA . ALA C 1 37 ? 16.637 -10.790 -15.575 1.00 76.02 460 ALA C CA 1
ATOM 3070 C C . ALA C 1 37 ? 15.292 -10.680 -14.850 1.00 78.15 460 ALA C C 1
ATOM 3071 O O . ALA C 1 37 ? 15.151 -9.865 -13.935 1.00 80.82 460 ALA C O 1
ATOM 3073 N N . ILE C 1 38 ? 14.310 -11.486 -15.262 1.00 77.44 461 ILE C N 1
ATOM 3074 C CA . ILE C 1 38 ? 13.032 -11.558 -14.548 1.00 79.97 461 ILE C CA 1
ATOM 3075 C C . ILE C 1 38 ? 13.291 -12.064 -13.127 1.00 80.25 461 ILE C C 1
ATOM 3076 O O . ILE C 1 38 ? 12.663 -11.605 -12.174 1.00 82.75 461 ILE C O 1
ATOM 3081 N N . ARG C 1 39 ? 14.229 -13.008 -13.012 1.00 78.09 462 ARG C N 1
ATOM 3082 C CA . ARG C 1 39 ? 14.745 -13.493 -11.734 1.00 78.66 462 ARG C CA 1
ATOM 3083 C C . ARG C 1 39 ? 15.380 -12.346 -10.940 1.00 81.16 462 ARG C C 1
ATOM 3084 O O . ARG C 1 39 ? 15.184 -12.250 -9.729 1.00 83.20 462 ARG C O 1
ATOM 3092 N N . MET C 1 40 ? 16.123 -11.478 -11.626 1.00 81.69 463 MET C N 1
ATOM 3093 C CA . MET C 1 40 ? 16.762 -10.328 -10.989 1.00 84.87 463 MET C CA 1
ATOM 3094 C C . MET C 1 40 ? 15.754 -9.310 -10.426 1.00 88.71 463 MET C C 1
ATOM 3095 O O . MET C 1 40 ? 15.901 -8.848 -9.281 1.00 90.96 463 MET C O 1
ATOM 3097 N N . GLU C 1 41 ? 14.736 -8.967 -11.225 1.00 90.05 464 GLU C N 1
ATOM 3098 C CA . GLU C 1 41 ? 13.728 -7.986 -10.800 1.00 94.49 464 GLU C CA 1
ATOM 3099 C C . GLU C 1 41 ? 12.650 -8.586 -9.881 1.00 95.66 464 GLU C C 1
ATOM 3100 O O . GLU C 1 41 ? 11.858 -7.852 -9.275 1.00 99.04 464 GLU C O 1
ATOM 3102 N N . ARG C 1 42 ? 12.628 -9.917 -9.790 1.00 72.98 465 ARG C N 1
ATOM 3103 C CA . ARG C 1 42 ? 11.781 -10.627 -8.832 1.00 70.73 465 ARG C CA 1
ATOM 3104 C C . ARG C 1 42 ? 12.576 -10.995 -7.581 1.00 68.94 465 ARG C C 1
ATOM 3105 O O . ARG C 1 42 ? 12.029 -11.592 -6.656 1.00 67.32 465 ARG C O 1
ATOM 3107 N N . GLU C 1 43 ? 13.868 -10.644 -7.565 1.00 70.39 466 GLU C N 1
ATOM 3108 C CA . GLU C 1 43 ? 14.694 -10.754 -6.355 1.00 69.38 466 GLU C CA 1
ATOM 3109 C C . GLU C 1 43 ? 14.973 -9.360 -5.779 1.00 69.66 466 GLU C C 1
ATOM 3110 O O . GLU C 1 43 ? 15.410 -9.220 -4.625 1.00 68.28 466 GLU C O 1
ATOM 3116 N N . ALA C 1 44 ? 14.733 -8.344 -6.607 1.00 72.19 467 ALA C N 1
ATOM 3117 C CA . ALA C 1 44 ? 14.822 -6.949 -6.204 1.00 73.79 467 ALA C CA 1
ATOM 3118 C C . ALA C 1 44 ? 13.861 -6.671 -5.058 1.00 72.09 467 ALA C C 1
ATOM 3119 O O . ALA C 1 44 ? 14.250 -6.091 -4.045 1.00 72.15 467 ALA C O 1
ATOM 3121 N N . LEU C 1 45 ? 12.613 -7.103 -5.231 1.00 71.67 468 LEU C N 1
ATOM 3122 C CA . LEU C 1 45 ? 11.570 -7.001 -4.207 1.00 71.50 468 LEU C CA 1
ATOM 3123 C C . LEU C 1 45 ? 11.956 -7.746 -2.933 1.00 69.00 468 LEU C C 1
ATOM 3124 O O . LEU C 1 45 ? 11.722 -7.266 -1.822 1.00 69.38 468 LEU C O 1
ATOM 3129 N N . LEU C 1 46 ? 12.549 -8.922 -3.113 1.00 67.47 469 LEU C N 1
ATOM 3130 C CA . LEU C 1 46 ? 12.916 -9.796 -2.006 1.00 65.78 469 LEU C CA 1
ATOM 3131 C C . LEU C 1 46 ? 14.033 -9.247 -1.134 1.00 65.66 469 LEU C C 1
ATOM 3132 O O . LEU C 1 46 ? 13.998 -9.418 0.079 1.00 64.89 469 LEU C O 1
ATOM 3137 N N . ALA C 1 47 ? 15.010 -8.579 -1.755 1.00 67.39 470 ALA C N 1
ATOM 3138 C CA . ALA C 1 47 ? 16.233 -8.178 -1.064 1.00 67.70 470 ALA C CA 1
ATOM 3139 C C . ALA C 1 47 ? 16.001 -7.030 -0.083 1.00 68.53 470 ALA C C 1
ATOM 3140 O O . ALA C 1 47 ? 16.326 -7.144 1.111 1.00 67.41 470 ALA C O 1
ATOM 3142 N N . GLU C 1 48 ? 15.441 -5.931 -0.593 1.00 71.03 471 GLU C N 1
ATOM 3143 C CA . GLU C 1 48 ? 15.151 -4.748 0.221 1.00 73.26 471 GLU C CA 1
ATOM 3144 C C . GLU C 1 48 ? 14.036 -4.990 1.248 1.00 72.29 471 GLU C C 1
ATOM 3145 O O . GLU C 1 48 ? 13.973 -4.299 2.284 1.00 74.26 471 GLU C O 1
ATOM 3147 N N . MET C 1 49 ? 13.169 -5.966 0.956 1.00 70.08 472 MET C N 1
ATOM 3148 C CA . MET C 1 49 ? 12.091 -6.389 1.864 1.00 69.76 472 MET C CA 1
ATOM 3149 C C . MET C 1 49 ? 12.625 -7.190 3.066 1.00 67.13 472 MET C C 1
ATOM 3150 O O . MET C 1 49 ? 11.853 -7.757 3.852 1.00 67.17 472 MET C O 1
ATOM 3155 N N . GLY C 1 50 ? 13.948 -7.233 3.206 1.00 65.55 473 GLY C N 1
ATOM 3156 C CA . GLY C 1 50 ? 14.580 -7.929 4.321 1.00 63.15 473 GLY C CA 1
ATOM 3157 C C . GLY C 1 50 ? 15.115 -9.299 3.960 1.00 60.42 473 GLY C C 1
ATOM 3158 O O . GLY C 1 50 ? 16.120 -9.725 4.504 1.00 59.74 473 GLY C O 1
ATOM 3159 N N . VAL C 1 51 ? 14.457 -9.989 3.034 1.00 59.53 474 VAL C N 1
ATOM 3160 C CA . VAL C 1 51 ? 14.773 -11.396 2.763 1.00 58.36 474 VAL C CA 1
ATOM 3161 C C . VAL C 1 51 ? 16.265 -11.637 2.504 1.00 58.56 474 VAL C C 1
ATOM 3162 O O . VAL C 1 51 ? 16.905 -10.892 1.765 1.00 59.72 474 VAL C O 1
ATOM 3166 N N . ALA C 1 52 ? 16.805 -12.664 3.163 1.00 58.48 475 ALA C N 1
ATOM 3167 C CA . ALA C 1 52 ? 18.139 -13.184 2.877 1.00 59.75 475 ALA C CA 1
ATOM 3168 C C . ALA C 1 52 ? 18.012 -14.378 1.928 1.00 61.07 475 ALA C C 1
ATOM 3169 O O . ALA C 1 52 ? 17.008 -15.103 1.945 1.00 60.67 475 ALA C O 1
ATOM 3171 N N . MET C 1 53 ? 19.038 -14.583 1.110 1.00 63.26 476 MET C N 1
ATOM 3172 C CA . MET C 1 53 ? 18.993 -15.598 0.068 1.00 65.52 476 MET C CA 1
ATOM 3173 C C . MET C 1 53 ? 20.351 -16.271 -0.077 1.00 69.53 476 MET C C 1
ATOM 3174 O O . MET C 1 53 ? 21.362 -15.594 -0.360 1.00 71.28 476 MET C O 1
ATOM 3179 N N . ARG C 1 54 ? 20.365 -17.600 0.139 1.00 71.84 477 ARG C N 1
ATOM 3180 C CA . ARG C 1 54 ? 21.608 -18.375 0.133 1.00 76.90 477 ARG C CA 1
ATOM 3181 C C . ARG C 1 54 ? 22.324 -18.332 -1.210 1.00 81.44 477 ARG C C 1
ATOM 3182 O O . ARG C 1 54 ? 21.686 -18.289 -2.268 1.00 81.60 477 ARG C O 1
ATOM 3190 N N . GLU C 1 55 ? 23.655 -18.331 -1.134 1.00 85.67 478 GLU C N 1
ATOM 3191 C CA . GLU C 1 55 ? 24.554 -18.437 -2.291 1.00 91.94 478 GLU C CA 1
ATOM 3192 C C . GLU C 1 55 ? 24.171 -19.559 -3.261 1.00 96.12 478 GLU C C 1
ATOM 3193 O O . GLU C 1 55 ? 24.261 -19.396 -4.494 1.00 99.33 478 GLU C O 1
ATOM 3199 N N . ASP C 1 56 ? 23.741 -20.690 -2.687 1.00 96.60 479 ASP C N 1
ATOM 3200 C CA . ASP C 1 56 ? 23.252 -21.830 -3.464 1.00 100.87 479 ASP C CA 1
ATOM 3201 C C . ASP C 1 56 ? 22.063 -21.447 -4.350 1.00 96.99 479 ASP C C 1
ATOM 3202 O O . ASP C 1 56 ? 21.975 -21.876 -5.502 1.00 101.55 479 ASP C O 1
ATOM 3204 N N . GLY C 1 57 ? 21.164 -20.628 -3.811 1.00 89.20 480 GLY C N 1
ATOM 3205 C CA . GLY C 1 57 ? 19.960 -20.216 -4.527 1.00 85.47 480 GLY C CA 1
ATOM 3206 C C . GLY C 1 57 ? 18.681 -20.450 -3.719 1.00 80.87 480 GLY C C 1
ATOM 3207 O O . GLY C 1 57 ? 17.559 -20.099 -4.165 1.00 78.26 480 GLY C O 1
ATOM 3208 N N . GLY C 1 58 ? 18.849 -21.056 -2.537 1.00 78.26 481 GLY C N 1
ATOM 3209 C CA . GLY C 1 58 ? 17.748 -21.247 -1.589 1.00 76.55 481 GLY C CA 1
ATOM 3210 C C . GLY C 1 58 ? 17.605 -20.050 -0.662 1.00 73.27 481 GLY C C 1
ATOM 3211 O O . GLY C 1 58 ? 18.477 -19.175 -0.615 1.00 72.67 481 GLY C O 1
ATOM 3212 N N . THR C 1 59 ? 16.502 -20.008 0.076 1.00 71.29 482 THR C N 1
ATOM 3213 C CA . THR C 1 59 ? 16.217 -18.889 0.971 1.00 68.27 482 THR C CA 1
ATOM 3214 C C . THR C 1 59 ? 16.333 -19.356 2.408 1.00 68.58 482 THR C C 1
ATOM 3215 O O . THR C 1 59 ? 15.768 -20.392 2.757 1.00 69.83 482 THR C O 1
ATOM 3219 N N . LEU C 1 60 ? 17.057 -18.604 3.242 1.00 67.68 483 LEU C N 1
ATOM 3220 C CA . LEU C 1 60 ? 17.146 -18.933 4.679 1.00 67.94 483 LEU C CA 1
ATOM 3221 C C . LEU C 1 60 ? 16.117 -18.194 5.531 1.00 64.99 483 LEU C C 1
ATOM 3222 O O . LEU C 1 60 ? 15.427 -18.811 6.348 1.00 65.08 483 LEU C O 1
ATOM 3227 N N . GLY C 1 61 ? 16.013 -16.881 5.333 1.00 62.43 484 GLY C N 1
ATOM 3228 C CA . GLY C 1 61 ? 15.010 -16.092 6.050 1.00 59.70 484 GLY C CA 1
ATOM 3229 C C . GLY C 1 61 ? 15.110 -14.585 5.944 1.00 57.25 484 GLY C C 1
ATOM 3230 O O . GLY C 1 61 ? 15.749 -14.057 5.037 1.00 57.39 484 GLY C O 1
ATOM 3231 N N . VAL C 1 62 ? 14.453 -13.910 6.881 1.00 55.30 485 VAL C N 1
ATOM 3232 C CA . VAL C 1 62 ? 14.477 -12.451 7.010 1.00 53.53 485 VAL C CA 1
ATOM 3233 C C . VAL C 1 62 ? 15.477 -12.018 8.077 1.00 54.35 485 VAL C C 1
ATOM 3234 O O . VAL C 1 62 ? 15.198 -12.154 9.267 1.00 54.29 485 VAL C O 1
ATOM 3238 N N . PHE C 1 63 ? 16.641 -11.500 7.684 1.00 55.38 486 PHE C N 1
ATOM 3239 C CA . PHE C 1 63 ? 17.506 -10.939 8.724 1.00 56.68 486 PHE C CA 1
ATOM 3240 C C . PHE C 1 63 ? 16.918 -9.640 9.249 1.00 54.99 486 PHE C C 1
ATOM 3241 O O . PHE C 1 63 ? 16.139 -8.962 8.555 1.00 53.31 486 PHE C O 1
ATOM 3249 N N . SER C 1 64 ? 17.263 -9.331 10.499 1.00 55.58 487 SER C N 1
ATOM 3250 C CA . SER C 1 64 ? 16.876 -8.082 11.120 1.00 54.27 487 SER C CA 1
ATOM 3251 C C . SER C 1 64 ? 17.885 -7.027 10.671 1.00 54.36 487 SER C C 1
ATOM 3252 O O . SER C 1 64 ? 19.063 -7.351 10.482 1.00 56.13 487 SER C O 1
ATOM 3255 N N . PRO C 1 65 ? 17.426 -5.771 10.485 1.00 52.39 488 PRO C N 1
ATOM 3256 C CA . PRO C 1 65 ? 18.250 -4.653 10.030 1.00 52.30 488 PRO C CA 1
ATOM 3257 C C . PRO C 1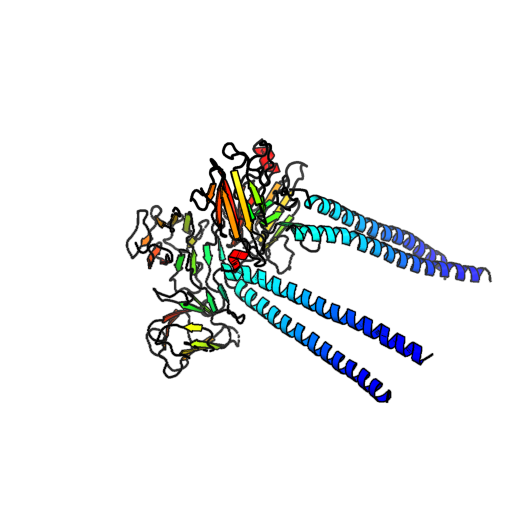 65 ? 19.367 -4.318 11.009 1.00 53.85 488 PRO C C 1
ATOM 3258 O O . PRO C 1 65 ? 19.130 -4.261 12.222 1.00 54.58 488 PRO C O 1
ATOM 3262 N N . LYS C 1 66 ? 20.565 -4.079 10.488 1.00 54.31 489 LYS C N 1
ATOM 3263 C CA . LYS C 1 66 ? 21.719 -3.771 11.336 1.00 56.02 489 LYS C CA 1
ATOM 3264 C C . LYS C 1 66 ? 22.153 -2.311 11.278 1.00 55.69 489 LYS C C 1
ATOM 3265 O O . LYS C 1 66 ? 23.030 -1.882 12.030 1.00 57.82 489 LYS C O 1
ATOM 3271 N N . LYS C 1 67 ? 21.520 -1.543 10.400 1.00 53.10 490 LYS C N 1
ATOM 3272 C CA . LYS C 1 67 ? 21.800 -0.116 10.301 1.00 52.72 490 LYS C CA 1
ATOM 3273 C C . LYS C 1 67 ? 20.567 0.745 10.581 1.00 50.74 490 LYS C C 1
ATOM 3274 O O . LYS C 1 67 ? 20.669 1.965 10.694 1.00 51.17 490 LYS C O 1
ATOM 3276 N N . THR C 1 68 ? 19.409 0.113 10.713 1.00 47.59 491 THR C N 1
ATOM 3277 C CA . THR C 1 68 ? 18.161 0.864 10.766 1.00 44.91 491 THR C CA 1
ATOM 3278 C C . THR C 1 68 ? 17.264 0.506 11.960 1.00 43.28 491 THR C C 1
ATOM 3279 O O . THR C 1 68 ? 16.985 -0.676 12.196 1.00 42.92 491 THR C O 1
ATOM 3283 N N . PRO C 1 69 ? 16.834 1.534 12.723 1.00 42.52 492 PRO C N 1
ATOM 3284 C CA . PRO C 1 69 ? 16.002 1.389 13.902 1.00 41.87 492 PRO C CA 1
ATOM 3285 C C . PRO C 1 69 ? 14.657 0.835 13.515 1.00 40.07 492 PRO C C 1
ATOM 3286 O O . PRO C 1 69 ? 14.069 1.288 12.536 1.00 39.28 492 PRO C O 1
ATOM 3290 N N . HIS C 1 70 ? 14.179 -0.138 14.284 1.00 39.50 493 HIS C N 1
ATOM 3291 C CA . HIS C 1 70 ? 13.034 -0.936 13.892 1.00 38.10 493 HIS C CA 1
ATOM 3292 C C . HIS C 1 70 ? 12.313 -1.495 15.105 1.00 38.74 493 HIS C C 1
ATOM 3293 O O . HIS C 1 70 ? 12.848 -1.462 16.216 1.00 39.90 493 HIS C O 1
ATOM 3300 N N . LEU C 1 71 ? 11.109 -2.023 14.879 1.00 37.95 494 LEU C N 1
ATOM 3301 C CA . LEU C 1 71 ? 10.310 -2.622 15.933 1.00 38.57 494 LEU C CA 1
ATOM 3302 C C . LEU C 1 71 ? 10.152 -4.103 15.649 1.00 38.88 494 LEU C C 1
ATOM 3303 O O . LEU C 1 71 ? 10.015 -4.504 14.490 1.00 38.81 494 LEU C O 1
ATOM 3308 N N . VAL C 1 72 ? 10.189 -4.921 16.696 1.00 39.66 495 VAL C N 1
ATOM 3309 C CA . VAL C 1 72 ? 9.877 -6.333 16.548 1.00 39.72 495 VAL C CA 1
ATOM 3310 C C . VAL C 1 72 ? 8.534 -6.573 17.189 1.00 40.59 495 VAL C C 1
ATOM 3311 O O . VAL C 1 72 ? 8.382 -6.360 18.382 1.00 41.85 495 VAL C O 1
ATOM 3315 N N . ASN C 1 73 ? 7.560 -7.000 16.393 1.00 40.71 496 ASN C N 1
ATOM 3316 C CA . ASN C 1 73 ? 6.243 -7.343 16.913 1.00 42.30 496 ASN C CA 1
ATOM 3317 C C . ASN C 1 73 ? 6.268 -8.695 17.618 1.00 43.28 496 ASN C C 1
ATOM 3318 O O . ASN C 1 73 ? 6.662 -9.716 17.045 1.00 42.88 496 ASN C O 1
ATOM 3323 N N . LEU C 1 74 ? 5.845 -8.695 18.869 1.00 44.92 497 LEU C N 1
ATOM 3324 C CA . LEU C 1 74 ? 6.021 -9.869 19.707 1.00 46.28 497 LEU C CA 1
ATOM 3325 C C . LEU C 1 74 ? 4.736 -10.687 19.822 1.00 48.34 497 LEU C C 1
ATOM 3326 O O . LEU C 1 74 ? 4.684 -11.697 20.531 1.00 49.29 497 LEU C O 1
ATOM 3331 N N . ASN C 1 75 ? 3.717 -10.237 19.090 1.00 49.32 498 ASN C N 1
ATOM 3332 C CA . ASN C 1 75 ? 2.472 -10.959 18.899 1.00 51.77 498 ASN C CA 1
ATOM 3333 C C . ASN C 1 75 ? 2.787 -12.399 18.553 1.00 52.09 498 ASN C C 1
ATOM 3334 O O . ASN C 1 75 ? 3.713 -12.670 17.773 1.00 50.37 498 ASN C O 1
ATOM 3339 N N . GLU C 1 76 ? 2.030 -13.321 19.135 1.00 54.47 499 GLU C N 1
ATOM 3340 C CA . GLU C 1 76 ? 2.195 -14.728 18.827 1.00 55.14 499 GLU C CA 1
ATOM 3341 C C . GLU C 1 76 ? 1.094 -15.190 17.884 1.00 57.18 499 GLU C C 1
ATOM 3342 O O . GLU C 1 76 ? 1.088 -16.344 17.455 1.00 58.39 499 GLU C O 1
ATOM 3344 N N . ASP C 1 77 ? 0.177 -14.279 17.559 1.00 58.01 500 ASP C N 1
ATOM 3345 C CA . ASP C 1 77 ? -0.942 -14.558 16.652 1.00 60.47 500 ASP C CA 1
ATOM 3346 C C . ASP C 1 77 ? -0.490 -14.665 15.189 1.00 59.09 500 ASP C C 1
ATOM 3347 O O . ASP C 1 77 ? -0.253 -13.651 14.539 1.00 57.50 500 ASP C O 1
ATOM 3352 N N . PRO C 1 78 ? -0.412 -15.900 14.655 1.00 60.22 501 PRO C N 1
ATOM 3353 C CA . PRO C 1 78 ? 0.185 -16.159 13.335 1.00 59.29 501 PRO C CA 1
ATOM 3354 C C . PRO C 1 78 ? -0.635 -15.611 12.153 1.00 60.32 501 PRO C C 1
ATOM 3355 O O . PRO C 1 78 ? -0.163 -15.635 11.009 1.00 59.46 501 PRO C O 1
ATOM 3359 N N . LEU C 1 79 ? -1.842 -15.122 12.443 1.00 62.22 502 LEU C N 1
ATOM 3360 C CA . LEU C 1 79 ? -2.740 -14.565 11.430 1.00 63.56 502 LEU C CA 1
ATOM 3361 C C . LEU C 1 79 ? -2.908 -13.043 11.595 1.00 61.96 502 LEU C C 1
ATOM 3362 O O . LEU C 1 79 ? -3.803 -12.423 11.004 1.00 63.30 502 LEU C O 1
ATOM 3367 N N . MET C 1 80 ? -2.047 -12.447 12.411 1.00 59.17 503 MET C N 1
ATOM 3368 C CA . MET C 1 80 ? -2.081 -11.002 12.630 1.00 58.12 503 MET C CA 1
ATOM 3369 C C . MET C 1 80 ? -2.060 -10.201 11.334 1.00 56.42 503 MET C C 1
ATOM 3370 O O . MET C 1 80 ? -1.416 -10.595 10.359 1.00 55.20 503 MET C O 1
ATOM 3375 N N . SER C 1 81 ? -2.758 -9.069 11.354 1.00 56.41 504 SER C N 1
ATOM 3376 C CA . SER C 1 81 ? -2.775 -8.128 10.235 1.00 54.96 504 SER C CA 1
ATOM 3377 C C . SER C 1 81 ? -1.625 -7.127 10.310 1.00 51.24 504 SER C C 1
ATOM 3378 O O . SER C 1 81 ? -1.275 -6.510 9.301 1.00 49.83 504 SER C O 1
ATOM 3381 N N . GLU C 1 82 ? -1.054 -6.964 11.506 1.00 49.67 505 GLU C N 1
ATOM 3382 C CA . GLU C 1 82 ? 0.134 -6.138 11.694 1.00 46.46 505 GLU C CA 1
ATOM 3383 C C . GLU C 1 82 ? 1.341 -6.830 11.094 1.00 44.17 505 GLU C C 1
ATOM 3384 O O . GLU C 1 82 ? 1.357 -8.070 10.979 1.00 44.34 505 GLU C O 1
ATOM 3390 N N . CYS C 1 83 ? 2.333 -6.017 10.707 1.00 37.93 506 CYS C N 1
ATOM 3391 C CA . CYS C 1 83 ? 3.651 -6.505 10.270 1.00 37.57 506 CYS C CA 1
ATOM 3392 C C . CYS C 1 83 ? 4.397 -7.214 11.405 1.00 37.22 506 CYS C C 1
ATOM 3393 O O . CYS C 1 83 ? 4.045 -7.073 12.575 1.00 36.61 506 CYS C O 1
ATOM 3396 N N . LEU C 1 84 ? 5.432 -7.960 11.036 1.00 37.73 507 LEU C N 1
ATOM 3397 C CA . LEU C 1 84 ? 6.373 -8.559 11.984 1.00 38.74 507 LEU C CA 1
ATOM 3398 C C . LEU C 1 84 ? 7.446 -7.540 12.393 1.00 38.91 507 LEU C C 1
ATOM 3399 O O . LEU C 1 84 ? 8.062 -7.638 13.459 1.00 39.96 507 LEU C O 1
ATOM 3404 N N . LEU C 1 85 ? 7.673 -6.561 11.530 1.00 38.36 508 LEU C N 1
ATOM 3405 C CA . LEU C 1 85 ? 8.826 -5.722 11.652 1.00 38.69 508 LEU C CA 1
ATOM 3406 C C . LEU C 1 85 ? 8.430 -4.386 11.112 1.00 38.52 508 LEU C C 1
ATOM 3407 O O . LEU C 1 85 ? 7.935 -4.297 10.006 1.00 38.99 508 LEU C O 1
ATOM 3412 N N . TYR C 1 86 ? 8.612 -3.341 11.896 1.00 38.53 509 TYR C N 1
ATOM 3413 C CA . TYR C 1 86 ? 8.432 -2.009 11.363 1.00 39.11 509 TYR C CA 1
ATOM 3414 C C . TYR C 1 86 ? 9.762 -1.269 11.379 1.00 40.45 509 TYR C C 1
ATOM 3415 O O . TYR C 1 86 ? 10.514 -1.347 12.355 1.00 40.57 509 TYR C O 1
ATOM 3424 N N . TYR C 1 87 ? 10.056 -0.580 10.275 1.00 41.74 510 TYR C N 1
ATOM 3425 C CA . TYR C 1 87 ? 11.222 0.296 10.206 1.00 43.14 510 TYR C CA 1
ATOM 3426 C C . TYR C 1 87 ? 10.826 1.656 10.695 1.00 43.01 510 TYR C C 1
ATOM 3427 O O . TYR C 1 87 ? 9.793 2.198 10.286 1.00 43.12 510 TYR C O 1
ATOM 3436 N N . ILE C 1 88 ? 11.647 2.194 11.586 1.00 43.46 511 ILE C N 1
ATOM 3437 C CA . ILE C 1 88 ? 11.511 3.569 12.019 1.00 43.84 511 ILE C CA 1
ATOM 3438 C C . ILE C 1 88 ? 12.612 4.333 11.312 1.00 45.27 511 ILE C C 1
ATOM 3439 O O . ILE C 1 88 ? 13.798 4.293 11.684 1.00 46.02 511 ILE C O 1
ATOM 3444 N N . LYS C 1 89 ? 12.190 4.990 10.245 1.00 45.58 512 LYS C N 1
ATOM 3445 C CA . LYS C 1 89 ? 13.080 5.712 9.393 1.00 46.90 512 LYS C CA 1
ATOM 3446 C C . LYS C 1 89 ? 12.863 7.192 9.671 1.00 47.62 512 LYS C C 1
ATOM 3447 O O . LYS C 1 89 ? 11.957 7.577 10.423 1.00 46.66 512 LYS C O 1
ATOM 3453 N N . ASP C 1 90 ? 13.711 8.000 9.045 1.00 49.35 513 ASP C N 1
ATOM 3454 C CA . ASP C 1 90 ? 13.780 9.435 9.235 1.00 50.37 513 ASP C CA 1
ATOM 3455 C C . ASP C 1 90 ? 12.444 10.116 9.048 1.00 50.32 513 ASP C C 1
ATOM 3456 O O . ASP C 1 90 ? 11.672 9.717 8.188 1.00 50.07 513 ASP C O 1
ATOM 3461 N N . GLY C 1 91 ? 12.186 11.156 9.839 1.00 50.92 514 GLY C N 1
ATOM 3462 C CA . GLY C 1 91 ? 10.885 11.826 9.844 1.00 51.35 514 GLY C CA 1
ATOM 3463 C C . GLY C 1 91 ? 9.812 11.016 10.556 1.00 49.51 514 GLY C C 1
ATOM 3464 O O . GLY C 1 91 ? 10.109 10.070 11.290 1.00 47.96 514 GLY C O 1
ATOM 3465 N N . ILE C 1 92 ? 8.558 11.365 10.291 1.00 50.30 515 ILE C N 1
ATOM 3466 C CA . ILE C 1 92 ? 7.413 10.908 11.080 1.00 49.44 515 ILE C CA 1
ATOM 3467 C C . ILE C 1 92 ? 6.825 9.576 10.605 1.00 47.97 515 ILE C C 1
ATOM 3468 O O . ILE C 1 92 ? 6.670 9.336 9.409 1.00 48.49 515 ILE C O 1
ATOM 3473 N N . THR C 1 93 ? 6.497 8.728 11.572 1.00 46.46 516 THR C N 1
ATOM 3474 C CA . THR C 1 93 ? 5.869 7.427 11.351 1.00 45.24 516 THR C CA 1
ATOM 3475 C C . THR C 1 93 ? 4.704 7.286 12.330 1.00 45.77 516 THR C C 1
ATOM 3476 O O . THR C 1 93 ? 4.884 7.277 13.561 1.00 45.16 516 THR C O 1
ATOM 3480 N N . ARG C 1 94 ? 3.510 7.170 11.764 1.00 47.23 517 ARG C N 1
ATOM 3481 C CA . ARG C 1 94 ? 2.274 7.386 12.504 1.00 48.64 517 ARG C CA 1
ATOM 3482 C C . ARG C 1 94 ? 1.599 6.084 12.830 1.00 47.84 517 ARG C C 1
ATOM 3483 O O . ARG C 1 94 ? 1.487 5.199 11.988 1.00 47.07 517 ARG C O 1
ATOM 3491 N N . VAL C 1 95 ? 1.160 5.981 14.075 1.00 48.34 518 VAL C N 1
ATOM 3492 C CA . VAL C 1 95 ? 0.485 4.799 14.575 1.00 48.11 518 VAL C CA 1
ATOM 3493 C C . VAL C 1 95 ? -0.960 5.214 14.804 1.00 50.74 518 VAL C C 1
ATOM 3494 O O . VAL C 1 95 ? -1.219 6.296 15.324 1.00 52.35 518 VAL C O 1
ATOM 3498 N N . GLY C 1 96 ? -1.897 4.374 14.384 1.00 51.80 519 GLY C N 1
ATOM 3499 C CA . GLY C 1 96 ? -3.311 4.682 14.549 1.00 55.47 519 GLY C CA 1
ATOM 3500 C C . GLY C 1 96 ? -4.217 3.491 14.320 1.00 56.36 519 GLY C C 1
ATOM 3501 O O . GLY C 1 96 ? -3.756 2.409 13.963 1.00 54.18 519 GLY C O 1
ATOM 3502 N N . ARG C 1 97 ? -5.513 3.700 14.533 1.00 50.01 520 ARG C N 1
ATOM 3503 C CA . ARG C 1 97 ? -6.518 2.679 14.298 1.00 53.36 520 ARG C CA 1
ATOM 3504 C C . ARG C 1 97 ? -6.408 2.163 12.895 1.00 54.96 520 ARG C C 1
ATOM 3505 O O . ARG C 1 97 ? -6.053 2.910 11.988 1.00 54.48 520 ARG C O 1
ATOM 3513 N N . GLU C 1 98 ? -6.710 0.877 12.731 1.00 58.21 521 GLU C N 1
ATOM 3514 C CA . GLU C 1 98 ? -6.733 0.239 11.425 1.00 60.64 521 GLU C CA 1
ATOM 3515 C C . GLU C 1 98 ? -7.622 1.025 10.461 1.00 62.03 521 GLU C C 1
ATOM 3516 O O . GLU C 1 98 ? -7.155 1.481 9.411 1.00 61.72 521 GLU C O 1
ATOM 3518 N N . ASP C 1 99 ? -8.888 1.207 10.832 1.00 63.88 522 ASP C N 1
ATOM 3519 C CA . ASP C 1 99 ? -9.776 2.065 10.066 1.00 65.45 522 ASP C CA 1
ATOM 3520 C C . ASP C 1 99 ? -9.508 3.528 10.440 1.00 62.83 522 ASP C C 1
ATOM 3521 O O . ASP C 1 99 ? -10.318 4.193 11.099 1.00 63.58 522 ASP C O 1
ATOM 3523 N N . ARG C 1 103 ? -5.952 7.476 7.381 1.00 54.36 526 ARG C N 1
ATOM 3524 C CA . ARG C 1 103 ? -5.061 6.349 7.195 1.00 53.99 526 ARG C CA 1
ATOM 3525 C C . ARG C 1 103 ? -3.705 6.643 7.824 1.00 51.72 526 ARG C C 1
ATOM 3526 O O . ARG C 1 103 ? -3.021 7.591 7.434 1.00 51.38 526 ARG C O 1
ATOM 3534 N N . GLN C 1 104 ? -3.321 5.819 8.792 1.00 50.56 527 GLN C N 1
ATOM 3535 C CA . GLN C 1 104 ? -2.063 6.012 9.488 1.00 49.18 527 GLN C CA 1
ATOM 3536 C C . GLN C 1 104 ? -0.953 5.109 8.918 1.00 48.73 527 GLN C C 1
ATOM 3537 O O . GLN C 1 104 ? -1.213 4.055 8.306 1.00 50.05 527 GLN C O 1
ATOM 3543 N N . ASP C 1 105 ? 0.287 5.539 9.106 1.00 46.99 528 ASP C N 1
ATOM 3544 C CA . ASP C 1 105 ? 1.411 4.787 8.590 1.00 46.44 528 ASP C CA 1
ATOM 3545 C C . ASP C 1 105 ? 1.393 3.369 9.159 1.00 46.64 528 ASP C C 1
ATOM 3546 O O . ASP C 1 105 ? 1.374 2.404 8.411 1.00 48.45 528 ASP C O 1
ATOM 3551 N N . ILE C 1 106 ? 1.378 3.237 10.477 1.00 45.45 529 ILE C N 1
ATOM 3552 C CA . ILE C 1 106 ? 1.236 1.924 11.089 1.00 46.10 529 ILE C CA 1
ATOM 3553 C C . ILE C 1 106 ? -0.183 1.809 11.634 1.00 47.07 529 ILE C C 1
ATOM 3554 O O . ILE C 1 106 ? -0.578 2.544 12.548 1.00 46.00 529 ILE C O 1
ATOM 3559 N N . VAL C 1 107 ? -0.951 0.904 11.033 1.00 49.81 530 VAL C N 1
ATOM 3560 C CA . VAL C 1 107 ? -2.313 0.619 11.479 1.00 51.45 530 VAL C CA 1
ATOM 3561 C C . VAL C 1 107 ? -2.309 -0.624 12.336 1.00 53.23 530 VAL C C 1
ATOM 3562 O O . VAL C 1 107 ? -1.723 -1.642 11.979 1.00 54.50 530 VAL C O 1
ATOM 3566 N N . LEU C 1 108 ? -2.948 -0.511 13.489 1.00 53.89 531 LEU C N 1
ATOM 3567 C CA . LEU C 1 108 ? -3.054 -1.615 14.421 1.00 56.46 531 LEU C CA 1
ATOM 3568 C C . LEU C 1 108 ? -4.512 -1.939 14.719 1.00 59.11 531 LEU C C 1
ATOM 3569 O O . LEU C 1 108 ? -5.349 -1.039 14.812 1.00 58.69 531 LEU C O 1
ATOM 3574 N N . SER C 1 109 ? -4.812 -3.228 14.842 1.00 62.73 532 SER C N 1
ATOM 3575 C CA . SER C 1 109 ? -6.151 -3.663 15.199 1.00 65.93 532 SER C CA 1
ATOM 3576 C C . SER C 1 109 ? -6.262 -3.665 16.717 1.00 65.93 532 SER C C 1
ATOM 3577 O O . SER C 1 109 ? -5.595 -4.459 17.409 1.00 67.14 532 SER C O 1
ATOM 3580 N N . GLY C 1 110 ? -7.086 -2.755 17.238 1.00 65.24 533 GLY C N 1
ATOM 3581 C CA . GLY C 1 110 ? -7.286 -2.696 18.674 1.00 65.41 533 GLY C CA 1
ATOM 3582 C C . GLY C 1 110 ? -8.417 -1.812 19.150 1.00 65.50 533 GLY C C 1
ATOM 3583 O O . GLY C 1 110 ? -8.555 -0.660 18.733 1.00 63.81 533 GLY C O 1
ATOM 3584 N N . HIS C 1 111 ? -9.228 -2.403 20.017 1.00 68.27 534 HIS C N 1
ATOM 3585 C CA . HIS C 1 111 ? -10.212 -1.748 20.882 1.00 68.99 534 HIS C CA 1
ATOM 3586 C C . HIS C 1 111 ? -9.683 -0.512 21.640 1.00 65.57 534 HIS C C 1
ATOM 3587 O O . HIS C 1 111 ? -10.422 0.443 21.860 1.00 65.55 534 HIS C O 1
ATOM 3594 N N . PHE C 1 112 ? -8.411 -0.547 22.041 1.00 63.21 535 PHE C N 1
ATOM 3595 C CA . PHE C 1 112 ? -7.782 0.544 22.801 1.00 60.77 535 PHE C CA 1
ATOM 3596 C C . PHE C 1 112 ? -6.829 1.418 21.973 1.00 57.53 535 PHE C C 1
ATOM 3597 O O . PHE C 1 112 ? -6.273 2.399 22.484 1.00 56.09 535 PHE C O 1
ATOM 3605 N N . ILE C 1 113 ? -6.633 1.065 20.706 1.00 56.53 536 ILE C N 1
ATOM 3606 C CA . ILE C 1 113 ? -5.821 1.891 19.822 1.00 53.89 536 ILE C CA 1
ATOM 3607 C C . ILE C 1 113 ? -6.670 3.053 19.310 1.00 53.93 536 ILE C C 1
ATOM 3608 O O . ILE C 1 113 ? -7.796 2.850 18.854 1.00 55.58 536 ILE C O 1
ATOM 3613 N N . LYS C 1 114 ? -6.125 4.266 19.425 1.00 52.61 537 LYS C N 1
ATOM 3614 C CA . LYS C 1 114 ? -6.794 5.506 19.005 1.00 52.79 537 LYS C CA 1
ATOM 3615 C C . LYS C 1 114 ? -6.549 5.840 17.538 1.00 52.05 537 LYS C C 1
ATOM 3616 O O . LYS C 1 114 ? -5.605 5.335 16.916 1.00 51.08 537 LYS C O 1
ATOM 3622 N N . GLU C 1 115 ? -7.409 6.709 17.008 1.00 53.26 538 GLU C N 1
ATOM 3623 C CA . GLU C 1 115 ? -7.289 7.285 15.668 1.00 53.04 538 GLU C CA 1
ATOM 3624 C C . GLU C 1 115 ? -5.884 7.796 15.407 1.00 50.98 538 GLU C C 1
ATOM 3625 O O . GLU C 1 115 ? -5.278 7.478 14.384 1.00 49.64 538 GLU C O 1
ATOM 3631 N N . GLU C 1 116 ? -5.388 8.602 16.348 1.00 50.92 539 GLU C N 1
ATOM 3632 C CA . GLU C 1 116 ? -3.986 9.006 16.388 1.00 49.93 539 GLU C CA 1
ATOM 3633 C C . GLU C 1 116 ? -3.356 8.504 17.680 1.00 49.53 539 GLU C C 1
ATOM 3634 O O . GLU C 1 116 ? -3.448 9.161 18.722 1.00 50.92 539 GLU C O 1
ATOM 3640 N N . HIS C 1 117 ? -2.723 7.343 17.620 1.00 48.30 540 HIS C N 1
ATOM 3641 C CA . HIS C 1 117 ? -2.296 6.692 18.849 1.00 48.62 540 HIS C CA 1
ATOM 3642 C C . HIS C 1 117 ? -0.965 7.215 19.367 1.00 48.83 540 HIS C C 1
ATOM 3643 O O . HIS C 1 117 ? -0.814 7.431 20.569 1.00 49.91 540 HIS C O 1
ATOM 3650 N N . CYS C 1 118 ? -0.013 7.416 18.458 1.00 48.43 541 CYS C N 1
ATOM 3651 C CA . CYS C 1 118 ? 1.267 8.063 18.766 1.00 49.39 541 CYS C CA 1
ATOM 3652 C C . CYS C 1 118 ? 2.114 8.235 17.502 1.00 48.59 541 CYS C C 1
ATOM 3653 O O . CYS C 1 118 ? 1.699 7.839 16.408 1.00 47.92 541 CYS C O 1
ATOM 3656 N N . VAL C 1 119 ? 3.290 8.843 17.656 1.00 49.18 542 VAL C N 1
ATOM 3657 C CA . VAL C 1 119 ? 4.144 9.177 16.517 1.00 49.00 542 VAL C CA 1
ATOM 3658 C C . VAL C 1 119 ? 5.629 8.925 16.799 1.00 49.41 542 VAL C C 1
ATOM 3659 O O . VAL C 1 119 ? 6.170 9.362 17.819 1.00 51.00 542 VAL C O 1
ATOM 3663 N N . PHE C 1 120 ? 6.285 8.239 15.876 1.00 48.13 543 PHE C N 1
ATOM 3664 C CA . PHE C 1 120 ? 7.729 8.157 15.910 1.00 48.92 543 PHE C CA 1
ATOM 3665 C C . PHE C 1 120 ? 8.332 9.312 15.120 1.00 50.03 543 PHE C C 1
ATOM 3666 O O . PHE C 1 120 ? 7.836 9.683 14.059 1.00 49.74 543 PHE C O 1
ATOM 3674 N N . ARG C 1 121 ? 9.393 9.894 15.659 1.00 51.92 544 ARG C N 1
ATOM 3675 C CA . ARG C 1 121 ? 10.136 10.911 14.951 1.00 53.60 544 ARG C CA 1
ATOM 3676 C C . ARG C 1 121 ? 11.602 10.583 15.077 1.00 55.03 544 ARG C C 1
ATOM 3677 O O . ARG C 1 121 ? 12.104 10.399 16.181 1.00 56.12 544 ARG C O 1
ATOM 3685 N N . SER C 1 122 ? 12.280 10.502 13.941 1.00 48.14 545 SER C N 1
ATOM 3686 C CA . SER C 1 122 ? 13.702 10.234 13.923 1.00 48.40 545 SER C CA 1
ATOM 3687 C C . SER C 1 122 ? 14.469 11.442 13.380 1.00 49.76 545 SER C C 1
ATOM 3688 O O . SER C 1 122 ? 14.173 11.951 12.295 1.00 51.33 545 SER C O 1
ATOM 3691 N N . ASP C 1 123 ? 15.447 11.902 14.152 1.00 49.90 546 ASP C N 1
ATOM 3692 C CA . ASP C 1 123 ? 16.279 13.026 13.768 1.00 51.51 546 ASP C CA 1
ATOM 3693 C C . ASP C 1 123 ? 17.681 12.561 13.430 1.00 52.70 546 ASP C C 1
ATOM 3694 O O . ASP C 1 123 ? 18.281 11.770 14.164 1.00 52.34 546 ASP C O 1
ATOM 3699 N N . SER C 1 124 ? 18.201 13.085 12.323 1.00 54.61 547 SER C N 1
ATOM 3700 C CA . SER C 1 124 ? 19.459 12.631 11.739 1.00 55.93 547 SER C CA 1
ATOM 3701 C C . SER C 1 124 ? 20.702 13.451 12.113 1.00 57.30 547 SER C C 1
ATOM 3702 O O . SER C 1 124 ? 21.782 12.887 12.279 1.00 58.36 547 SER C O 1
ATOM 3705 N N . ARG C 1 125 ? 20.561 14.765 12.240 1.00 58.10 548 ARG C N 1
ATOM 3706 C CA . ARG C 1 125 ? 21.693 15.634 12.612 1.00 59.91 548 ARG C CA 1
ATOM 3707 C C . ARG C 1 125 ? 22.847 15.595 11.599 1.00 61.66 548 ARG C C 1
ATOM 3708 O O . ARG C 1 125 ? 23.854 16.308 11.756 1.00 63.51 548 ARG C O 1
ATOM 3710 N N . SER C 1 128 ? 24.737 13.119 13.277 1.00 66.93 551 SER C N 1
ATOM 3711 C CA . SER C 1 128 ? 25.394 11.913 13.792 1.00 67.74 551 SER C CA 1
ATOM 3712 C C . SER C 1 128 ? 24.553 10.664 13.487 1.00 65.78 551 SER C C 1
ATOM 3713 O O . SER C 1 128 ? 24.209 10.427 12.327 1.00 65.50 551 SER C O 1
ATOM 3716 N N . GLU C 1 129 ? 24.243 9.871 14.518 1.00 65.05 552 GLU C N 1
ATOM 3717 C CA . GLU C 1 129 ? 23.303 8.748 14.399 1.00 63.36 552 GLU C CA 1
ATOM 3718 C C . GLU C 1 129 ? 21.879 9.261 14.553 1.00 60.50 552 GLU C C 1
ATOM 3719 O O . GLU C 1 129 ? 21.662 10.401 14.974 1.00 60.19 552 GLU C O 1
ATOM 3725 N N . ALA C 1 130 ? 20.906 8.413 14.240 1.00 58.69 553 ALA C N 1
ATOM 3726 C CA . ALA C 1 130 ? 19.512 8.806 14.392 1.00 56.25 553 ALA C CA 1
ATOM 3727 C C . ALA C 1 130 ? 19.082 8.819 15.861 1.00 54.87 553 ALA C C 1
ATOM 3728 O O . ALA C 1 130 ? 19.369 7.887 16.613 1.00 55.52 553 ALA C O 1
ATOM 3730 N N . VAL C 1 131 ? 18.424 9.902 16.260 1.00 53.32 554 VAL C N 1
ATOM 3731 C CA . VAL C 1 131 ? 17.774 9.981 17.557 1.00 52.17 554 VAL C CA 1
ATOM 3732 C C . VAL C 1 131 ? 16.291 9.774 17.305 1.00 50.20 554 VAL C C 1
ATOM 3733 O O . VAL C 1 131 ? 15.656 10.571 16.626 1.00 49.44 554 VAL C O 1
ATOM 3737 N N . VAL C 1 132 ? 15.745 8.686 17.824 1.00 49.85 555 VAL C N 1
ATOM 3738 C CA . VAL C 1 132 ? 14.326 8.404 17.657 1.00 48.93 555 VAL C CA 1
ATOM 3739 C C . VAL C 1 132 ? 13.638 8.839 18.923 1.00 48.55 555 VAL C C 1
ATOM 3740 O O . VAL C 1 132 ? 14.035 8.421 20.006 1.00 49.75 555 VAL C O 1
ATOM 3744 N N . THR C 1 133 ? 12.633 9.705 18.784 1.00 47.78 556 THR C N 1
ATOM 3745 C CA . THR C 1 133 ? 11.811 10.118 19.907 1.00 47.34 556 THR C CA 1
ATOM 3746 C C . THR C 1 133 ? 10.410 9.566 19.694 1.00 46.24 556 THR C C 1
ATOM 3747 O O . THR C 1 133 ? 10.005 9.337 18.564 1.00 46.23 556 THR C O 1
ATOM 3751 N N . LEU C 1 134 ? 9.678 9.321 20.775 1.00 45.76 557 LEU C N 1
ATOM 3752 C CA . LEU C 1 134 ? 8.341 8.772 20.648 1.00 44.88 557 LEU C CA 1
ATOM 3753 C C . LEU C 1 134 ? 7.356 9.743 21.270 1.00 45.20 557 LEU C C 1
ATOM 3754 O O . LEU C 1 134 ? 7.432 10.032 22.467 1.00 45.59 557 LEU C O 1
ATOM 3759 N N . GLU C 1 135 ? 6.437 10.243 20.449 1.00 45.40 558 GLU C N 1
ATOM 3760 C CA . GLU C 1 135 ? 5.526 11.297 20.875 1.00 46.45 558 GLU C CA 1
ATOM 3761 C C . GLU C 1 135 ? 4.086 10.809 20.926 1.00 46.45 558 GLU C C 1
ATOM 3762 O O . GLU C 1 135 ? 3.406 10.750 19.896 1.00 47.06 558 GLU C O 1
ATOM 3768 N N . PRO C 1 136 ? 3.603 10.478 22.134 1.00 46.32 559 PRO C N 1
ATOM 3769 C CA . PRO C 1 136 ? 2.235 10.023 22.285 1.00 46.68 559 PRO C CA 1
ATOM 3770 C C . PRO C 1 136 ? 1.259 11.149 21.964 1.00 48.03 559 PRO C C 1
ATOM 3771 O O . PRO C 1 136 ? 1.589 12.341 22.104 1.00 48.84 559 PRO C O 1
ATOM 3775 N N . CYS C 1 137 ? 0.071 10.757 21.525 1.00 48.73 560 CYS C N 1
ATOM 3776 C CA . CYS C 1 137 ? -0.978 11.705 21.231 1.00 50.86 560 CYS C CA 1
ATOM 3777 C C . CYS C 1 137 ? -1.971 11.635 22.381 1.00 50.94 560 CYS C C 1
ATOM 3778 O O . CYS C 1 137 ? -1.876 10.746 23.226 1.00 49.50 560 CYS C O 1
ATOM 3781 N N . GLU C 1 138 ? -2.908 12.575 22.424 1.00 53.09 561 GLU C N 1
ATOM 3782 C CA . GLU C 1 138 ? -3.815 12.701 23.566 1.00 54.25 561 GLU C CA 1
ATOM 3783 C C . GLU C 1 138 ? -4.696 11.470 23.777 1.00 53.83 561 GLU C C 1
ATOM 3784 O O . GLU C 1 138 ? -5.191 10.861 22.809 1.00 54.15 561 GLU C O 1
ATOM 3786 N N . GLY C 1 139 ? -4.843 11.093 25.050 1.00 53.32 562 GLY C N 1
ATOM 3787 C CA . GLY C 1 139 ? -5.716 9.990 25.466 1.00 53.48 562 GLY C CA 1
ATOM 3788 C C . GLY C 1 139 ? -5.261 8.592 25.083 1.00 51.85 562 GLY C C 1
ATOM 3789 O O . GLY C 1 139 ? -5.938 7.603 25.391 1.00 52.40 562 GLY C O 1
ATOM 3790 N N . ALA C 1 140 ? -4.113 8.510 24.416 1.00 50.42 563 ALA C N 1
ATOM 3791 C CA . ALA C 1 140 ? -3.585 7.246 23.932 1.00 49.26 563 ALA C CA 1
ATOM 3792 C C . ALA C 1 140 ? -2.588 6.653 24.917 1.00 48.36 563 ALA C C 1
ATOM 3793 O O . ALA C 1 140 ? -1.624 7.316 25.320 1.00 48.00 563 ALA C O 1
ATOM 3795 N N . ASP C 1 141 ? -2.830 5.394 25.284 1.00 48.71 564 ASP C N 1
ATOM 3796 C CA . ASP C 1 141 ? -1.988 4.664 26.213 1.00 48.50 564 ASP C CA 1
ATOM 3797 C C . ASP C 1 141 ? -0.837 4.000 25.468 1.00 48.30 564 ASP C C 1
ATOM 3798 O O . ASP C 1 141 ? -1.052 3.106 24.647 1.00 48.84 564 ASP C O 1
ATOM 3803 N N . THR C 1 142 ? 0.383 4.441 25.758 1.00 47.99 565 THR C N 1
ATOM 3804 C CA . THR C 1 142 ? 1.587 3.807 25.227 1.00 47.95 565 THR C CA 1
ATOM 3805 C C . THR C 1 142 ? 2.555 3.569 26.384 1.00 49.29 565 THR C C 1
ATOM 3806 O O . THR C 1 142 ? 2.774 4.451 27.210 1.00 49.53 565 THR C O 1
ATOM 3810 N N . TYR C 1 143 ? 3.127 2.372 26.444 1.00 50.84 566 TYR C N 1
ATOM 3811 C CA . TYR C 1 143 ? 3.972 2.011 27.570 1.00 53.09 566 TYR C CA 1
ATOM 3812 C C . TYR C 1 143 ? 5.401 1.656 27.165 1.00 53.59 566 TYR C C 1
ATOM 3813 O O . TYR C 1 143 ? 5.623 0.755 26.349 1.00 54.40 566 TYR C O 1
ATOM 3822 N N . VAL C 1 144 ? 6.359 2.384 27.742 1.00 53.60 567 VAL C N 1
ATOM 3823 C CA . VAL C 1 144 ? 7.779 2.178 27.477 1.00 54.04 567 VAL C CA 1
ATOM 3824 C C . VAL C 1 144 ? 8.416 1.512 28.685 1.00 57.44 567 VAL C C 1
ATOM 3825 O O . VAL C 1 144 ? 8.476 2.098 29.761 1.00 58.93 567 VAL C O 1
ATOM 3829 N N . ASN C 1 145 ? 8.889 0.282 28.495 1.00 52.67 568 ASN C N 1
ATOM 3830 C CA . ASN C 1 145 ? 9.321 -0.569 29.613 1.00 53.52 568 ASN C CA 1
ATOM 3831 C C . ASN C 1 145 ? 8.319 -0.560 30.774 1.00 54.63 568 ASN C C 1
ATOM 3832 O O . ASN C 1 145 ? 8.703 -0.534 31.946 1.00 55.84 568 ASN C O 1
ATOM 3837 N N . GLY C 1 146 ? 7.033 -0.574 30.430 1.00 54.19 569 GLY C N 1
ATOM 3838 C CA . GLY C 1 146 ? 5.970 -0.675 31.417 1.00 55.28 569 GLY C CA 1
ATOM 3839 C C . GLY C 1 146 ? 5.448 0.667 31.887 1.00 55.38 569 GLY C C 1
ATOM 3840 O O . GLY C 1 146 ? 4.302 0.765 32.319 1.00 56.02 569 GLY C O 1
ATOM 3841 N N . LYS C 1 147 ? 6.282 1.702 31.808 1.00 54.53 570 LYS C N 1
ATOM 3842 C CA . LYS C 1 147 ? 5.866 3.038 32.228 1.00 55.14 570 LYS C CA 1
ATOM 3843 C C . LYS C 1 147 ? 4.971 3.694 31.177 1.00 54.32 570 LYS C C 1
ATOM 3844 O O . LYS C 1 147 ? 5.238 3.607 29.972 1.00 52.78 570 LYS C O 1
ATOM 3850 N N . LYS C 1 148 ? 3.899 4.330 31.645 1.00 55.46 571 LYS C N 1
ATOM 3851 C CA . LYS C 1 148 ? 3.032 5.115 30.783 1.00 55.37 571 LYS C CA 1
ATOM 3852 C C . LYS C 1 148 ? 3.712 6.415 30.412 1.00 54.89 571 LYS C C 1
ATOM 3853 O O . LYS C 1 148 ? 4.016 7.229 31.282 1.00 56.24 571 LYS C O 1
ATOM 3859 N N . VAL C 1 149 ? 3.944 6.616 29.120 1.00 53.77 572 VAL C N 1
ATOM 3860 C CA . VAL C 1 149 ? 4.534 7.865 28.644 1.00 53.25 572 VAL C CA 1
ATOM 3861 C C . VAL C 1 149 ? 3.472 8.834 28.134 1.00 53.76 572 VAL C C 1
ATOM 3862 O O . VAL C 1 149 ? 2.571 8.454 27.378 1.00 53.55 572 VAL C O 1
ATOM 3866 N N . THR C 1 150 ? 3.577 10.078 28.592 1.00 54.46 573 THR C N 1
ATOM 3867 C CA . THR C 1 150 ? 2.683 11.156 28.170 1.00 55.38 573 THR C CA 1
ATOM 3868 C C . THR C 1 150 ? 3.510 12.287 27.577 1.00 54.64 573 THR C C 1
ATOM 3869 O O . THR C 1 150 ? 2.976 13.217 26.971 1.00 55.13 573 THR C O 1
ATOM 3873 N N . GLU C 1 151 ? 4.821 12.197 27.763 1.00 53.61 574 GLU C N 1
ATOM 3874 C CA . GLU C 1 151 ? 5.743 13.165 27.202 1.00 53.13 574 GLU C CA 1
ATOM 3875 C C . GLU C 1 151 ? 6.502 12.509 26.067 1.00 50.96 574 GLU C C 1
ATOM 3876 O O . GLU C 1 151 ? 6.681 11.287 26.074 1.00 50.49 574 GLU C O 1
ATOM 3882 N N . PRO C 1 152 ? 6.930 13.310 25.075 1.00 50.12 575 PRO C N 1
ATOM 3883 C CA . PRO C 1 152 ? 7.879 12.851 24.059 1.00 48.58 575 PRO C CA 1
ATOM 3884 C C . PRO C 1 152 ? 9.196 12.387 24.681 1.00 47.97 575 PRO C C 1
ATOM 3885 O O . PRO C 1 152 ? 9.814 13.138 25.436 1.00 49.20 575 PRO C O 1
ATOM 3889 N N . SER C 1 153 ? 9.620 11.163 24.370 1.00 46.66 576 SER C N 1
ATOM 3890 C CA . SER C 1 153 ? 10.782 10.561 25.034 1.00 46.16 576 SER C CA 1
ATOM 3891 C C . SER C 1 153 ? 11.664 9.697 24.145 1.00 45.28 576 SER C C 1
ATOM 3892 O O . SER C 1 153 ? 11.180 8.860 23.384 1.00 44.78 576 SER C O 1
ATOM 3895 N N . ILE C 1 154 ? 12.972 9.898 24.277 1.00 45.51 577 ILE C N 1
ATOM 3896 C CA . ILE C 1 154 ? 13.960 9.116 23.550 1.00 45.15 577 ILE C CA 1
ATOM 3897 C C . ILE C 1 154 ? 13.767 7.640 23.833 1.00 44.69 577 ILE C C 1
ATOM 3898 O O . ILE C 1 154 ? 13.664 7.203 24.983 1.00 44.70 577 ILE C O 1
ATOM 3903 N N . LEU C 1 155 ? 13.683 6.874 22.762 1.00 44.24 578 LEU C N 1
ATOM 3904 C CA . LEU C 1 155 ? 13.669 5.447 22.896 1.00 44.02 578 LEU C CA 1
ATOM 3905 C C . LEU C 1 155 ? 15.108 5.005 22.832 1.00 44.41 578 LEU C C 1
ATOM 3906 O O . LEU C 1 155 ? 15.938 5.638 22.177 1.00 44.71 578 LEU C O 1
ATOM 3911 N N . ARG C 1 156 ? 15.407 3.940 23.555 1.00 44.55 579 ARG C N 1
ATOM 3912 C CA . ARG C 1 156 ? 16.741 3.381 23.577 1.00 44.88 579 ARG C CA 1
ATOM 3913 C C . ARG C 1 156 ? 16.616 1.926 23.167 1.00 44.84 579 ARG C C 1
ATOM 3914 O O . ARG C 1 156 ? 15.609 1.270 23.484 1.00 44.31 579 ARG C O 1
ATOM 3922 N N . SER C 1 157 ? 17.612 1.443 22.425 1.00 45.04 580 SER C N 1
ATOM 3923 C CA . SER C 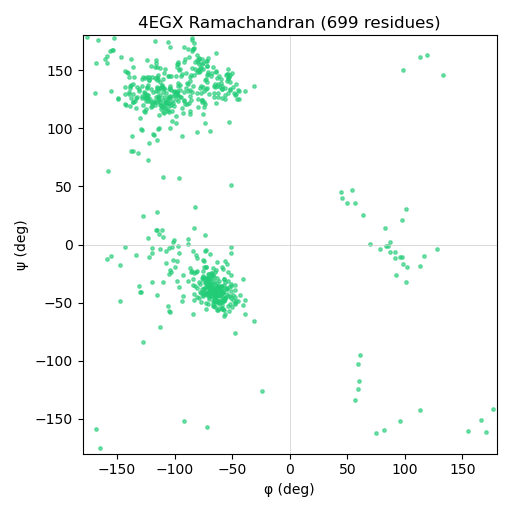1 157 ? 17.645 0.055 21.971 1.00 45.32 580 SER C CA 1
ATOM 3924 C C . SER C 1 157 ? 17.328 -0.884 23.145 1.00 45.79 580 SER C C 1
ATOM 3925 O O . SER C 1 157 ? 17.903 -0.766 24.234 1.00 46.06 580 SER C O 1
ATOM 3928 N N . GLY C 1 158 ? 16.376 -1.782 22.922 1.00 45.69 581 GLY C N 1
ATOM 3929 C CA . GLY C 1 158 ? 15.935 -2.714 23.945 1.00 46.27 581 GLY C CA 1
ATOM 3930 C C . GLY C 1 158 ? 14.623 -2.347 24.614 1.00 45.95 581 GLY C C 1
ATOM 3931 O O . GLY C 1 158 ? 13.991 -3.202 25.225 1.00 46.97 581 GLY C O 1
ATOM 3932 N N . ASN C 1 159 ? 14.212 -1.084 24.519 1.00 45.07 582 ASN C N 1
ATOM 3933 C CA . ASN C 1 159 ? 12.945 -0.642 25.112 1.00 44.74 582 ASN C CA 1
ATOM 3934 C C . ASN C 1 159 ? 11.781 -1.505 24.655 1.00 45.46 582 ASN C C 1
ATOM 3935 O O . ASN C 1 159 ? 11.757 -1.978 23.513 1.00 45.31 582 ASN C O 1
ATOM 3940 N N . ARG C 1 160 ? 10.814 -1.693 25.546 1.00 46.53 583 ARG C N 1
ATOM 3941 C CA . ARG C 1 160 ? 9.638 -2.492 25.250 1.00 47.36 583 ARG C CA 1
ATOM 3942 C C . ARG C 1 160 ? 8.431 -1.595 25.135 1.00 47.14 583 ARG C C 1
ATOM 3943 O O . ARG C 1 160 ? 8.005 -0.990 26.114 1.00 47.48 583 ARG C O 1
ATOM 3951 N N . ILE C 1 161 ? 7.874 -1.510 23.936 1.00 47.05 584 ILE C N 1
ATOM 3952 C CA . ILE C 1 161 ? 6.766 -0.604 23.699 1.00 47.18 584 ILE C CA 1
ATOM 3953 C C . ILE C 1 161 ? 5.467 -1.379 23.668 1.00 48.65 584 ILE C C 1
ATOM 3954 O O . ILE C 1 161 ? 5.314 -2.330 22.894 1.00 48.91 584 ILE C O 1
ATOM 3959 N N . ILE C 1 162 ? 4.532 -0.979 24.523 1.00 49.83 585 ILE C N 1
ATOM 3960 C CA . ILE C 1 162 ? 3.233 -1.624 24.530 1.00 51.67 585 ILE C CA 1
ATOM 3961 C C . ILE C 1 162 ? 2.129 -0.630 24.200 1.00 52.25 585 ILE C C 1
ATOM 3962 O O . ILE C 1 162 ? 1.615 0.065 25.102 1.00 53.47 585 ILE C O 1
ATOM 3967 N N . MET C 1 163 ? 1.752 -0.584 22.902 1.00 52.64 586 MET C N 1
ATOM 3968 C CA . MET C 1 163 ? 0.700 0.338 22.483 1.00 53.94 586 MET C CA 1
ATOM 3969 C C . MET C 1 163 ? -0.682 -0.072 22.956 1.00 55.66 586 MET C C 1
ATOM 3970 O O . MET C 1 163 ? -1.037 -1.267 22.933 1.00 56.63 586 MET C O 1
ATOM 3975 N N . GLY C 1 164 ? -1.453 0.933 23.379 1.00 56.29 587 GLY C N 1
ATOM 3976 C CA . GLY C 1 164 ? -2.786 0.725 23.923 1.00 58.21 587 GLY C CA 1
ATOM 3977 C C . GLY C 1 164 ? -2.703 -0.177 25.141 1.00 59.33 587 GLY C C 1
ATOM 3978 O O . GLY C 1 164 ? -2.293 0.250 26.234 1.00 59.67 587 GLY C O 1
ATOM 3979 N N . LYS C 1 165 ? -3.072 -1.437 24.924 1.00 60.19 588 LYS C N 1
ATOM 3980 C CA . LYS C 1 165 ? -3.064 -2.459 25.949 1.00 61.05 588 LYS C CA 1
ATOM 3981 C C . LYS C 1 165 ? -2.940 -3.833 25.239 1.00 61.36 588 LYS C C 1
ATOM 3982 O O . LYS C 1 165 ? -2.716 -4.906 25.880 1.00 62.74 588 LYS C O 1
ATOM 3984 N N . SER C 1 166 ? -3.087 -3.790 23.911 1.00 60.57 589 SER C N 1
ATOM 3985 C CA . SER C 1 166 ? -3.223 -5.004 23.106 1.00 61.33 589 SER C CA 1
ATOM 3986 C C . SER C 1 166 ? -2.080 -5.255 22.105 1.00 59.73 589 SER C C 1
ATOM 3987 O O . SER C 1 166 ? -2.184 -6.136 21.235 1.00 60.37 589 SER C O 1
ATOM 3990 N N . HIS C 1 167 ? -0.986 -4.503 22.242 1.00 57.52 590 HIS C N 1
ATOM 3991 C CA . HIS C 1 167 ? 0.153 -4.674 21.339 1.00 56.06 590 HIS C CA 1
ATOM 3992 C C . HIS C 1 167 ? 1.474 -4.581 22.065 1.00 54.54 590 HIS C C 1
ATOM 3993 O O . HIS C 1 167 ? 1.612 -3.798 23.012 1.00 54.64 590 HIS C O 1
ATOM 4000 N N . VAL C 1 168 ? 2.442 -5.388 21.632 1.00 53.37 591 VAL C N 1
ATOM 4001 C CA . VAL C 1 168 ? 3.748 -5.422 22.294 1.00 51.99 591 VAL C CA 1
ATOM 4002 C C . VAL C 1 168 ? 4.883 -5.438 21.261 1.00 50.51 591 VAL C C 1
ATOM 4003 O O . VAL C 1 168 ? 4.853 -6.228 20.317 1.00 50.81 591 VAL C O 1
ATOM 4007 N N . PHE C 1 169 ? 5.858 -4.543 21.437 1.00 44.32 592 PHE C N 1
ATOM 4008 C CA . PHE C 1 169 ? 7.008 -4.437 20.533 1.00 42.53 592 PHE C CA 1
ATOM 4009 C C . PHE C 1 169 ? 8.330 -4.283 21.250 1.00 43.67 592 PHE C C 1
ATOM 4010 O O . PHE C 1 169 ? 8.394 -3.732 22.354 1.00 44.94 592 PHE C O 1
ATOM 4018 N N . ARG C 1 170 ? 9.389 -4.741 20.586 1.00 43.35 593 ARG C N 1
ATOM 4019 C CA . ARG C 1 170 ? 10.750 -4.431 20.978 1.00 43.49 593 ARG C CA 1
ATOM 4020 C C . ARG C 1 170 ? 11.350 -3.449 19.972 1.00 40.64 593 ARG C C 1
ATOM 4021 O O . ARG C 1 170 ? 11.408 -3.718 18.764 1.00 39.30 593 ARG C O 1
ATOM 4029 N N . PHE C 1 171 ? 11.791 -2.302 20.475 1.00 39.73 594 PHE C N 1
ATOM 4030 C CA . PHE C 1 171 ? 12.451 -1.324 19.632 1.00 37.90 594 PHE C CA 1
ATOM 4031 C C . PHE C 1 171 ? 13.950 -1.538 19.687 1.00 38.86 594 PHE C C 1
ATOM 4032 O O . PHE C 1 171 ? 14.549 -1.419 20.737 1.00 40.35 594 PHE C O 1
ATOM 4040 N N . ASN C 1 172 ? 14.549 -1.867 18.552 1.00 38.85 595 ASN C N 1
ATOM 4041 C CA . ASN C 1 172 ? 15.994 -1.988 18.484 1.00 40.10 595 ASN C CA 1
ATOM 4042 C C . ASN C 1 172 ? 16.665 -0.915 17.622 1.00 39.48 595 ASN C C 1
ATOM 4043 O O . ASN C 1 172 ? 16.219 -0.611 16.513 1.00 38.96 595 ASN C O 1
ATOM 4048 N N . HIS C 1 173 ? 17.746 -0.349 18.144 1.00 40.21 596 HIS C N 1
ATOM 4049 C CA . HIS C 1 173 ? 18.408 0.757 17.485 1.00 40.51 596 HIS C CA 1
ATOM 4050 C C . HIS C 1 173 ? 19.878 0.431 17.210 1.00 41.80 596 HIS C C 1
ATOM 4051 O O . HIS C 1 173 ? 20.784 1.001 17.823 1.00 42.48 596 HIS C O 1
ATOM 4058 N N . PRO C 1 174 ? 20.117 -0.457 16.236 1.00 42.67 597 PRO C N 1
ATOM 4059 C CA . PRO C 1 174 ? 21.431 -1.089 16.051 1.00 44.79 597 PRO C CA 1
ATOM 4060 C C . PRO C 1 174 ? 22.608 -0.102 16.043 1.00 46.08 597 PRO C C 1
ATOM 4061 O O . PRO C 1 174 ? 23.633 -0.357 16.686 1.00 46.83 597 PRO C O 1
ATOM 4065 N N . GLU C 1 175 ? 22.437 1.020 15.350 1.00 46.45 598 GLU C N 1
ATOM 4066 C CA . GLU C 1 175 ? 23.497 2.013 15.209 1.00 48.93 598 GLU C CA 1
ATOM 4067 C C . GLU C 1 175 ? 23.550 3.067 16.321 1.00 49.08 598 GLU C C 1
ATOM 4068 O O . GLU C 1 175 ? 24.340 4.001 16.234 1.00 50.72 598 GLU C O 1
ATOM 4070 N N . GLN C 1 176 ? 22.710 2.928 17.349 1.00 48.10 599 GLN C N 1
ATOM 4071 C CA . GLN C 1 176 ? 22.703 3.884 18.471 1.00 48.99 599 GLN C CA 1
ATOM 4072 C C . GLN C 1 176 ? 24.050 3.961 19.206 1.00 51.33 599 GLN C C 1
ATOM 4073 O O . GLN C 1 176 ? 24.741 2.944 19.384 1.00 51.53 599 GLN C O 1
ATOM 4079 N N . ALA C 1 177 ? 24.399 5.180 19.624 1.00 53.37 600 ALA C N 1
ATOM 4080 C CA . ALA C 1 177 ? 25.664 5.474 20.284 1.00 55.84 600 ALA C CA 1
ATOM 4081 C C . ALA C 1 177 ? 25.739 4.840 21.666 1.00 56.69 600 ALA C C 1
ATOM 4082 O O . ALA C 1 177 ? 24.732 4.772 22.374 1.00 56.46 600 ALA C O 1
ATOM 4084 N N . ARG C 1 178 ? 26.940 4.398 22.049 1.00 58.24 601 ARG C N 1
ATOM 4085 C CA . ARG C 1 178 ? 27.157 3.727 23.335 1.00 59.73 601 ARG C CA 1
ATOM 4086 C C . ARG C 1 178 ? 26.660 4.540 24.537 1.00 62.18 601 ARG C C 1
ATOM 4087 O O . ARG C 1 178 ? 26.486 3.995 25.625 1.00 64.01 601 ARG C O 1
ATOM 4089 N N . GLN C 1 179 ? 26.426 5.835 24.321 1.00 63.18 602 GLN C N 1
ATOM 4090 C CA . GLN C 1 179 ? 25.929 6.760 25.354 1.00 66.36 602 GLN C CA 1
ATOM 4091 C C . GLN C 1 179 ? 26.907 6.888 26.520 1.00 70.59 602 GLN C C 1
ATOM 4092 O O . GLN C 1 179 ? 28.038 7.390 26.351 1.00 72.74 602 GLN C O 1
ATOM 4098 N N . PRO D 1 2 ? 46.565 -43.313 -48.382 1.00 68.18 425 PRO D N 1
ATOM 4099 C CA . PRO D 1 2 ? 45.866 -43.573 -47.122 1.00 67.29 425 PRO D CA 1
ATOM 4100 C C . PRO D 1 2 ? 44.611 -42.730 -46.951 1.00 62.39 425 PRO D C 1
ATOM 4101 O O . PRO D 1 2 ? 43.945 -42.837 -45.922 1.00 61.82 425 PRO D O 1
ATOM 4105 N N . GLY D 1 3 ? 44.297 -41.903 -47.951 1.00 60.41 426 GLY D N 1
ATOM 4106 C CA . GLY D 1 3 ? 43.167 -40.958 -47.898 1.00 56.77 426 GLY D CA 1
ATOM 4107 C C . GLY D 1 3 ? 41.833 -41.570 -47.492 1.00 56.36 426 GLY D C 1
ATOM 4108 O O . GLY D 1 3 ? 40.849 -40.856 -47.291 1.00 53.95 426 GLY D O 1
ATOM 4109 N N . SER D 1 4 ? 41.809 -42.900 -47.390 1.00 59.60 427 SER D N 1
ATOM 4110 C CA . SER D 1 4 ? 40.670 -43.644 -46.881 1.00 60.38 427 SER D CA 1
ATOM 4111 C C . SER D 1 4 ? 40.548 -43.395 -45.385 1.00 58.87 427 SER D C 1
ATOM 4112 O O . SER D 1 4 ? 39.441 -43.238 -44.860 1.00 57.77 427 SER D O 1
ATOM 4115 N N . GLU D 1 5 ? 41.688 -43.347 -44.701 1.00 59.80 428 GLU D N 1
ATOM 4116 C CA . GLU D 1 5 ? 41.702 -42.994 -43.285 1.00 59.70 428 GLU D CA 1
ATOM 4117 C C . GLU D 1 5 ? 41.247 -41.558 -43.033 1.00 54.70 428 GLU D C 1
ATOM 4118 O O . GLU D 1 5 ? 40.450 -41.313 -42.125 1.00 54.04 428 GLU D O 1
ATOM 4124 N N . PHE D 1 6 ? 41.735 -40.618 -43.850 1.00 52.20 429 PHE D N 1
ATOM 4125 C CA . PHE D 1 6 ? 41.284 -39.222 -43.791 1.00 48.47 429 PHE D CA 1
ATOM 4126 C C . PHE D 1 6 ? 39.773 -39.097 -43.922 1.00 46.29 429 PHE D C 1
ATOM 4127 O O . PHE D 1 6 ? 39.152 -38.274 -43.241 1.00 44.75 429 PHE D O 1
ATOM 4135 N N . SER D 1 7 ? 39.203 -39.931 -44.791 1.00 46.56 430 SER D N 1
ATOM 4136 C CA . SER D 1 7 ? 37.764 -40.018 -44.997 1.00 45.63 430 SER D CA 1
ATOM 4137 C C . SER D 1 7 ? 37.058 -40.376 -43.709 1.00 45.51 430 SER D C 1
ATOM 4138 O O . SER D 1 7 ? 36.165 -39.649 -43.274 1.00 43.91 430 SER D O 1
ATOM 4141 N N . GLU D 1 8 ? 37.473 -41.491 -43.101 1.00 48.19 431 GLU D N 1
ATOM 4142 C CA . GLU D 1 8 ? 36.846 -41.972 -41.885 1.00 49.96 431 GLU D CA 1
ATOM 4143 C C . GLU D 1 8 ? 37.197 -41.068 -40.719 1.00 48.96 431 GLU D C 1
ATOM 4144 O O . GLU D 1 8 ? 36.415 -40.937 -39.778 1.00 50.46 431 GLU D O 1
ATOM 4150 N N . GLU D 1 9 ? 38.354 -40.421 -40.782 1.00 47.59 432 GLU D N 1
ATOM 4151 C CA . GLU D 1 9 ? 38.699 -39.421 -39.783 1.00 47.38 432 GLU D CA 1
ATOM 4152 C C . GLU D 1 9 ? 37.687 -38.283 -39.804 1.00 44.13 432 GLU D C 1
ATOM 4153 O O . GLU D 1 9 ? 37.089 -37.955 -38.771 1.00 45.53 432 GLU D O 1
ATOM 4159 N N . ALA D 1 10 ? 37.505 -37.696 -40.988 1.00 40.95 433 ALA D N 1
ATOM 4160 C CA . ALA D 1 10 ? 36.617 -36.566 -41.185 1.00 38.72 433 ALA D CA 1
ATOM 4161 C C . ALA D 1 10 ? 35.199 -36.906 -40.729 1.00 38.90 433 ALA D C 1
ATOM 4162 O O . ALA D 1 10 ? 34.570 -36.137 -39.982 1.00 39.15 433 ALA D O 1
ATOM 4164 N N . ILE D 1 11 ? 34.710 -38.067 -41.163 1.00 39.27 434 ILE D N 1
ATOM 4165 C CA . ILE D 1 11 ? 33.357 -38.499 -40.826 1.00 39.97 434 ILE D CA 1
ATOM 4166 C C . ILE D 1 11 ? 33.170 -38.521 -39.303 1.00 42.32 434 ILE D C 1
ATOM 4167 O O . ILE D 1 11 ? 32.191 -37.970 -38.796 1.00 42.44 434 ILE D O 1
ATOM 4172 N N . GLU D 1 12 ? 34.146 -39.091 -38.588 1.00 44.81 435 GLU D N 1
ATOM 4173 C CA . GLU D 1 12 ? 34.128 -39.146 -37.129 1.00 48.43 435 GLU D CA 1
ATOM 4174 C C . GLU D 1 12 ? 34.153 -37.776 -36.464 1.00 47.57 435 GLU D C 1
ATOM 4175 O O . GLU D 1 12 ? 33.452 -37.550 -35.474 1.00 49.91 435 GLU D O 1
ATOM 4181 N N . ARG D 1 13 ? 34.951 -36.860 -37.007 1.00 46.15 436 ARG D N 1
ATOM 4182 C CA . ARG D 1 13 ? 34.952 -35.479 -36.518 1.00 45.97 436 ARG D CA 1
ATOM 4183 C C . ARG D 1 13 ? 33.568 -34.829 -36.599 1.00 43.66 436 ARG D C 1
ATOM 4184 O O . ARG D 1 13 ? 33.304 -33.848 -35.917 1.00 43.34 436 ARG D O 1
ATOM 4192 N N . LEU D 1 14 ? 32.696 -35.368 -37.442 1.00 42.87 437 LEU D N 1
ATOM 4193 C CA . LEU D 1 14 ? 31.333 -34.844 -37.548 1.00 42.27 437 LEU D CA 1
ATOM 4194 C C . LEU D 1 14 ? 30.391 -35.500 -36.553 1.00 41.82 437 LEU D C 1
ATOM 4195 O O . LEU D 1 14 ? 29.477 -34.856 -36.043 1.00 41.49 437 LEU D O 1
ATOM 4200 N N . LYS D 1 15 ? 30.679 -36.763 -36.249 1.00 42.76 438 LYS D N 1
ATOM 4201 C CA . LYS D 1 15 ? 29.974 -37.556 -35.244 1.00 44.04 438 LYS D CA 1
ATOM 4202 C C . LYS D 1 15 ? 30.123 -36.969 -33.842 1.00 44.09 438 LYS D C 1
ATOM 4203 O O . LYS D 1 15 ? 29.119 -36.815 -33.128 1.00 44.67 438 LYS D O 1
ATOM 4209 N N . GLU D 1 16 ? 31.369 -36.655 -33.458 1.00 43.95 439 GLU D N 1
ATOM 4210 C CA . GLU D 1 16 ? 31.670 -35.919 -32.218 1.00 44.41 439 GLU D CA 1
ATOM 4211 C C . GLU D 1 16 ? 30.940 -34.567 -32.190 1.00 42.31 439 GLU D C 1
ATOM 4212 O O . GLU D 1 16 ? 30.289 -34.213 -31.208 1.00 42.43 439 GLU D O 1
ATOM 4218 N N . THR D 1 17 ? 31.039 -33.822 -33.284 1.00 41.02 440 THR D N 1
ATOM 4219 C CA . THR D 1 17 ? 30.410 -32.512 -33.378 1.00 40.05 440 THR D CA 1
ATOM 4220 C C . THR D 1 17 ? 28.894 -32.617 -33.168 1.00 40.03 440 THR D C 1
ATOM 4221 O O . THR D 1 17 ? 28.289 -31.762 -32.524 1.00 39.42 440 THR D O 1
ATOM 4225 N N . GLU D 1 18 ? 28.306 -33.691 -33.694 1.00 41.00 441 GLU D N 1
ATOM 4226 C CA . GLU D 1 18 ? 26.906 -34.012 -33.446 1.00 42.86 441 GLU D CA 1
ATOM 4227 C C . GLU D 1 18 ? 26.635 -34.164 -31.955 1.00 43.18 441 GLU D C 1
ATOM 4228 O O . GLU D 1 18 ? 25.678 -33.584 -31.431 1.00 43.97 441 GLU D O 1
ATOM 4234 N N . LYS D 1 19 ? 27.478 -34.945 -31.277 1.00 43.38 442 LYS D N 1
ATOM 4235 C CA . LYS D 1 19 ? 27.288 -35.198 -29.858 1.00 44.82 442 LYS D CA 1
ATOM 4236 C C . LYS D 1 19 ? 27.580 -33.938 -29.066 1.00 43.32 442 LYS D C 1
ATOM 4237 O O . LYS D 1 19 ? 26.988 -33.732 -28.004 1.00 44.49 442 LYS D O 1
ATOM 4239 N N . ILE D 1 20 ? 28.483 -33.100 -29.581 1.00 41.27 443 ILE D N 1
ATOM 4240 C CA . ILE D 1 20 ? 28.829 -31.836 -28.921 1.00 40.84 443 ILE D CA 1
ATOM 4241 C C . ILE D 1 20 ? 27.625 -30.907 -28.960 1.00 40.16 443 ILE D C 1
ATOM 4242 O O . ILE D 1 20 ? 27.358 -30.201 -27.986 1.00 40.61 443 ILE D O 1
ATOM 4247 N N . ILE D 1 21 ? 26.904 -30.917 -30.083 1.00 39.54 444 ILE D N 1
ATOM 4248 C CA . ILE D 1 21 ? 25.680 -30.144 -30.211 1.00 40.12 444 ILE D CA 1
ATOM 4249 C C . ILE D 1 21 ? 24.601 -30.708 -29.265 1.00 42.11 444 ILE D C 1
ATOM 4250 O O . ILE D 1 21 ? 23.787 -29.950 -28.735 1.00 42.66 444 ILE D O 1
ATOM 4255 N N . ALA D 1 22 ? 24.603 -32.023 -29.044 1.00 43.69 445 ALA D N 1
ATOM 4256 C CA . ALA D 1 22 ? 23.757 -32.599 -28.006 1.00 46.65 445 ALA D CA 1
ATOM 4257 C C . ALA D 1 22 ? 24.213 -32.168 -26.593 1.00 47.00 445 ALA D C 1
ATOM 4258 O O . ALA D 1 22 ? 23.380 -31.865 -25.741 1.00 48.92 445 ALA D O 1
ATOM 4260 N N . GLU D 1 23 ? 25.520 -32.123 -26.344 1.00 46.55 446 GLU D N 1
ATOM 4261 C CA . GLU D 1 23 ? 26.040 -31.590 -25.065 1.00 47.82 446 GLU D CA 1
ATOM 4262 C C . GLU D 1 23 ? 25.672 -30.126 -24.862 1.00 46.24 446 GLU D C 1
ATOM 4263 O O . GLU D 1 23 ? 25.307 -29.721 -23.766 1.00 47.50 446 GLU D O 1
ATOM 4269 N N . LEU D 1 24 ? 25.795 -29.349 -25.931 1.00 44.31 447 LEU D N 1
ATOM 4270 C CA . LEU D 1 24 ? 25.512 -27.926 -25.924 1.00 43.80 447 LEU D CA 1
ATOM 4271 C C . LEU D 1 24 ? 24.044 -27.650 -25.584 1.00 44.41 447 LEU D C 1
ATOM 4272 O O . LEU D 1 24 ? 23.748 -26.843 -24.695 1.00 44.88 447 LEU D O 1
ATOM 4277 N N . ASN D 1 25 ? 23.138 -28.344 -26.271 1.00 45.03 448 ASN D N 1
ATOM 4278 C CA . ASN D 1 25 ? 21.700 -28.201 -26.030 1.00 46.70 448 ASN D CA 1
ATOM 4279 C C . ASN D 1 25 ? 21.240 -28.643 -24.639 1.00 48.59 448 ASN D C 1
ATOM 4280 O O . ASN D 1 25 ? 20.322 -28.043 -24.064 1.00 49.72 448 ASN D O 1
ATOM 4285 N N . GLU D 1 26 ? 21.882 -29.682 -24.105 1.00 49.37 449 GLU D N 1
ATOM 4286 C CA . GLU D 1 26 ? 21.608 -30.154 -22.747 1.00 52.19 449 GLU D CA 1
ATOM 4287 C C . GLU D 1 26 ? 22.195 -29.254 -21.648 1.00 51.33 449 GLU D C 1
ATOM 4288 O O . GLU D 1 26 ? 21.636 -29.142 -20.559 1.00 53.25 449 GLU D O 1
ATOM 4294 N N . THR D 1 27 ? 23.312 -28.601 -21.947 1.00 49.00 450 THR D N 1
ATOM 4295 C CA . THR D 1 27 ? 23.895 -27.633 -21.035 1.00 49.23 450 THR D CA 1
ATOM 4296 C C . THR D 1 27 ? 22.991 -26.426 -20.852 1.00 48.23 450 THR D C 1
ATOM 4297 O O . THR D 1 27 ? 22.717 -26.017 -19.732 1.00 49.82 450 THR D O 1
ATOM 4301 N N . TRP D 1 28 ? 22.524 -25.864 -21.955 1.00 46.63 451 TRP D N 1
ATOM 4302 C CA . TRP D 1 28 ? 21.696 -24.673 -21.886 1.00 46.69 451 TRP D CA 1
ATOM 4303 C C . TRP D 1 28 ? 20.302 -24.944 -21.320 1.00 49.01 451 TRP D C 1
ATOM 4304 O O . TRP D 1 28 ? 19.712 -24.070 -20.688 1.00 50.04 451 TRP D O 1
ATOM 4315 N N . GLU D 1 29 ? 19.791 -26.155 -21.517 1.00 51.01 452 GLU D N 1
ATOM 4316 C CA . GLU D 1 29 ? 18.490 -26.532 -20.961 1.00 54.67 452 GLU D CA 1
ATOM 4317 C C . GLU D 1 29 ? 18.482 -26.601 -19.445 1.00 56.45 452 GLU D C 1
ATOM 4318 O O . GLU D 1 29 ? 17.606 -26.014 -18.818 1.00 57.98 452 GLU D O 1
ATOM 4324 N N . GLU D 1 30 ? 19.441 -27.329 -18.867 1.00 57.08 453 GLU D N 1
ATOM 4325 C CA . GLU D 1 30 ? 19.508 -27.510 -17.408 1.00 60.20 453 GLU D CA 1
ATOM 4326 C C . GLU D 1 30 ? 19.674 -26.158 -16.724 1.00 58.56 453 GLU D C 1
ATOM 4327 O O . GLU D 1 30 ? 18.980 -25.867 -15.748 1.00 60.75 453 GLU D O 1
ATOM 4333 N N . LYS D 1 31 ? 20.550 -25.323 -17.288 1.00 55.36 454 LYS D N 1
ATOM 4334 C CA . LYS D 1 31 ? 20.842 -23.997 -16.763 1.00 54.70 454 LYS D CA 1
ATOM 4335 C C . LYS D 1 31 ? 19.604 -23.103 -16.750 1.00 54.68 454 LYS D C 1
ATOM 4336 O O . LYS D 1 31 ? 19.413 -22.289 -15.839 1.00 55.62 454 LYS D O 1
ATOM 4342 N N . LEU D 1 32 ? 18.774 -23.263 -17.774 1.00 53.68 455 LEU D N 1
ATOM 4343 C CA . LEU D 1 32 ? 17.556 -22.487 -17.914 1.00 53.95 455 LEU D CA 1
ATOM 4344 C C . LEU D 1 32 ? 16.446 -23.074 -17.034 1.00 54.45 455 LEU D C 1
ATOM 4345 O O . LEU D 1 32 ? 15.669 -22.343 -16.431 1.00 54.06 455 LEU D O 1
ATOM 4350 N N . ARG D 1 33 ? 16.401 -24.399 -16.952 1.00 55.56 456 ARG D N 1
ATOM 4351 C CA . ARG D 1 33 ? 15.405 -25.106 -16.168 1.00 57.38 456 ARG D CA 1
ATOM 4352 C C . ARG D 1 33 ? 15.522 -24.754 -14.689 1.00 56.78 456 ARG D C 1
ATOM 4353 O O . ARG D 1 33 ? 14.512 -24.519 -14.027 1.00 57.15 456 ARG D O 1
ATOM 4361 N N . ARG D 1 34 ? 16.763 -24.721 -14.194 1.00 56.28 457 ARG D N 1
ATOM 4362 C CA . ARG D 1 34 ? 17.073 -24.446 -12.788 1.00 55.83 457 ARG D CA 1
ATOM 4363 C C . ARG D 1 34 ? 16.815 -22.993 -12.442 1.00 55.06 457 ARG D C 1
ATOM 4364 O O . ARG D 1 34 ? 16.367 -22.679 -11.338 1.00 54.95 457 ARG D O 1
ATOM 4366 N N . THR D 1 35 ? 17.095 -22.114 -13.399 1.00 55.06 458 THR D N 1
ATOM 4367 C CA . THR D 1 35 ? 16.853 -20.677 -13.256 1.00 54.69 458 THR D CA 1
ATOM 4368 C C . THR D 1 35 ? 15.371 -20.311 -13.378 1.00 55.41 458 THR D C 1
ATOM 4369 O O . THR D 1 35 ? 14.926 -19.322 -12.803 1.00 55.18 458 THR D O 1
ATOM 4373 N N . GLU D 1 36 ? 14.616 -21.111 -14.122 1.00 56.89 459 GLU D N 1
ATOM 4374 C CA . GLU D 1 36 ? 13.180 -20.906 -14.247 1.00 58.34 459 GLU D CA 1
ATOM 4375 C C . GLU D 1 36 ? 12.402 -21.631 -13.155 1.00 59.15 459 GLU D C 1
ATOM 4376 O O . GLU D 1 36 ? 11.167 -21.577 -13.131 1.00 60.36 459 GLU D O 1
ATOM 4382 N N . ALA D 1 37 ? 13.124 -22.321 -12.271 1.00 58.65 460 ALA D N 1
ATOM 4383 C CA . ALA D 1 37 ? 12.531 -22.967 -11.100 1.00 59.09 460 ALA D CA 1
ATOM 4384 C C . ALA D 1 37 ? 12.856 -22.146 -9.852 1.00 57.77 460 ALA D C 1
ATOM 4385 O O . ALA D 1 37 ? 12.142 -22.201 -8.845 1.00 57.87 460 ALA D O 1
ATOM 4387 N N . ILE D 1 38 ? 13.953 -21.394 -9.935 1.00 56.68 461 ILE D N 1
ATOM 4388 C CA . ILE D 1 38 ? 14.299 -20.392 -8.933 1.00 55.67 461 ILE D CA 1
ATOM 4389 C C . ILE D 1 38 ? 13.386 -19.176 -9.113 1.00 55.87 461 ILE D C 1
ATOM 4390 O O . ILE D 1 38 ? 12.933 -18.584 -8.136 1.00 55.45 461 ILE D O 1
ATOM 4395 N N . ARG D 1 39 ? 13.095 -18.835 -10.368 1.00 56.81 462 ARG D N 1
ATOM 4396 C CA . ARG D 1 39 ? 12.166 -17.755 -10.690 1.00 57.56 462 ARG D CA 1
ATOM 4397 C C . ARG D 1 39 ? 10.817 -18.010 -10.025 1.00 58.72 462 ARG D C 1
ATOM 4398 O O . ARG D 1 39 ? 10.255 -17.117 -9.391 1.00 58.37 462 ARG D O 1
ATOM 4406 N N . MET D 1 40 ? 10.319 -19.239 -10.159 1.00 60.40 463 MET D N 1
ATOM 4407 C CA . MET D 1 40 ? 9.041 -19.621 -9.586 1.00 62.22 463 MET D CA 1
ATOM 4408 C C . MET D 1 40 ? 9.101 -19.668 -8.059 1.00 61.76 463 MET D C 1
ATOM 4409 O O . MET D 1 40 ? 8.164 -19.224 -7.386 1.00 61.84 463 MET D O 1
ATOM 4414 N N . GLU D 1 41 ? 10.201 -20.196 -7.519 1.00 61.31 464 GLU D N 1
ATOM 4415 C CA . GLU D 1 41 ? 10.390 -20.273 -6.070 1.00 61.06 464 GLU D CA 1
ATOM 4416 C C . GLU D 1 41 ? 10.284 -18.881 -5.470 1.00 59.92 464 GLU D C 1
ATOM 4417 O O . GLU D 1 41 ? 9.377 -18.615 -4.671 1.00 60.44 464 GLU D O 1
ATOM 4419 N N . ARG D 1 42 ? 11.192 -17.992 -5.883 1.00 58.59 465 ARG D N 1
ATOM 4420 C CA . ARG D 1 42 ? 11.175 -16.583 -5.472 1.00 57.38 465 ARG D CA 1
ATOM 4421 C C . ARG D 1 42 ? 9.785 -15.939 -5.573 1.00 57.80 465 ARG D C 1
ATOM 4422 O O . ARG D 1 42 ? 9.327 -15.301 -4.631 1.00 57.90 465 ARG D O 1
ATOM 4430 N N . GLU D 1 43 ? 9.121 -16.109 -6.711 1.00 58.60 466 GLU D N 1
ATOM 4431 C CA . GLU D 1 43 ? 7.791 -15.535 -6.923 1.00 59.54 466 GLU D CA 1
ATOM 4432 C C . GLU D 1 43 ? 6.676 -16.233 -6.131 1.00 60.59 466 GLU D C 1
ATOM 4433 O O . GLU D 1 43 ? 5.591 -15.659 -5.946 1.00 61.11 466 GLU D O 1
ATOM 4439 N N . ALA D 1 44 ? 6.935 -17.461 -5.680 1.00 61.05 467 ALA D N 1
ATOM 4440 C CA . ALA D 1 44 ? 5.991 -18.161 -4.809 1.00 62.47 467 ALA D CA 1
ATOM 4441 C C . ALA D 1 44 ? 6.152 -17.680 -3.365 1.00 61.51 467 ALA D C 1
ATOM 4442 O O . ALA D 1 44 ? 5.229 -17.774 -2.562 1.00 62.18 467 ALA D O 1
ATOM 4444 N N . LEU D 1 45 ? 7.334 -17.148 -3.064 1.00 60.26 468 LEU D N 1
ATOM 4445 C CA . LEU D 1 45 ? 7.621 -16.510 -1.784 1.00 59.58 468 LEU D CA 1
ATOM 4446 C C . LEU D 1 45 ? 7.030 -15.100 -1.751 1.00 58.83 468 LEU D C 1
ATOM 4447 O O . LEU D 1 45 ? 6.583 -14.620 -0.702 1.00 58.80 468 LEU D O 1
ATOM 4452 N N . LEU D 1 46 ? 7.034 -14.445 -2.910 1.00 58.43 469 LEU D N 1
ATOM 4453 C CA . LEU D 1 46 ? 6.609 -13.054 -3.021 1.00 57.81 469 LEU D CA 1
ATOM 4454 C C . LEU D 1 46 ? 5.118 -12.899 -2.832 1.00 58.60 469 LEU D C 1
ATOM 4455 O O . LEU D 1 46 ? 4.668 -11.963 -2.168 1.00 58.37 469 LEU D O 1
ATOM 4460 N N . ALA D 1 47 ? 4.361 -13.830 -3.411 1.00 59.88 470 ALA D N 1
ATOM 4461 C CA . ALA D 1 47 ? 2.913 -13.919 -3.213 1.00 61.13 470 ALA D CA 1
ATOM 4462 C C . ALA D 1 47 ? 2.588 -14.049 -1.731 1.00 60.93 470 ALA D C 1
ATOM 4463 O O . ALA D 1 47 ? 1.440 -13.849 -1.309 1.00 61.93 470 ALA D O 1
ATOM 4465 N N . GLU D 1 48 ? 3.629 -14.346 -0.952 1.00 59.93 471 GLU D N 1
ATOM 4466 C CA . GLU D 1 48 ? 3.485 -14.798 0.421 1.00 60.36 471 GLU D CA 1
ATOM 4467 C C . GLU D 1 48 ? 3.789 -13.744 1.489 1.00 59.00 471 GLU D C 1
ATOM 4468 O O . GLU D 1 48 ? 3.308 -13.852 2.620 1.00 59.42 471 GLU D O 1
ATOM 4474 N N . MET D 1 49 ? 4.582 -12.736 1.129 1.00 57.40 472 MET D N 1
ATOM 4475 C CA . MET D 1 49 ? 5.002 -11.703 2.075 1.00 56.21 472 MET D CA 1
ATOM 4476 C C . MET D 1 49 ? 4.784 -10.308 1.533 1.00 54.84 472 MET D C 1
ATOM 4477 O O . MET D 1 49 ? 5.519 -9.869 0.654 1.00 54.87 472 MET D O 1
ATOM 4482 N N . GLY D 1 50 ? 3.814 -9.585 2.067 1.00 53.95 473 GLY D N 1
ATOM 4483 C CA . GLY D 1 50 ? 3.665 -8.188 1.682 1.00 52.48 473 GLY D CA 1
ATOM 4484 C C . GLY D 1 50 ? 4.759 -7.272 2.223 1.00 50.85 473 GLY D C 1
ATOM 4485 O O . GLY D 1 50 ? 5.464 -7.611 3.168 1.00 50.42 473 GLY D O 1
ATOM 4486 N N . VAL D 1 51 ? 4.900 -6.109 1.599 1.00 49.98 474 VAL D N 1
ATOM 4487 C CA . VAL D 1 51 ? 5.683 -5.014 2.150 1.00 48.87 474 VAL D CA 1
ATOM 4488 C C . VAL D 1 51 ? 4.738 -3.823 2.396 1.00 48.33 474 VAL D C 1
ATOM 4489 O O . VAL D 1 51 ? 3.796 -3.613 1.635 1.00 48.99 474 VAL D O 1
ATOM 4493 N N . ALA D 1 52 ? 4.956 -3.077 3.474 1.00 47.24 475 ALA D N 1
ATOM 4494 C CA . ALA D 1 52 ? 4.116 -1.914 3.765 1.00 46.89 475 ALA D CA 1
ATOM 4495 C C . ALA D 1 52 ? 4.888 -0.623 3.555 1.00 46.68 475 ALA D C 1
ATOM 4496 O O . ALA D 1 52 ? 6.100 -0.573 3.755 1.00 46.78 475 ALA D O 1
ATOM 4498 N N . MET D 1 53 ? 4.170 0.410 3.138 1.00 46.41 476 MET D N 1
ATOM 4499 C CA . MET D 1 53 ? 4.770 1.671 2.773 1.00 46.59 476 MET D CA 1
ATOM 4500 C C . MET D 1 53 ? 4.221 2.820 3.595 1.00 46.54 476 MET D C 1
ATOM 4501 O O . MET D 1 53 ? 3.030 2.855 3.950 1.00 46.14 476 MET D O 1
ATOM 4506 N N . ARG D 1 54 ? 5.114 3.757 3.894 1.00 46.42 477 ARG D N 1
ATOM 4507 C CA . ARG D 1 54 ? 4.751 4.983 4.553 1.00 46.69 477 ARG D CA 1
ATOM 4508 C C . ARG D 1 54 ? 4.083 5.864 3.511 1.00 47.69 477 ARG D C 1
ATOM 4509 O O . ARG D 1 54 ? 4.319 5.684 2.309 1.00 48.11 477 ARG D O 1
ATOM 4517 N N . GLU D 1 55 ? 3.241 6.793 3.972 1.00 47.80 478 GLU D N 1
ATOM 4518 C CA . GLU D 1 55 ? 2.549 7.733 3.096 1.00 48.89 478 GLU D CA 1
ATOM 4519 C C . GLU D 1 55 ? 3.517 8.480 2.177 1.00 50.26 478 GLU D C 1
ATOM 4520 O O . GLU D 1 55 ? 3.209 8.726 1.016 1.00 51.22 478 GLU D O 1
ATOM 4522 N N . ASP D 1 56 ? 4.700 8.801 2.699 1.00 50.49 479 ASP D N 1
ATOM 4523 C CA . ASP D 1 56 ? 5.700 9.583 1.970 1.00 52.20 479 ASP D CA 1
ATOM 4524 C C . ASP D 1 56 ? 6.540 8.752 0.992 1.00 51.46 479 ASP D C 1
ATOM 4525 O O . ASP D 1 56 ? 7.325 9.305 0.206 1.00 53.05 479 ASP D O 1
ATOM 4530 N N . GLY D 1 57 ? 6.390 7.429 1.070 1.00 47.56 480 GLY D N 1
ATOM 4531 C CA . GLY D 1 57 ? 7.094 6.499 0.183 1.00 46.90 480 GLY D CA 1
ATOM 4532 C C . GLY D 1 57 ? 8.083 5.522 0.805 1.00 44.81 480 GLY D C 1
ATOM 4533 O O . GLY D 1 57 ? 8.564 4.615 0.132 1.00 45.08 480 GLY D O 1
ATOM 4534 N N . GLY D 1 58 ? 8.396 5.697 2.080 1.00 43.29 481 GLY D N 1
ATOM 4535 C CA . GLY D 1 58 ? 9.410 4.867 2.722 1.00 41.86 481 GLY D CA 1
ATOM 4536 C C . GLY D 1 58 ? 8.950 3.450 2.992 1.00 41.33 481 GLY D C 1
ATOM 4537 O O . GLY D 1 58 ? 7.785 3.206 3.331 1.00 41.82 481 GLY D O 1
ATOM 4538 N N . THR D 1 59 ? 9.857 2.499 2.833 1.00 40.46 482 THR D N 1
ATOM 4539 C CA . THR D 1 59 ? 9.555 1.157 3.271 1.00 40.01 482 THR D CA 1
ATOM 4540 C C . THR D 1 59 ? 9.190 1.354 4.719 1.00 39.24 482 THR D C 1
ATOM 4541 O O . THR D 1 59 ? 9.726 2.245 5.375 1.00 39.10 482 THR D O 1
ATOM 4545 N N . LEU D 1 60 ? 8.254 0.562 5.212 1.00 39.04 483 LEU D N 1
ATOM 4546 C CA . LEU D 1 60 ? 7.809 0.726 6.572 1.00 38.58 483 LEU D CA 1
ATOM 4547 C C . LEU D 1 60 ? 7.833 -0.591 7.315 1.00 38.22 483 LEU D C 1
ATOM 4548 O O . LEU D 1 60 ? 8.225 -0.641 8.479 1.00 36.85 483 LEU D O 1
ATOM 4553 N N . GLY D 1 61 ? 7.411 -1.655 6.641 1.00 39.16 484 GLY D N 1
ATOM 4554 C CA . GLY D 1 61 ? 7.242 -2.917 7.323 1.00 39.63 484 GLY D CA 1
ATOM 4555 C C . GLY D 1 61 ? 7.208 -4.149 6.460 1.00 40.79 484 GLY D C 1
ATOM 4556 O O . GLY D 1 61 ? 6.946 -4.094 5.263 1.00 41.76 484 GLY D O 1
ATOM 4557 N N . VAL D 1 62 ? 7.469 -5.275 7.102 1.00 40.99 485 VAL D N 1
ATOM 4558 C CA . VAL D 1 62 ? 7.458 -6.555 6.440 1.00 42.15 485 VAL D CA 1
ATOM 4559 C C . VAL D 1 62 ? 6.555 -7.529 7.193 1.00 42.30 485 VAL D C 1
ATOM 4560 O O . VAL D 1 62 ? 6.777 -7.830 8.371 1.00 41.45 485 VAL D O 1
ATOM 4564 N N . PHE D 1 63 ? 5.533 -8.005 6.488 1.00 43.68 486 PHE D N 1
ATOM 4565 C CA . PHE D 1 63 ? 4.565 -8.930 7.042 1.00 44.41 486 PHE D CA 1
ATOM 4566 C C . PHE D 1 63 ? 5.199 -10.297 7.137 1.00 44.62 486 PHE D C 1
ATOM 4567 O O . PHE D 1 63 ? 6.093 -10.623 6.349 1.00 44.74 486 PHE D O 1
ATOM 4575 N N . SER D 1 64 ? 4.757 -11.093 8.109 1.00 44.94 487 SER D N 1
ATOM 4576 C CA . SER D 1 64 ? 5.242 -12.479 8.236 1.00 45.15 487 SER D CA 1
ATOM 4577 C C . SER D 1 64 ? 4.622 -13.351 7.136 1.00 46.10 487 SER D C 1
ATOM 4578 O O . SER D 1 64 ? 3.458 -13.140 6.784 1.00 47.25 487 SER D O 1
ATOM 4581 N N . PRO D 1 65 ? 5.407 -14.295 6.562 1.00 45.95 488 PRO D N 1
ATOM 4582 C CA . PRO D 1 65 ? 4.953 -15.209 5.515 1.00 46.77 488 PRO D CA 1
ATOM 4583 C C . PRO D 1 65 ? 3.575 -15.825 5.783 1.00 47.06 488 PRO D C 1
ATOM 4584 O O . PRO D 1 65 ? 3.312 -16.337 6.868 1.00 46.36 488 PRO D O 1
ATOM 4588 N N . LYS D 1 66 ? 2.712 -15.799 4.779 1.00 48.35 489 LYS D N 1
ATOM 4589 C CA . LYS D 1 66 ? 1.335 -16.245 4.964 1.00 49.19 489 LYS D CA 1
ATOM 4590 C C . LYS D 1 66 ? 1.131 -17.762 4.893 1.00 49.20 489 LYS D C 1
ATOM 4591 O O . LYS D 1 66 ? 0.160 -18.281 5.457 1.00 49.80 489 LYS D O 1
ATOM 4597 N N . LYS D 1 67 ? 2.035 -18.470 4.219 1.00 48.52 490 LYS D N 1
ATOM 4598 C CA . LYS D 1 67 ? 1.825 -19.896 3.958 1.00 48.50 490 LYS D CA 1
ATOM 4599 C C . LYS D 1 67 ? 2.843 -20.826 4.635 1.00 47.28 490 LYS D C 1
ATOM 4600 O O . LYS D 1 67 ? 2.466 -21.874 5.163 1.00 46.93 490 LYS D O 1
ATOM 4603 N N . THR D 1 68 ? 4.125 -20.471 4.605 1.00 46.29 491 THR D N 1
ATOM 4604 C CA . THR D 1 68 ? 5.142 -21.442 5.006 1.00 45.77 491 THR D CA 1
ATOM 4605 C C . THR D 1 68 ? 5.448 -21.359 6.491 1.00 44.05 491 THR D C 1
ATOM 4606 O O . THR D 1 68 ? 5.602 -20.257 7.034 1.00 43.28 491 THR D O 1
ATOM 4610 N N . PRO D 1 69 ? 5.525 -22.535 7.145 1.00 43.51 492 PRO D N 1
ATOM 4611 C CA . PRO D 1 69 ? 5.949 -22.670 8.521 1.00 42.16 492 PRO D CA 1
ATOM 4612 C C . PRO D 1 69 ? 7.277 -21.949 8.650 1.00 41.26 492 PRO D C 1
ATOM 4613 O O . PRO D 1 69 ? 8.100 -22.014 7.734 1.00 41.91 492 PRO D O 1
ATOM 4617 N N . HIS D 1 70 ? 7.470 -21.234 9.750 1.00 39.63 493 HIS D N 1
ATOM 4618 C CA . HIS D 1 70 ? 8.700 -20.490 9.934 1.00 38.48 493 HIS D CA 1
ATOM 4619 C C . HIS D 1 70 ? 9.132 -20.436 11.390 1.00 37.92 493 HIS D C 1
ATOM 4620 O O . HIS D 1 70 ? 8.334 -20.710 12.297 1.00 38.07 493 HIS D O 1
ATOM 4627 N N . LEU D 1 71 ? 10.407 -20.131 11.606 1.00 37.43 494 LEU D N 1
ATOM 4628 C CA . LEU D 1 71 ? 10.931 -19.938 12.953 1.00 37.26 494 LEU D CA 1
ATOM 4629 C C . LEU D 1 71 ? 11.145 -18.456 13.159 1.00 36.59 494 LEU D C 1
ATOM 4630 O O . LEU D 1 71 ? 11.832 -17.841 12.358 1.00 37.26 494 LEU D O 1
ATOM 4635 N N . VAL D 1 72 ? 10.566 -17.875 14.208 1.00 36.21 495 VAL D N 1
ATOM 4636 C CA . VAL D 1 72 ? 10.860 -16.466 14.549 1.00 35.34 495 VAL D CA 1
ATOM 4637 C C . VAL D 1 72 ? 11.799 -16.493 15.752 1.00 35.68 495 VAL D C 1
ATOM 4638 O O . VAL D 1 72 ? 11.520 -17.170 16.726 1.00 35.71 495 VAL D O 1
ATOM 4642 N N . ASN D 1 73 ? 12.932 -15.804 15.659 1.00 36.20 496 ASN D N 1
ATOM 4643 C CA . ASN D 1 73 ? 13.903 -15.793 16.745 1.00 37.00 496 ASN D CA 1
ATOM 4644 C C . ASN D 1 73 ? 13.459 -14.948 17.925 1.00 37.16 496 ASN D C 1
ATOM 4645 O O . ASN D 1 73 ? 13.243 -13.741 17.796 1.00 36.99 496 ASN D O 1
ATOM 4650 N N . LEU D 1 74 ? 13.350 -15.583 19.087 1.00 37.76 497 LEU D N 1
ATOM 4651 C CA . LEU D 1 74 ? 12.816 -14.917 20.262 1.00 38.13 497 LEU D CA 1
ATOM 4652 C C . LEU D 1 74 ? 13.853 -14.105 21.041 1.00 39.19 497 LEU D C 1
ATOM 4653 O O . LEU D 1 74 ? 13.493 -13.165 21.757 1.00 39.72 497 LEU D O 1
ATOM 4658 N N . ASN D 1 75 ? 15.128 -14.457 20.865 1.00 39.85 498 ASN D N 1
ATOM 4659 C CA . ASN D 1 75 ? 16.238 -13.820 21.566 1.00 40.75 498 ASN D CA 1
ATOM 4660 C C . ASN D 1 75 ? 16.152 -12.317 21.624 1.00 41.38 498 ASN D C 1
ATOM 4661 O O . ASN D 1 75 ? 16.024 -11.654 20.602 1.00 41.26 498 ASN D O 1
ATOM 4666 N N . GLU D 1 76 ? 16.223 -11.794 22.842 1.00 41.43 499 GLU D N 1
ATOM 4667 C CA . GLU D 1 76 ? 16.226 -10.366 23.088 1.00 42.17 499 GLU D CA 1
ATOM 4668 C C . GLU D 1 76 ? 17.530 -9.820 22.552 1.00 47.05 499 GLU D C 1
ATOM 4669 O O . GLU D 1 76 ? 17.614 -8.672 22.125 1.00 47.41 499 GLU D O 1
ATOM 4671 N N . ASP D 1 77 ? 18.540 -10.682 22.587 1.00 52.10 500 ASP D N 1
ATOM 4672 C CA . ASP D 1 77 ? 19.846 -10.408 22.033 1.00 57.62 500 ASP D CA 1
ATOM 4673 C C . ASP D 1 77 ? 20.226 -11.451 20.971 1.00 57.86 500 ASP D C 1
ATOM 4674 O O . ASP D 1 77 ? 20.840 -12.484 21.293 1.00 60.89 500 ASP D O 1
ATOM 4679 N N . PRO D 1 78 ? 19.828 -11.212 19.709 1.00 55.32 501 PRO D N 1
ATOM 4680 C CA . PRO D 1 78 ? 20.423 -11.970 18.624 1.00 56.77 501 PRO D CA 1
ATOM 4681 C C . PRO D 1 78 ? 21.549 -11.195 17.941 1.00 61.03 501 PRO D C 1
ATOM 4682 O O . PRO D 1 78 ? 21.564 -9.958 17.942 1.00 61.83 501 PRO D O 1
ATOM 4686 N N . LEU D 1 79 ? 22.482 -11.946 17.366 1.00 64.44 502 LEU D N 1
ATOM 4687 C CA . LEU D 1 79 ? 23.619 -11.393 16.638 1.00 68.75 502 LEU D CA 1
ATOM 4688 C C . LEU D 1 79 ? 23.238 -11.081 15.184 1.00 67.50 502 LEU D C 1
ATOM 4689 O O . LEU D 1 79 ? 22.096 -11.331 14.758 1.00 63.83 502 LEU D O 1
ATOM 4694 N N . MET D 1 80 ? 24.200 -10.522 14.445 1.00 71.54 503 MET D N 1
ATOM 4695 C CA . MET D 1 80 ? 24.025 -10.133 13.045 1.00 72.13 503 MET D CA 1
ATOM 4696 C C . MET D 1 80 ? 23.668 -11.348 12.193 1.00 70.24 503 MET D C 1
ATOM 4697 O O . MET D 1 80 ? 22.800 -11.264 11.318 1.00 69.03 503 MET D O 1
ATOM 4702 N N . SER D 1 81 ? 24.318 -12.476 12.488 1.00 70.99 504 SER D N 1
ATOM 4703 C CA . SER D 1 81 ? 24.156 -13.728 11.731 1.00 70.62 504 SER D CA 1
ATOM 4704 C C . SER D 1 81 ? 22.812 -14.443 11.970 1.00 67.08 504 SER D C 1
ATOM 4705 O O . SER D 1 81 ? 22.278 -15.096 11.069 1.00 67.37 504 SER D O 1
ATOM 4708 N N . GLU D 1 82 ? 22.280 -14.344 13.183 1.00 64.49 505 GLU D N 1
ATOM 4709 C CA . GLU D 1 82 ? 20.943 -14.843 13.457 1.00 61.25 505 GLU D CA 1
ATOM 4710 C C . GLU D 1 82 ? 20.003 -14.027 12.577 1.00 59.36 505 GLU D C 1
ATOM 4711 O O . GLU D 1 82 ? 20.120 -12.788 12.514 1.00 59.85 505 GLU D O 1
ATOM 4717 N N . CYS D 1 83 ? 19.129 -14.711 11.839 1.00 58.32 506 CYS D N 1
ATOM 4718 C CA . CYS D 1 83 ? 18.017 -14.042 11.161 1.00 56.21 506 CYS D CA 1
ATOM 4719 C C . CYS D 1 83 ? 16.918 -13.828 12.195 1.00 51.31 506 CYS D C 1
ATOM 4720 O O . CYS D 1 83 ? 16.897 -14.519 13.212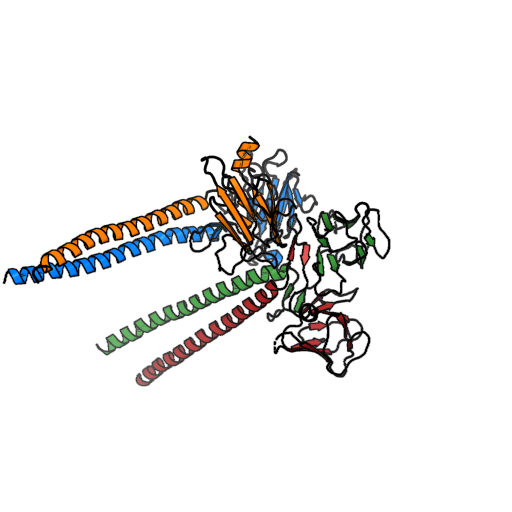 1.00 49.91 506 CYS D O 1
ATOM 4723 N N . LEU D 1 84 ? 16.011 -12.881 11.940 1.00 48.84 507 LEU D N 1
ATOM 4724 C CA . LEU D 1 84 ? 14.784 -12.759 12.738 1.00 43.97 507 LEU D CA 1
ATOM 4725 C C . LEU D 1 84 ? 13.788 -13.856 12.374 1.00 44.03 507 LEU D C 1
ATOM 4726 O O . LEU D 1 84 ? 12.821 -14.097 13.091 1.00 41.83 507 LEU D O 1
ATOM 4731 N N . LEU D 1 85 ? 14.035 -14.534 11.263 1.00 39.87 508 LEU D N 1
ATOM 4732 C CA . LEU D 1 85 ? 13.058 -15.456 10.726 1.00 39.76 508 LEU D CA 1
ATOM 4733 C C . LEU D 1 85 ? 13.748 -16.503 9.874 1.00 40.40 508 LEU D C 1
ATOM 4734 O O . LEU D 1 85 ? 14.583 -16.188 9.055 1.00 41.04 508 LEU D O 1
ATOM 4739 N N . TYR D 1 86 ? 13.412 -17.757 10.105 1.00 40.47 509 TYR D N 1
ATOM 4740 C CA . TYR D 1 86 ? 13.912 -18.847 9.279 1.00 41.99 509 TYR D CA 1
ATOM 4741 C C . TYR D 1 86 ? 12.737 -19.616 8.709 1.00 42.87 509 TYR D C 1
ATOM 4742 O O . TYR D 1 86 ? 11.756 -19.877 9.409 1.00 42.22 509 TYR D O 1
ATOM 4751 N N . TYR D 1 87 ? 12.826 -19.971 7.432 1.00 45.05 510 TYR D N 1
ATOM 4752 C CA . TYR D 1 87 ? 11.719 -20.653 6.774 1.00 46.16 510 TYR D CA 1
ATOM 4753 C C . TYR D 1 87 ? 11.778 -22.160 6.958 1.00 46.77 510 TYR D C 1
ATOM 4754 O O . TYR D 1 87 ? 12.866 -22.757 6.997 1.00 47.36 510 TYR D O 1
ATOM 4763 N N . ILE D 1 88 ? 10.602 -22.769 7.088 1.00 47.00 511 ILE D N 1
ATOM 4764 C CA . ILE D 1 88 ? 10.483 -24.225 7.085 1.00 47.81 511 ILE D CA 1
ATOM 4765 C C . ILE D 1 88 ? 9.679 -24.643 5.866 1.00 49.52 511 ILE D C 1
ATOM 4766 O O . ILE D 1 88 ? 8.442 -24.734 5.891 1.00 49.22 511 ILE D O 1
ATOM 4771 N N . LYS D 1 89 ? 10.421 -24.872 4.792 1.00 51.03 512 LYS D N 1
ATOM 4772 C CA . LYS D 1 89 ? 9.861 -25.158 3.494 1.00 53.18 512 LYS D CA 1
ATOM 4773 C C . LYS D 1 89 ? 9.579 -26.654 3.426 1.00 53.97 512 LYS D C 1
ATOM 4774 O O . LYS D 1 89 ? 10.038 -27.413 4.289 1.00 53.50 512 LYS D O 1
ATOM 4780 N N . ASP D 1 90 ? 8.817 -27.079 2.422 1.00 55.24 513 ASP D N 1
ATOM 4781 C CA . ASP D 1 90 ? 8.654 -28.508 2.170 1.00 56.59 513 ASP D CA 1
ATOM 4782 C C . ASP D 1 90 ? 10.019 -29.197 2.137 1.00 56.98 513 ASP D C 1
ATOM 4783 O O . ASP D 1 90 ? 10.976 -28.693 1.530 1.00 57.48 513 ASP D O 1
ATOM 4788 N N . GLY D 1 91 ? 10.097 -30.343 2.804 1.00 56.65 514 GLY D N 1
ATOM 4789 C CA . GLY D 1 91 ? 11.290 -31.167 2.758 1.00 57.49 514 GLY D CA 1
ATOM 4790 C C . GLY D 1 91 ? 11.996 -31.244 4.092 1.00 56.18 514 GLY D C 1
ATOM 4791 O O . GLY D 1 91 ? 11.357 -31.298 5.152 1.00 54.95 514 GLY D O 1
ATOM 4792 N N . ILE D 1 92 ? 13.323 -31.249 4.030 1.00 56.48 515 ILE D N 1
ATOM 4793 C CA . ILE D 1 92 ? 14.143 -31.436 5.210 1.00 55.43 515 ILE D CA 1
ATOM 4794 C C . ILE D 1 92 ? 14.962 -30.182 5.468 1.00 54.70 515 ILE D C 1
ATOM 4795 O O . ILE D 1 92 ? 15.574 -29.622 4.558 1.00 55.60 515 ILE D O 1
ATOM 4800 N N . THR D 1 93 ? 14.935 -29.736 6.718 1.00 53.36 516 THR D N 1
ATOM 4801 C CA . THR D 1 93 ? 15.741 -28.607 7.175 1.00 52.61 516 THR D CA 1
ATOM 4802 C C . THR D 1 93 ? 16.743 -29.150 8.180 1.00 53.00 516 THR D C 1
ATOM 4803 O O . THR D 1 93 ? 16.421 -30.054 8.956 1.00 52.82 516 THR D O 1
ATOM 4807 N N . ARG D 1 94 ? 17.959 -28.607 8.141 1.00 53.77 517 ARG D N 1
ATOM 4808 C CA . ARG D 1 94 ? 19.065 -29.080 8.964 1.00 54.28 517 ARG D CA 1
ATOM 4809 C C . ARG D 1 94 ? 19.630 -27.922 9.762 1.00 53.25 517 ARG D C 1
ATOM 4810 O O . ARG D 1 94 ? 20.149 -26.970 9.178 1.00 53.70 517 ARG D O 1
ATOM 4818 N N . VAL D 1 95 ? 19.526 -28.013 11.093 1.00 52.50 518 VAL D N 1
ATOM 4819 C CA . VAL D 1 95 ? 19.987 -26.952 12.001 1.00 51.32 518 VAL D CA 1
ATOM 4820 C C . VAL D 1 95 ? 21.217 -27.411 12.791 1.00 52.22 518 VAL D C 1
ATOM 4821 O O . VAL D 1 95 ? 21.141 -28.369 13.555 1.00 52.33 518 VAL D O 1
ATOM 4825 N N . GLY D 1 96 ? 22.339 -26.716 12.604 1.00 52.95 519 GLY D N 1
ATOM 4826 C CA . GLY D 1 96 ? 23.597 -27.100 13.250 1.00 54.52 519 GLY D CA 1
ATOM 4827 C C . GLY D 1 96 ? 24.697 -26.058 13.159 1.00 55.05 519 GLY D C 1
ATOM 4828 O O . GLY D 1 96 ? 24.423 -24.876 12.950 1.00 53.99 519 GLY D O 1
ATOM 4829 N N . ARG D 1 97 ? 25.944 -26.497 13.322 1.00 56.82 520 ARG D N 1
ATOM 4830 C CA . ARG D 1 97 ? 27.089 -25.585 13.294 1.00 57.61 520 ARG D CA 1
ATOM 4831 C C . ARG D 1 97 ? 27.600 -25.333 11.874 1.00 58.94 520 ARG D C 1
ATOM 4832 O O . ARG D 1 97 ? 27.202 -26.121 10.921 1.00 59.64 520 ARG D O 1
ATOM 4834 N N . ARG D 1 103 ? 26.833 -29.217 6.576 1.00 67.71 526 ARG D N 1
ATOM 4835 C CA . ARG D 1 103 ? 26.018 -28.956 5.381 1.00 68.30 526 ARG D CA 1
ATOM 4836 C C . ARG D 1 103 ? 24.588 -28.562 5.773 1.00 65.18 526 ARG D C 1
ATOM 4837 O O . ARG D 1 103 ? 23.611 -29.121 5.262 1.00 65.00 526 ARG D O 1
ATOM 4839 N N . GLN D 1 104 ? 24.475 -27.580 6.667 1.00 63.44 527 GLN D N 1
ATOM 4840 C CA . GLN D 1 104 ? 23.203 -27.291 7.313 1.00 60.90 527 GLN D CA 1
ATOM 4841 C C . GLN D 1 104 ? 22.445 -26.172 6.600 1.00 61.36 527 GLN D C 1
ATOM 4842 O O . GLN D 1 104 ? 23.052 -25.294 5.978 1.00 63.41 527 GLN D O 1
ATOM 4848 N N . ASP D 1 105 ? 21.118 -26.224 6.679 1.00 59.95 528 ASP D N 1
ATOM 4849 C CA . ASP D 1 105 ? 20.253 -25.222 6.034 1.00 61.05 528 ASP D CA 1
ATOM 4850 C C . ASP D 1 105 ? 20.161 -23.952 6.884 1.00 60.52 528 ASP D C 1
ATOM 4851 O O . ASP D 1 105 ? 20.269 -22.833 6.376 1.00 62.56 528 ASP D O 1
ATOM 4856 N N . ILE D 1 106 ? 19.957 -24.150 8.184 1.00 58.50 529 ILE D N 1
ATOM 4857 C CA . ILE D 1 106 ? 20.076 -23.096 9.181 1.00 58.61 529 ILE D CA 1
ATOM 4858 C C . ILE D 1 106 ? 21.356 -23.351 9.973 1.00 59.03 529 ILE D C 1
ATOM 4859 O O . ILE D 1 106 ? 21.524 -24.415 10.571 1.00 57.63 529 ILE D O 1
ATOM 4864 N N . VAL D 1 107 ? 22.266 -22.386 9.965 1.00 61.84 530 VAL D N 1
ATOM 4865 C CA . VAL D 1 107 ? 23.471 -22.506 10.776 1.00 63.30 530 VAL D CA 1
ATOM 4866 C C . VAL D 1 107 ? 23.392 -21.626 12.019 1.00 64.40 530 VAL D C 1
ATOM 4867 O O . VAL D 1 107 ? 23.099 -20.431 11.933 1.00 66.44 530 VAL D O 1
ATOM 4871 N N . LEU D 1 108 ? 23.640 -22.234 13.175 1.00 63.73 531 LEU D N 1
ATOM 4872 C CA . LEU D 1 108 ? 23.604 -21.516 14.446 1.00 65.47 531 LEU D CA 1
ATOM 4873 C C . LEU D 1 108 ? 24.981 -21.391 15.109 1.00 69.19 531 LEU D C 1
ATOM 4874 O O . LEU D 1 108 ? 25.746 -22.357 15.171 1.00 68.97 531 LEU D O 1
ATOM 4879 N N . SER D 1 109 ? 25.281 -20.187 15.592 1.00 73.42 532 SER D N 1
ATOM 4880 C CA . SER D 1 109 ? 26.545 -19.908 16.267 1.00 78.07 532 SER D CA 1
ATOM 4881 C C . SER D 1 109 ? 26.472 -20.282 17.750 1.00 78.22 532 SER D C 1
ATOM 4882 O O . SER D 1 109 ? 25.415 -20.691 18.243 1.00 74.79 532 SER D O 1
ATOM 4885 N N . GLY D 1 110 ? 27.602 -20.148 18.446 1.00 82.75 533 GLY D N 1
ATOM 4886 C CA . GLY D 1 110 ? 27.697 -20.506 19.859 1.00 83.94 533 GLY D CA 1
ATOM 4887 C C . GLY D 1 110 ? 28.301 -21.886 20.067 1.00 82.36 533 GLY D C 1
ATOM 4888 O O . GLY D 1 110 ? 28.150 -22.775 19.221 1.00 78.44 533 GLY D O 1
ATOM 4889 N N . HIS D 1 111 ? 28.972 -22.059 21.206 1.00 85.89 534 HIS D N 1
ATOM 4890 C CA . HIS D 1 111 ? 29.654 -23.307 21.541 1.00 85.72 534 HIS D CA 1
ATOM 4891 C C . HIS D 1 111 ? 28.778 -24.207 22.438 1.00 82.49 534 HIS D C 1
ATOM 4892 O O . HIS D 1 111 ? 29.156 -24.599 23.541 1.00 85.33 534 HIS D O 1
ATOM 4899 N N . PHE D 1 112 ? 27.592 -24.527 21.929 1.00 77.23 535 PHE D N 1
ATOM 4900 C CA . PHE D 1 112 ? 26.624 -25.402 22.615 1.00 74.30 535 PHE D CA 1
ATOM 4901 C C . PHE D 1 112 ? 25.649 -25.982 21.585 1.00 69.28 535 PHE D C 1
ATOM 4902 O O . PHE D 1 112 ? 24.877 -26.897 21.877 1.00 67.31 535 PHE D O 1
ATOM 4910 N N . ILE D 1 113 ? 25.677 -25.412 20.385 1.00 68.10 536 ILE D N 1
ATOM 4911 C CA . ILE D 1 113 ? 24.969 -25.953 19.241 1.00 64.30 536 ILE D CA 1
ATOM 4912 C C . ILE D 1 113 ? 25.878 -26.982 18.579 1.00 64.70 536 ILE D C 1
ATOM 4913 O O . ILE D 1 113 ? 27.042 -26.694 18.281 1.00 67.51 536 ILE D O 1
ATOM 4918 N N . LYS D 1 114 ? 25.350 -28.186 18.367 1.00 62.68 537 LYS D N 1
ATOM 4919 C CA . LYS D 1 114 ? 26.096 -29.256 17.703 1.00 63.56 537 LYS D CA 1
ATOM 4920 C C . LYS D 1 114 ? 26.228 -28.969 16.210 1.00 62.76 537 LYS D C 1
ATOM 4921 O O . LYS D 1 114 ? 25.444 -28.197 15.649 1.00 60.81 537 LYS D O 1
ATOM 4923 N N . GLU D 1 115 ? 27.231 -29.580 15.580 1.00 64.64 538 GLU D N 1
ATOM 4924 C CA . GLU D 1 115 ? 27.427 -29.459 14.135 1.00 64.56 538 GLU D CA 1
ATOM 4925 C C . GLU D 1 115 ? 26.166 -29.918 13.401 1.00 61.68 538 GLU D C 1
ATOM 4926 O O . GLU D 1 115 ? 25.843 -29.415 12.318 1.00 61.39 538 GLU D O 1
ATOM 4932 N N . GLU D 1 116 ? 25.450 -30.859 14.022 1.00 60.04 539 GLU D N 1
ATOM 4933 C CA . GLU D 1 116 ? 24.142 -31.301 13.556 1.00 57.45 539 GLU D CA 1
ATOM 4934 C C . GLU D 1 116 ? 23.220 -31.431 14.756 1.00 55.53 539 GLU D C 1
ATOM 4935 O O . GLU D 1 116 ? 23.182 -32.474 15.405 1.00 56.46 539 GLU D O 1
ATOM 4941 N N . HIS D 1 117 ? 22.471 -30.367 15.038 1.00 52.92 540 HIS D N 1
ATOM 4942 C CA . HIS D 1 117 ? 21.678 -30.284 16.258 1.00 51.38 540 HIS D CA 1
ATOM 4943 C C . HIS D 1 117 ? 20.323 -30.978 16.124 1.00 50.12 540 HIS D C 1
ATOM 4944 O O . HIS D 1 117 ? 20.025 -31.915 16.869 1.00 51.16 540 HIS D O 1
ATOM 4951 N N . CYS D 1 118 ? 19.508 -30.525 15.181 1.00 48.39 541 CYS D N 1
ATOM 4952 C CA . CYS D 1 118 ? 18.221 -31.153 14.950 1.00 48.03 541 CYS D CA 1
ATOM 4953 C C . CYS D 1 118 ? 17.738 -30.969 13.526 1.00 48.17 541 CYS D C 1
ATOM 4954 O O . CYS D 1 118 ? 18.286 -30.161 12.761 1.00 47.76 541 CYS D O 1
ATOM 4957 N N . VAL D 1 119 ? 16.705 -31.737 13.186 1.00 49.31 542 VAL D N 1
ATOM 4958 C CA . VAL D 1 119 ? 16.141 -31.725 11.852 1.00 50.66 542 VAL D CA 1
ATOM 4959 C C . VAL D 1 119 ? 14.673 -31.300 11.884 1.00 50.53 542 VAL D C 1
ATOM 4960 O O . VAL D 1 119 ? 13.934 -31.607 12.826 1.00 50.59 542 VAL D O 1
ATOM 4964 N N . PHE D 1 120 ? 14.264 -30.566 10.859 1.00 53.97 543 PHE D N 1
ATOM 4965 C CA . PHE D 1 120 ? 12.850 -30.344 10.617 1.00 53.91 543 PHE D CA 1
ATOM 4966 C C . PHE D 1 120 ? 12.455 -31.090 9.357 1.00 55.67 543 PHE D C 1
ATOM 4967 O O . PHE D 1 120 ? 13.184 -31.084 8.370 1.00 56.70 543 PHE D O 1
ATOM 4975 N N . ARG D 1 121 ? 11.303 -31.740 9.409 1.00 56.94 544 ARG D N 1
ATOM 4976 C CA . ARG D 1 121 ? 10.802 -32.522 8.299 1.00 59.16 544 ARG D CA 1
ATOM 4977 C C . ARG D 1 121 ? 9.387 -32.016 8.029 1.00 59.18 544 ARG D C 1
ATOM 4978 O O . ARG D 1 121 ? 8.512 -32.136 8.897 1.00 59.63 544 ARG D O 1
ATOM 4986 N N . SER D 1 122 ? 9.182 -31.412 6.853 1.00 59.05 545 SER D N 1
ATOM 4987 C CA . SER D 1 122 ? 7.879 -30.869 6.454 1.00 58.95 545 SER D CA 1
ATOM 4988 C C . SER D 1 122 ? 7.188 -31.845 5.497 1.00 61.36 545 SER D C 1
ATOM 4989 O O . SER D 1 122 ? 7.810 -32.311 4.543 1.00 62.54 545 SER D O 1
ATOM 4992 N N . ASP D 1 123 ? 5.911 -32.142 5.749 1.00 62.42 546 ASP D N 1
ATOM 4993 C CA . ASP D 1 123 ? 5.209 -33.240 5.067 1.00 65.36 546 ASP D CA 1
ATOM 4994 C C . ASP D 1 123 ? 3.918 -32.783 4.400 1.00 66.37 546 ASP D C 1
ATOM 4995 O O . ASP D 1 123 ? 2.962 -32.388 5.082 1.00 66.01 546 ASP D O 1
ATOM 5000 N N . SER D 1 124 ? 3.895 -32.854 3.067 1.00 67.96 547 SER D N 1
ATOM 5001 C CA . SER D 1 124 ? 2.689 -32.555 2.287 1.00 69.87 547 SER D CA 1
ATOM 5002 C C . SER D 1 124 ? 2.050 -33.831 1.738 1.00 73.49 547 SER D C 1
ATOM 5003 O O . SER D 1 124 ? 2.753 -34.779 1.382 1.00 74.91 547 SER D O 1
ATOM 5006 N N . ARG D 1 125 ? 0.718 -33.840 1.671 1.00 75.54 548 ARG D N 1
ATOM 5007 C CA . ARG D 1 125 ? -0.031 -34.998 1.169 1.00 79.82 548 ARG D CA 1
ATOM 5008 C C . ARG D 1 125 ? -0.582 -34.764 -0.246 1.00 81.91 548 ARG D C 1
ATOM 5009 O O . ARG D 1 125 ? -0.581 -35.676 -1.082 1.00 84.77 548 ARG D O 1
ATOM 5011 N N . SER D 1 128 ? -1.999 -32.007 1.802 1.00 76.74 551 SER D N 1
ATOM 5012 C CA . SER D 1 128 ? -2.484 -30.637 1.655 1.00 75.42 551 SER D CA 1
ATOM 5013 C C . SER D 1 128 ? -1.793 -29.690 2.648 1.00 71.83 551 SER D C 1
ATOM 5014 O O . SER D 1 128 ? -0.803 -29.036 2.292 1.00 69.93 551 SER D O 1
ATOM 5017 N N . GLU D 1 129 ? -2.303 -29.625 3.882 1.00 71.32 552 GLU D N 1
ATOM 5018 C CA . GLU D 1 129 ? -1.720 -28.771 4.931 1.00 68.12 552 GLU D CA 1
ATOM 5019 C C . GLU D 1 129 ? -0.407 -29.336 5.504 1.00 66.18 552 GLU D C 1
ATOM 5020 O O . GLU D 1 129 ? -0.371 -30.459 6.023 1.00 67.17 552 GLU D O 1
ATOM 5026 N N . ALA D 1 130 ? 0.658 -28.539 5.423 1.00 63.62 553 ALA D N 1
ATOM 5027 C CA . ALA D 1 130 ? 1.995 -28.972 5.841 1.00 62.08 553 ALA D CA 1
ATOM 5028 C C . ALA D 1 130 ? 2.084 -29.363 7.317 1.00 61.47 553 ALA D C 1
ATOM 5029 O O . ALA D 1 130 ? 1.547 -28.678 8.194 1.00 60.50 553 ALA D O 1
ATOM 5031 N N . VAL D 1 131 ? 2.766 -30.485 7.558 1.00 62.25 554 VAL D N 1
ATOM 5032 C CA . VAL D 1 131 ? 2.985 -31.049 8.889 1.00 61.95 554 VAL D CA 1
ATOM 5033 C C . VAL D 1 131 ? 4.491 -31.200 9.100 1.00 60.61 554 VAL D C 1
ATOM 5034 O O . VAL D 1 131 ? 5.183 -31.811 8.281 1.00 61.01 554 VAL D O 1
ATOM 5038 N N . VAL D 1 132 ? 4.977 -30.645 10.208 1.00 59.06 555 VAL D N 1
ATOM 5039 C CA . VAL D 1 132 ? 6.406 -30.447 10.443 1.00 57.83 555 VAL D CA 1
ATOM 5040 C C . VAL D 1 132 ? 6.828 -31.176 11.710 1.00 58.30 555 VAL D C 1
ATOM 5041 O O . VAL D 1 132 ? 6.253 -30.953 12.783 1.00 58.51 555 VAL D O 1
ATOM 5045 N N . THR D 1 133 ? 7.832 -32.040 11.587 1.00 59.09 556 THR D N 1
ATOM 5046 C CA . THR D 1 133 ? 8.384 -32.746 12.746 1.00 59.91 556 THR D CA 1
ATOM 5047 C C . THR D 1 133 ? 9.729 -32.155 13.143 1.00 58.37 556 THR D C 1
ATOM 5048 O O . THR D 1 133 ? 10.576 -31.895 12.286 1.00 57.93 556 THR D O 1
ATOM 5052 N N . LEU D 1 134 ? 9.909 -31.912 14.439 1.00 57.85 557 LEU D N 1
ATOM 5053 C CA . LEU D 1 134 ? 11.229 -31.583 14.949 1.00 56.84 557 LEU D CA 1
ATOM 5054 C C . LEU D 1 134 ? 11.855 -32.883 15.395 1.00 58.38 557 LEU D C 1
ATOM 5055 O O . LEU D 1 134 ? 11.373 -33.521 16.346 1.00 59.54 557 LEU D O 1
ATOM 5060 N N . GLU D 1 135 ? 12.908 -33.271 14.673 1.00 58.63 558 GLU D N 1
ATOM 5061 C CA . GLU D 1 135 ? 13.651 -34.491 14.943 1.00 60.39 558 GLU D CA 1
ATOM 5062 C C . GLU D 1 135 ? 15.063 -34.136 15.373 1.00 59.91 558 GLU D C 1
ATOM 5063 O O . GLU D 1 135 ? 15.913 -33.852 14.531 1.00 59.77 558 GLU D O 1
ATOM 5065 N N . PRO D 1 136 ? 15.310 -34.142 16.692 1.00 59.99 559 PRO D N 1
ATOM 5066 C CA . PRO D 1 136 ? 16.617 -33.858 17.292 1.00 60.17 559 PRO D CA 1
ATOM 5067 C C . PRO D 1 136 ? 17.590 -35.035 17.207 1.00 62.34 559 PRO D C 1
ATOM 5068 O O . PRO D 1 136 ? 17.170 -36.194 17.242 1.00 64.05 559 PRO D O 1
ATOM 5072 N N . CYS D 1 137 ? 18.881 -34.728 17.112 1.00 62.44 560 CYS D N 1
ATOM 5073 C CA . CYS D 1 137 ? 19.924 -35.748 17.064 1.00 64.53 560 CYS D CA 1
ATOM 5074 C C . CYS D 1 137 ? 20.473 -36.043 18.461 1.00 65.85 560 CYS D C 1
ATOM 5075 O O . CYS D 1 137 ? 20.555 -35.148 19.314 1.00 64.92 560 CYS D O 1
ATOM 5078 N N . GLU D 1 138 ? 20.859 -37.300 18.685 1.00 68.20 561 GLU D N 1
ATOM 5079 C CA . GLU D 1 138 ? 21.474 -37.713 19.944 1.00 69.60 561 GLU D CA 1
ATOM 5080 C C . GLU D 1 138 ? 22.720 -36.862 20.212 1.00 69.20 561 GLU D C 1
ATOM 5081 O O . GLU D 1 138 ? 23.534 -36.623 19.311 1.00 69.17 561 GLU D O 1
ATOM 5083 N N . GLY D 1 139 ? 22.839 -36.396 21.455 1.00 68.88 562 GLY D N 1
ATOM 5084 C CA . GLY D 1 139 ? 23.909 -35.485 21.865 1.00 68.48 562 GLY D CA 1
ATOM 5085 C C . GLY D 1 139 ? 23.467 -34.033 21.871 1.00 65.42 562 GLY D C 1
ATOM 5086 O O . GLY D 1 139 ? 24.166 -33.156 22.381 1.00 65.67 562 GLY D O 1
ATOM 5087 N N . ALA D 1 140 ? 22.296 -33.779 21.303 1.00 62.78 563 ALA D N 1
ATOM 5088 C CA . ALA D 1 140 ? 21.813 -32.423 21.161 1.00 59.98 563 ALA D CA 1
ATOM 5089 C C . ALA D 1 140 ? 20.584 -32.186 22.025 1.00 58.57 563 ALA D C 1
ATOM 5090 O O . ALA D 1 140 ? 19.591 -32.936 21.958 1.00 58.73 563 ALA D O 1
ATOM 5092 N N . ASP D 1 141 ? 20.673 -31.141 22.851 1.00 59.04 564 ASP D N 1
ATOM 5093 C CA . ASP D 1 141 ? 19.559 -30.740 23.687 1.00 56.29 564 ASP D CA 1
ATOM 5094 C C . ASP D 1 141 ? 18.664 -29.850 22.872 1.00 53.01 564 ASP D C 1
ATOM 5095 O O . ASP D 1 141 ? 19.129 -28.922 22.212 1.00 52.44 564 ASP D O 1
ATOM 5100 N N . THR D 1 142 ? 17.376 -30.152 22.903 1.00 50.88 565 THR D N 1
ATOM 5101 C CA . THR D 1 142 ? 16.395 -29.302 22.269 1.00 48.27 565 THR D CA 1
ATOM 5102 C C . THR D 1 142 ? 15.081 -29.388 23.020 1.00 47.09 565 THR D C 1
ATOM 5103 O O . THR D 1 142 ? 14.524 -30.474 23.220 1.00 47.84 565 THR D O 1
ATOM 5107 N N . TYR D 1 143 ? 14.583 -28.228 23.425 1.00 45.36 566 TYR D N 1
ATOM 5108 C CA . TYR D 1 143 ? 13.366 -28.172 24.201 1.00 44.21 566 TYR D CA 1
ATOM 5109 C C . TYR D 1 143 ? 12.238 -27.568 23.385 1.00 42.61 566 TYR D C 1
ATOM 5110 O O . TYR D 1 143 ? 12.417 -26.596 22.650 1.00 42.16 566 TYR D O 1
ATOM 5119 N N . VAL D 1 144 ? 11.083 -28.193 23.485 1.00 41.94 567 VAL D N 1
ATOM 5120 C CA . VAL D 1 144 ? 9.867 -27.586 23.048 1.00 40.94 567 VAL D CA 1
ATOM 5121 C C . VAL D 1 144 ? 9.201 -27.141 24.330 1.00 41.27 567 VAL D C 1
ATOM 5122 O O . VAL D 1 144 ? 8.943 -27.953 25.215 1.00 41.80 567 VAL D O 1
ATOM 5126 N N . ASN D 1 145 ? 8.967 -25.838 24.449 1.00 41.14 568 ASN D N 1
ATOM 5127 C CA . ASN D 1 145 ? 8.252 -25.275 25.598 1.00 42.05 568 ASN D CA 1
ATOM 5128 C C . ASN D 1 145 ? 8.844 -25.665 26.961 1.00 43.41 568 ASN D C 1
ATOM 5129 O O . ASN D 1 145 ? 8.119 -26.058 27.880 1.00 44.63 568 ASN D O 1
ATOM 5134 N N . GLY D 1 146 ? 10.169 -25.551 27.071 1.00 43.70 569 GLY D N 1
ATOM 5135 C CA . GLY D 1 146 ? 10.883 -25.813 28.314 1.00 45.02 569 GLY D CA 1
ATOM 5136 C C . GLY D 1 146 ? 11.093 -27.281 28.644 1.00 45.82 569 GLY D C 1
ATOM 5137 O O . GLY D 1 146 ? 11.737 -27.606 29.648 1.00 47.07 569 GLY D O 1
ATOM 5138 N N . LYS D 1 147 ? 10.546 -28.174 27.817 1.00 45.06 570 LYS D N 1
ATOM 5139 C CA . LYS D 1 147 ? 10.642 -29.603 28.080 1.00 46.33 570 LYS D CA 1
ATOM 5140 C C . LYS D 1 147 ? 11.589 -30.240 27.074 1.00 46.27 570 LYS D C 1
ATOM 5141 O O . LYS D 1 147 ? 11.433 -30.036 25.878 1.00 45.28 570 LYS D O 1
ATOM 5147 N N . LYS D 1 148 ? 12.585 -30.979 27.561 1.00 48.02 571 LYS D N 1
ATOM 5148 C CA . LYS D 1 148 ? 13.553 -31.648 26.681 1.00 48.86 571 LYS D CA 1
ATOM 5149 C C . LYS D 1 148 ? 12.910 -32.709 25.781 1.00 49.54 571 LYS D C 1
ATOM 5150 O O . LYS D 1 148 ? 11.986 -33.427 26.187 1.00 50.69 571 LYS D O 1
ATOM 5156 N N . VAL D 1 149 ? 13.423 -32.790 24.555 1.00 49.36 572 VAL D N 1
ATOM 5157 C CA . VAL D 1 149 ? 12.943 -33.713 23.543 1.00 50.35 572 VAL D CA 1
ATOM 5158 C C . VAL D 1 149 ? 14.119 -34.518 22.980 1.00 52.14 572 VAL D C 1
ATOM 5159 O O . VAL D 1 149 ? 15.234 -34.004 22.876 1.00 51.70 572 VAL D O 1
ATOM 5163 N N . THR D 1 150 ? 13.878 -35.787 22.657 1.00 54.89 573 THR D N 1
ATOM 5164 C CA . THR D 1 150 ? 14.778 -36.537 21.766 1.00 57.61 573 THR D CA 1
ATOM 5165 C C . THR D 1 150 ? 14.032 -37.480 20.835 1.00 59.61 573 THR D C 1
ATOM 5166 O O . THR D 1 150 ? 14.652 -38.161 20.010 1.00 62.04 573 THR D O 1
ATOM 5170 N N . GLU D 1 151 ? 12.708 -37.531 20.983 1.00 59.42 574 GLU D N 1
ATOM 5171 C CA . GLU D 1 151 ? 11.858 -38.328 20.099 1.00 61.53 574 GLU D CA 1
ATOM 5172 C C . GLU D 1 151 ? 11.210 -37.410 19.064 1.00 59.22 574 GLU D C 1
ATOM 5173 O O . GLU D 1 151 ? 10.663 -36.371 19.438 1.00 56.91 574 GLU D O 1
ATOM 5179 N N . PRO D 1 152 ? 11.270 -37.780 17.764 1.00 60.41 575 PRO D N 1
ATOM 5180 C CA . PRO D 1 152 ? 10.613 -36.985 16.732 1.00 58.99 575 PRO D CA 1
ATOM 5181 C C . PRO D 1 152 ? 9.199 -36.614 17.151 1.00 57.84 575 PRO D C 1
ATOM 5182 O O . PRO D 1 152 ? 8.444 -37.481 17.580 1.00 59.75 575 PRO D O 1
ATOM 5186 N N . SER D 1 153 ? 8.852 -35.333 17.053 1.00 55.25 576 SER D N 1
ATOM 5187 C CA . SER D 1 153 ? 7.502 -34.899 17.413 1.00 54.61 576 SER D CA 1
ATOM 5188 C C . SER D 1 153 ? 6.914 -33.811 16.509 1.00 53.53 576 SER D C 1
ATOM 5189 O O . SER D 1 153 ? 7.640 -32.968 15.977 1.00 52.32 576 SER D O 1
ATOM 5192 N N . ILE D 1 154 ? 5.586 -33.855 16.359 1.00 54.44 577 ILE D N 1
ATOM 5193 C CA . ILE D 1 154 ? 4.826 -32.940 15.495 1.00 54.06 577 ILE D CA 1
ATOM 5194 C C . ILE D 1 154 ? 4.688 -31.548 16.117 1.00 51.49 577 ILE D C 1
ATOM 5195 O O . ILE D 1 154 ? 3.993 -31.376 17.117 1.00 50.86 577 ILE D O 1
ATOM 5200 N N . LEU D 1 155 ? 5.330 -30.554 15.514 1.00 50.37 578 LEU D N 1
ATOM 5201 C CA . LEU D 1 155 ? 5.269 -29.188 16.046 1.00 48.76 578 LEU D CA 1
ATOM 5202 C C . LEU D 1 155 ? 3.951 -28.469 15.757 1.00 49.68 578 LEU D C 1
ATOM 5203 O O . LEU D 1 155 ? 3.204 -28.830 14.836 1.00 51.70 578 LEU D O 1
ATOM 5208 N N . ARG D 1 156 ? 3.668 -27.441 16.547 1.00 48.34 579 ARG D N 1
ATOM 5209 C CA . ARG D 1 156 ? 2.447 -26.674 16.356 1.00 49.19 579 ARG D CA 1
ATOM 5210 C C . ARG D 1 156 ? 2.699 -25.191 16.500 1.00 48.17 579 ARG D C 1
ATOM 5211 O O . ARG D 1 156 ? 3.681 -24.767 17.107 1.00 46.58 579 ARG D O 1
ATOM 5219 N N . SER D 1 157 ? 1.779 -24.409 15.949 1.00 49.33 580 SER D N 1
ATOM 5220 C CA . SER D 1 157 ? 1.863 -22.961 15.998 1.00 49.12 580 SER D CA 1
ATOM 5221 C C . SER D 1 157 ? 2.072 -22.531 17.444 1.00 47.75 580 SER D C 1
ATOM 5222 O O . SER D 1 157 ? 1.403 -23.034 18.347 1.00 47.72 580 SER D O 1
ATOM 5225 N N . GLY D 1 158 ? 3.019 -21.627 17.659 1.00 47.13 581 GLY D N 1
ATOM 5226 C CA . GLY D 1 158 ? 3.312 -21.127 18.996 1.00 46.64 581 GLY D CA 1
ATOM 5227 C C . GLY D 1 158 ? 4.250 -21.983 19.839 1.00 45.15 581 GLY D C 1
ATOM 5228 O O . GLY D 1 158 ? 4.553 -21.623 20.972 1.00 44.98 581 GLY D O 1
ATOM 5229 N N . ASN D 1 159 ? 4.704 -23.120 19.309 1.00 44.78 582 ASN D N 1
ATOM 5230 C CA . ASN D 1 159 ? 5.705 -23.932 20.007 1.00 43.81 582 ASN D CA 1
ATOM 5231 C C . ASN D 1 159 ? 7.014 -23.182 20.134 1.00 43.68 582 ASN D C 1
ATOM 5232 O O . ASN D 1 159 ? 7.596 -22.766 19.128 1.00 44.02 582 ASN D O 1
ATOM 5237 N N . ARG D 1 160 ? 7.469 -22.992 21.366 1.00 43.52 583 ARG D N 1
ATOM 5238 C CA . ARG D 1 160 ? 8.766 -22.374 21.589 1.00 43.89 583 ARG D CA 1
ATOM 5239 C C . ARG D 1 160 ? 9.845 -23.435 21.555 1.00 43.37 583 ARG D C 1
ATOM 5240 O O . ARG D 1 160 ? 9.702 -24.494 22.149 1.00 43.50 583 ARG D O 1
ATOM 5248 N N . ILE D 1 161 ? 10.915 -23.156 20.826 1.00 43.70 584 ILE D N 1
ATOM 5249 C CA . ILE D 1 161 ? 11.943 -24.145 20.591 1.00 44.14 584 ILE D CA 1
ATOM 5250 C C . ILE D 1 161 ? 13.276 -23.596 21.072 1.00 43.45 584 ILE D C 1
ATOM 5251 O O . ILE D 1 161 ? 13.656 -22.477 20.714 1.00 42.88 584 ILE D O 1
ATOM 5256 N N . ILE D 1 162 ? 13.966 -24.385 21.899 1.00 43.79 585 ILE D N 1
ATOM 5257 C CA . ILE D 1 162 ? 15.291 -24.024 22.387 1.00 43.57 585 ILE D CA 1
ATOM 5258 C C . ILE D 1 162 ? 16.325 -25.030 21.930 1.00 43.69 585 ILE D C 1
ATOM 5259 O O . ILE D 1 162 ? 16.209 -26.221 22.192 1.00 44.51 585 ILE D O 1
ATOM 5264 N N . MET D 1 163 ? 17.339 -24.514 21.252 1.00 43.27 586 MET D N 1
ATOM 5265 C CA . MET D 1 163 ? 18.421 -25.307 20.711 1.00 43.61 586 MET D CA 1
ATOM 5266 C C . MET D 1 163 ? 19.666 -24.952 21.494 1.00 43.16 586 MET D C 1
ATOM 5267 O O . MET D 1 163 ? 20.082 -23.787 21.525 1.00 42.96 586 MET D O 1
ATOM 5272 N N . GLY D 1 164 ? 20.237 -25.967 22.135 1.00 43.33 587 GLY D N 1
ATOM 5273 C CA . GLY D 1 164 ? 21.325 -25.801 23.083 1.00 43.02 587 GLY D CA 1
ATOM 5274 C C . GLY D 1 164 ? 20.987 -24.910 24.266 1.00 42.64 587 GLY D C 1
ATOM 5275 O O . GLY D 1 164 ? 20.011 -25.145 24.989 1.00 42.75 587 GLY D O 1
ATOM 5276 N N . LYS D 1 165 ? 21.807 -23.877 24.443 1.00 42.29 588 LYS D N 1
ATOM 5277 C CA . LYS D 1 165 ? 21.757 -23.006 25.607 1.00 42.61 588 LYS D CA 1
ATOM 5278 C C . LYS D 1 165 ? 21.257 -21.583 25.325 1.00 41.96 588 LYS D C 1
ATOM 5279 O O . LYS D 1 165 ? 20.607 -20.981 26.184 1.00 42.45 588 LYS D O 1
ATOM 5282 N N . SER D 1 166 ? 21.533 -21.056 24.132 1.00 41.11 589 SER D N 1
ATOM 5283 C CA . SER D 1 166 ? 21.302 -19.638 23.861 1.00 41.13 589 SER D CA 1
ATOM 5284 C C . SER D 1 166 ? 20.478 -19.272 22.631 1.00 40.34 589 SER D C 1
ATOM 5285 O O . SER D 1 166 ? 20.607 -18.157 22.114 1.00 40.65 589 SER D O 1
ATOM 5288 N N . HIS D 1 167 ? 19.620 -20.184 22.176 1.00 40.05 590 HIS D N 1
ATOM 5289 C CA . HIS D 1 167 ? 18.722 -19.890 21.054 1.00 39.30 590 HIS D CA 1
ATOM 5290 C C . HIS D 1 167 ? 17.297 -20.320 21.357 1.00 38.88 590 HIS D C 1
ATOM 5291 O O . HIS D 1 167 ? 17.057 -21.461 21.726 1.00 38.54 590 HIS D O 1
ATOM 5298 N N . VAL D 1 168 ? 16.365 -19.382 21.197 1.00 39.26 591 VAL D N 1
ATOM 5299 C CA . VAL D 1 168 ? 14.928 -19.620 21.316 1.00 39.53 591 VAL D CA 1
ATOM 5300 C C . VAL D 1 168 ? 14.198 -19.168 20.079 1.00 39.76 591 VAL D C 1
ATOM 5301 O O . VAL D 1 168 ? 14.329 -18.013 19.662 1.00 40.00 591 VAL D O 1
ATOM 5305 N N . PHE D 1 169 ? 13.386 -20.060 19.527 1.00 39.94 592 PHE D N 1
ATOM 5306 C CA . PHE D 1 169 ? 12.561 -19.721 18.392 1.00 40.21 592 PHE D CA 1
ATOM 5307 C C . PHE D 1 169 ? 11.085 -20.021 18.648 1.00 40.67 592 PHE D C 1
ATOM 5308 O O . PHE D 1 169 ? 10.738 -21.012 19.297 1.00 40.40 592 PHE D O 1
ATOM 5316 N N . ARG D 1 170 ? 10.217 -19.154 18.135 1.00 41.20 593 ARG D N 1
ATOM 5317 C CA . ARG D 1 170 ? 8.791 -19.442 18.120 1.00 42.03 593 ARG D CA 1
ATOM 5318 C C . ARG D 1 170 ? 8.485 -20.135 16.788 1.00 43.00 593 ARG D C 1
ATOM 5319 O O . ARG D 1 170 ? 8.775 -19.600 15.712 1.00 43.70 593 ARG D O 1
ATOM 5327 N N . PHE D 1 171 ? 7.951 -21.349 16.862 1.00 43.84 594 PHE D N 1
ATOM 5328 C CA . PHE D 1 171 ? 7.472 -21.995 15.668 1.00 45.22 594 PHE D CA 1
ATOM 5329 C C . PHE D 1 171 ? 6.129 -21.397 15.290 1.00 46.01 594 PHE D C 1
ATOM 5330 O O . PHE D 1 171 ? 5.222 -21.289 16.115 1.00 46.18 594 PHE D O 1
ATOM 5338 N N . ASN D 1 172 ? 6.013 -21.011 14.029 1.00 47.06 595 ASN D N 1
ATOM 5339 C CA . ASN D 1 172 ? 4.825 -20.345 13.550 1.00 47.96 595 ASN D CA 1
ATOM 5340 C C . ASN D 1 172 ? 4.412 -20.922 12.199 1.00 50.16 595 ASN D C 1
ATOM 5341 O O . ASN D 1 172 ? 5.197 -20.958 11.242 1.00 50.90 595 ASN D O 1
ATOM 5346 N N . HIS D 1 173 ? 3.179 -21.412 12.141 1.00 51.52 596 HIS D N 1
ATOM 5347 C CA . HIS D 1 173 ? 2.674 -22.025 10.928 1.00 53.89 596 HIS D CA 1
ATOM 5348 C C . HIS D 1 173 ? 1.251 -21.540 10.673 1.00 55.11 596 HIS D C 1
ATOM 5349 O O . HIS D 1 173 ? 0.278 -22.223 10.999 1.00 55.79 596 HIS D O 1
ATOM 5356 N N . PRO D 1 174 ? 1.142 -20.330 10.103 1.00 55.58 597 PRO D N 1
ATOM 5357 C CA . PRO D 1 174 ? -0.092 -19.616 9.823 1.00 56.97 597 PRO D CA 1
ATOM 5358 C C . PRO D 1 174 ? -1.222 -20.489 9.287 1.00 59.53 597 PRO D C 1
ATOM 5359 O O . PRO D 1 174 ? -2.323 -20.465 9.837 1.00 59.78 597 PRO D O 1
ATOM 5363 N N . GLU D 1 175 ? -0.951 -21.259 8.236 1.00 61.93 598 GLU D N 1
ATOM 5364 C CA . GLU D 1 175 ? -1.982 -22.079 7.613 1.00 64.97 598 GLU D CA 1
ATOM 5365 C C . GLU D 1 175 ? -2.578 -23.126 8.563 1.00 64.78 598 GLU D C 1
ATOM 5366 O O . GLU D 1 175 ? -3.777 -23.408 8.493 1.00 66.43 598 GLU D O 1
ATOM 5372 N N . GLN D 1 176 ? -1.751 -23.692 9.449 1.00 63.39 599 GLN D N 1
ATOM 5373 C CA . GLN D 1 176 ? -2.262 -24.576 10.505 1.00 63.46 599 GLN D CA 1
ATOM 5374 C C . GLN D 1 176 ? -3.385 -23.909 11.277 1.00 63.31 599 GLN D C 1
ATOM 5375 O O . GLN D 1 176 ? -4.415 -24.529 11.531 1.00 65.23 599 GLN D O 1
ATOM 5381 N N . ALA D 1 177 ? -3.180 -22.638 11.617 1.00 61.78 600 ALA D N 1
ATOM 5382 C CA . ALA D 1 177 ? -4.117 -21.868 12.423 1.00 61.80 600 ALA D CA 1
ATOM 5383 C C . ALA D 1 177 ? -5.332 -21.381 11.638 1.00 63.99 600 ALA D C 1
ATOM 5384 O O . ALA D 1 177 ? -6.447 -21.416 12.153 1.00 65.23 600 ALA D O 1
ATOM 5386 N N . ARG D 1 178 ? -5.123 -20.915 10.409 1.00 65.00 601 ARG D N 1
ATOM 5387 C CA . ARG D 1 178 ? -6.235 -20.468 9.575 1.00 67.42 601 ARG D CA 1
ATOM 5388 C C . ARG D 1 178 ? -7.183 -21.642 9.387 1.00 70.23 601 ARG D C 1
ATOM 5389 O O . ARG D 1 178 ? -8.390 -21.516 9.630 1.00 71.50 601 ARG D O 1
ATOM 5391 N N . GLN D 1 179 ? -6.613 -22.788 8.999 1.00 71.34 602 GLN D N 1
ATOM 5392 C CA . GLN D 1 179 ? -7.364 -24.027 8.774 1.00 74.12 602 GLN D CA 1
ATOM 5393 C C . GLN D 1 179 ? -7.885 -24.643 10.068 1.00 73.81 602 GLN D C 1
ATOM 5394 O O . GLN D 1 179 ? -9.031 -25.073 10.118 1.00 76.17 602 GLN D O 1
ATOM 5396 N N . GLU D 1 180 ? -7.059 -24.689 11.112 1.00 71.53 603 GLU D N 1
ATOM 5397 C CA . GLU D 1 180 ? -7.529 -25.211 12.397 1.00 72.02 603 GLU D CA 1
ATOM 5398 C C . GLU D 1 180 ? -8.672 -24.346 12.943 1.00 72.59 603 GLU D C 1
ATOM 5399 O O . GLU D 1 180 ? -9.662 -24.879 13.456 1.00 74.92 603 GLU D O 1
ATOM 5401 N N . ARG D 1 181 ? -8.544 -23.020 12.802 1.00 71.20 604 ARG D N 1
ATOM 5402 C CA . ARG D 1 181 ? -9.577 -22.070 13.245 1.00 71.46 604 ARG D CA 1
ATOM 5403 C C . ARG D 1 181 ? -10.185 -21.291 12.077 1.00 72.49 604 ARG D C 1
ATOM 5404 O O . ARG D 1 181 ? -11.033 -21.807 11.331 1.00 75.04 604 ARG D O 1
#

Solvent-accessible surface area: 37196 Å² total; per-residue (Å²): 81,104,55,59,48,129,60,114,82,57,94,96,134,89,138,89,46,123,131,100,44,42,83,36,59,114,89,53,97,85,26,29,103,152,30,21,41,72,24,111,116,50,25,61,78,3,62,141,51,19,10,6,51,76,169,88,44,0,16,34,0,3,70,7,23,75,69,41,6,0,0,11,1,50,34,75,78,27,74,40,78,7,0,5,0,6,21,1,63,89,29,49,1,70,0,0,77,143,110,12,157,74,103,12,12,1,44,2,59,42,166,145,5,38,83,80,0,1,22,0,104,5,95,43,84,78,52,93,74,9,75,1,24,0,38,30,36,178,61,5,33,0,55,21,73,55,146,90,8,97,121,91,43,97,1,117,36,31,16,118,0,38,0,6,145,59,13,24,0,35,0,4,0,0,50,13,37,111,71,148,89,117,119,147,79,96,84,52,74,86,137,67,126,101,51,111,125,99,41,63,84,48,47,106,63,26,73,68,103,55,138,127,14,34,52,51,68,144,109,12,90,36,14,27,78,115,14,15,61,15,95,23,105,105,49,18,53,2,0,15,50,18,8,108,42,68,5,1,2,4,13,20,10,60,45,7,41,23,46,6,3,11,0,10,24,1,77,87,34,109,5,53,2,0,96,85,81,51,88,131,78,20,32,6,75,10,34,34,49,45,0,79,79,51,0,1,18,0,23,6,62,44,228,80,70,83,60,6,65,1,34,0,62,18,35,182,61,5,40,0,26,19,94,30,132,102,10,88,122,82,39,92,1,130,33,34,21,72,0,5,2,0,45,6,5,0,2,10,0,6,0,0,46,20,18,105,70,97,90,120,68,100,41,64,102,142,58,127,75,52,97,86,153,74,113,82,52,111,145,105,52,61,92,48,46,55,86,44,78,39,88,60,160,121,1,40,51,52,59,44,42,8,65,11,45,0,49,46,7,8,3,6,52,63,170,87,14,29,19,43,0,3,83,26,20,80,80,37,11,6,2,7,1,40,32,58,69,29,88,20,91,9,2,4,1,7,14,1,60,79,24,81,0,95,2,0,90,59,114,84,25,12,2,52,1,75,10,144,114,2,93,111,99,0,1,22,0,97,5,63,49,93,114,71,30,66,1,12,0,52,24,37,99,62,5,27,0,66,4,80,56,120,104,15,106,133,86,33,80,1,106,51,40,16,111,0,46,1,1,74,38,6,45,2,26,0,38,4,56,51,43,41,112,155,138,49,93,127,137,56,99,91,54,76,82,148,82,108,97,39,108,57,89,46,51,113,31,44,115,72,44,90,104,114,35,164,44,9,52,55,36,58,90,56,12,61,69,19,29,74,6,5,1,21,8,16,16,38,72,1,9,14,1,0,3,16,15,2,83,75,33,6,0,0,4,2,29,24,78,103,48,107,139,88,13,2,8,1,3,3,0,70,109,28,82,2,93,0,0,61,130,23,30,4,94,6,60,47,185,65,13,38,135,101,2,1,22,0,125,9,86,71,134,122,57,21,56,1,28,0,20,16,40,104,84,11,52,0,54,25,81,62,162,130,24,77,124,91,44,121,2,159,30,30,22,128,0,55,0,8,103,62,9,39,0,9,0,6,0,5,72,20,19,56,69,92,115

Secondary structure (DSSP, 8-state):
-HHHHHHHHHHHHHHHHHHHHHHHHHHHHHHHHHHHHHHHHHHHHHHHTTEEEETTTEEEEEEPPSSS-EEEE----TT-SS-SEEE--SEEEEEE-SSSSSPPSEE--STT--SEEEEEEEE--SS-S-EEEEEEPTT--EEETTEE--S-EE--TT-EEEETTTEEEEEE-HHHHHH-/-TTHHHHHHHHHHHHHHHHHHHHHHHHHHHHHHHHHHHHHHHHTTSS---B-TTS-B-EEPPPSSS-EEEE--SSTT-SSEEEEE--SEEEEEE-SS-SS--SEE---TT--SEEEEEEEE-TTSSS-EEEEEEPTT--EEETTEE--S-EE--TT-EEEETTTEEEEEE-HHHHHHHH-/-HHHHHHHHHHHHHHHHHHHHHHHHHHHHHHHHHHHHHHHHHHHHHHHTTEEE-TTS-EEEEPPPSSS-EEEE----TT-SS-SEEE--SEEEEEEE----SEEE--TT--TT-EEEEEE-----EEEEEEPTT--EEETTEEP-S-EE--TT-EEEETTT--EEEE-TT----/-HHHHHHHHHHHHHHHHHHHHHHHHHHHHHHHHHHHHHHHHHHHHTT--EEE-TTS-EEEE---SSS-EEEE--SS--SSS-SEEE--SEEEEEE---SEE--STTS-TT-EEEEEE-----EEEEEEPTT--EEETTEEE-S-EE--TT-EEEETTTEEEEEE-HHHHHHH-

GO terms:
  GO:0003774 cytoskeletal motor activity (F, TAS)
  GO:0008089 anterograde axonal transport (P, TAS)
  GO:0042802 identical protein binding (F, IPI)
  GO:0005515 protein binding (F, IPI)

Foldseek 3Di:
DVVVVVVVVVVVVVVVVVVVVVVVVVVVVVVVVVVVVVVVVVLVVVVVVAFDFDDPPTGDGGDDDQAWKKKAWPDDDPDDPFDRIGTADAAKAWEFDPVPPPDHRGHDDDDQGHRTAKMWHWDQDVNPQTWIWIAGDPPWFKAKQNHTDPGIDTDAAQIWIDTSNPTIIGIHRNVRVVVD/DVCVVVVVVVVVVVVVVVVVVVVVVVVVVVVVVVVVVVVVVCVVQPLHFDADPVGHGDDGHDHQAFKWKAWDDDDPPDPFDRIDGPDAAKAWEFDDPPPPDHNGHDDDPQTHRTFWMWHWDDPVVAFIWIKIAGDPSWFKDWPNHTDHGIDTDAQQIWIDTGPPTIIGIHRNRRCVPVVD/DVVVVVVVVVVVVVVVVVVVVVVVVVVVVVVVVVVVVVVVVVCVCQVVVQWDADPVGHTDGGDDDQQFKKKAWPDPPPPAPFDRMGTDDAAKAWEADQVPGNGHHDDPQGHRGAWIWHWDPVPGIWIKIAGDPPWFKAWQRHTDHHIGTDAQQTWIDTRPPTIIGIHRNPDDPD/DCVVVVVVVVVVVVVVVVVVVVVVVVVVVVVVVVVVVVVVVVVQVVFKDWDADPVGDTDDIDDGQAFKKWAWPDPDDDPLDDRMGTDDAAKAWEFCVGNHHDDDDFGHNTFWMWHWDDPPRIWIWIAGDPVWFKDFPPHTDHHIDTDDQQTWMDTTDRTIIGTHGNVCVVVVD

Radius of gyration: 32.78 Å; Cα contacts (8 Å, |Δi|>4): 1410; chains: 4; bounding box: 74×77×114 Å

Sequence (707 aa):
GPGSEFSEEAIERLKETEKIIAELNETWEEKLRRTEAIRMEREALLAEMGVAMREDGGTLGVFSPKKTPHLVNLNEDPLMSECLLYYIKDGITRVGREDGERRQDIVLSGHFIKEEHCVFRSDSRGGSEAVVTLEPCEGADTYVNGKKVTEPSILRSGNRIIMGKSHVFRFNHPEQARQEGSEFSEEAIERLKETEKIIAELNETWEEKLRRTEAIRMEREALLAEMGVAMREDGGTLGVFSPKKTPHLVNLNEDPLMSECLLYYIKDGITRVGREDGERRQDIVLSGHFIKEEHCVFRSDSRGGSEAVVTLEPCEGADTYVNGKKVTEPSILRSGNRIIMGKSHVFRFNHPEQARQEREGPGSEFSEEAIERLKETEKIIAELNETWEEKLRRTEAIRMEREALLAEMGVAMREDGGTLGVFSPKKTPHLVNLNEDPLMSECLLYYIKDGITRVGREDRQDIVLSGHFIKEEHCVFRSDSRSEAVVTLEPCEGADTYVNGKKVTEPSILRSGNRIIMGKSHVFRFNHPEQARQPGSEFSEEAIERLKETEKIIAELNETWEEKLRRTEAIRMEREALLAEMGVAMREDGGTLGVFSPKKTPHLVNLNEDPLMSECLLYYIKDGITRVGRRQDIVLSGHFIKEEHCVFRSDSRSEAVVTLEPCEGADTYVNGKKVTEPSILRSGNRIIMGKSHVFRFNHPEQARQER